Protein AF-A0ABD0UB38-F1 (afdb_monomer)

Mean predicted aligned error: 19.42 Å

Nearest PDB structures (foldseek):
  4e19-assembly2_B  TM=7.521E-01  e=7.155E-04  Halobacterium salinarum NRC-1
  4h8k-assembly1_B  TM=8.896E-01  e=1.005E-02  uncultured organism
  3u3g-assembly3_C  TM=8.080E-01  e=1.059E-02  uncultured organism
  2qkk-assembly4_N  TM=5.902E-01  e=3.143E-02  Homo sapiens
  7zoq-assembly1_A  TM=1.883E-01  e=3.310E-02  Desulfonema magnum

Foldseek 3Di:
DQVVVQCVVQNDPPPDDGDRLDGSLQQADPLLQLHPPHHDPVLLVLLVLLVVLLVLVQCPDPVSVVCCVPQPNLWDLQVGDDDPPDDPSSNSNNVCVVVSLQFKAKDAEQFQAAQAAHHHLPRDGNCVVVVHPDRDSDTRNVQADPVGGNVVVCVVPHDPVVVVSRRVDDYHHVDDMDMAGPQDPVRDDDSVSSSVVPDPDHDGHLLSVQLPFLLAPVVLSVLVSCLVSQNDPWPVVVVVVVDDDDAQFLQGRDGTGSQCLQPVPPLNPLLCVVVCVLLVQPDDPDDPGLVSVLVSQDDSDHLAPSNHLSSLSSVLSVVLRCCCVPVVRGRHNVVSNLSSLQVVVVSVVVVSHDCVSCVVNNVSLVVSVDDDDPPPPPPPPVPPDDQADPALEKEKEKAWDDDPPFTKIWIFIAHNVRDTPDTDIDGDPDPDSVLSQLVNVLVSVVVCVVVVHQHYEYDYPPPLLVVQLVVCVVVPDASNRSSVLVNVDDCVVVVVVVVVVVPDPDDPVVLVVVLVVVVVVCVVSVVVPVPDDDDDDHRDYDHDDDDDDDDPCPPVVVSVVVSVVVVVVVVVVVPDDDDDDDDDDDDDDDDDDDDDDDDDDDDDDDDDDDDDDDDDDDDDDDDDPDDPPDDDDDDD

Secondary structure (DSSP, 8-state):
-HHHHHHHHH--TTSS-----S-HHHHBS-GGGTS-SBPPHHHHHHHHHHHHHHHHHH--SHHHHHHIIIIITTS-TTT----TTS-HHHHHHHHHHHHHGGGEEEE-SS--SBTTTS--SSSS-HHHHTT-------BGGGGEETTEE-HHHHHHHS-HHHHHHHTTSPP-TTSPPEEEETTSTT----HHHHHHHHS------HHHHHHT-TTS-HHHHHHHHHHHTT-S--HHHHHHTT-------SSSSS---HHIIIIISHHHHHHHHHHHHHHTPPP-SS--SHHHHHHHH--SSTT-HHHHHHHHHHHHHHHHHHHHHHH-----HHHHHHHHHHHHHHHHHTTSS-GGGGTT-GGGGGGGT--PPP----------PPPPPPTT-EEEEEEEEE-SS-EEEEEEEE-TT--EEEEEEEE---SSHHHHHHHHHHHHHHHHHHTT--EEEEEES-HHHHHHHHHHHHTT--HHHHHHHHHHS-HHHHHHHHHHHHH---SSHHHHHHHHHHHHHHHHHHHHHTT-----PPPEE---PPP------HHHHHHHHHHHHHHHHHHHHTTS--------------------------------------------------SS--S-----

Radius of gyration: 35.51 Å; Cα contacts (8 Å, |Δi|>4): 688; chains: 1; bounding box: 102×98×71 Å

InterPro domains:
  IPR002156 Ribonuclease H domain [PF13456] (397-469)
  IPR012337 Ribonuclease H-like superfamily [SSF53098] (393-471)
  IPR026960 Reverse transcriptase zinc-binding domain [PF13966] (189-272)
  IPR036397 Ribonuclease H superfamily [G3DSA:3.30.420.10] (393-488)
  IPR044730 Ribonuclease H-like domain, plant type [cd06222] (396-466)
  IPR052929 RNase H-like EbsB-related [PTHR47074] (314-470)

Organism: Dendrobium thyrsiflorum (NCBI:txid117978)

Sequence (636 aa):
METLFNKFLWGSKTGNHSIIWESWRNCSGAMDEGKLGFKNLNDMTRSFTHKMWYSFRANKSLWAKFMITKYYGVKHPLICVARNDDSFNSKRLCKIKWEAKEFILWGLGEGNIYFWQDKWLGNFSIDNILFTHSTSTSKVKDFFCDEGWNIESLVNNVPDCIIKIIMKISIHLEEEDCILFNRSNDGKFDTKQVWNSIRDSHPKNIFYLSLWHGSIPPTYSFLIWRILNNYLPVDSNLLKKGFYIVSKCQCCYHIENINHVFMQGPVAMKVWIHFNNMFKVLSTTHFNNVGDLLKGWFTPTKGHIRNIIPVLICWFLWSSRNNAKHENIKMDASTIISKVKNKVFQLFVAKLLKADSFNGFHNVACEFGLVFGPITVTDNIRLILWKKPSEGCFKLNTDGAKNNFNVGCGGIIRDSNGSVIVDFAAPSTAIHAIQAEIEGLFLGINLCNSLGISSVWIEVDAMLLIHFVDVFVMVGFGFISAVQILEELDIELLYLYGFWCWGAQDYEYYVHLRTHMLLSILFTSVLSMTERSMDVHGLAWRVVHDKRPKLDKEPLFVIISLALAFVLMLHQVTLREPTLQVWPSRLVSYRGLIPSHISMKTFFSNTTSKQGTSSYKGEQEIKLMTAITSSRGLRI

Structure (mmCIF, N/CA/C/O backbone):
data_AF-A0ABD0UB38-F1
#
_entry.id   AF-A0ABD0UB38-F1
#
loop_
_atom_site.group_PDB
_atom_site.id
_atom_site.type_symbol
_atom_site.label_atom_id
_atom_site.label_alt_id
_atom_site.label_comp_id
_atom_site.label_asym_id
_atom_site.label_entity_id
_atom_site.label_seq_id
_atom_site.pdbx_PDB_ins_code
_atom_site.Cartn_x
_atom_site.Cartn_y
_atom_site.Cartn_z
_atom_site.occupancy
_atom_site.B_iso_or_equiv
_atom_site.auth_seq_id
_atom_site.auth_comp_id
_atom_site.auth_asym_id
_atom_site.auth_atom_id
_atom_site.pdbx_PDB_model_num
ATOM 1 N N . MET A 1 1 ? -6.357 18.637 -10.970 1.00 80.44 1 MET A N 1
ATOM 2 C CA . MET A 1 1 ? -6.633 17.260 -10.496 1.00 80.44 1 MET A CA 1
ATOM 3 C C . MET A 1 1 ? -6.400 17.113 -9.000 1.00 80.44 1 MET A C 1
ATOM 5 O O . MET A 1 1 ? -7.367 16.861 -8.302 1.00 80.44 1 MET A O 1
ATOM 9 N N . GLU A 1 2 ? -5.194 17.349 -8.469 1.00 81.62 2 GLU A N 1
ATOM 10 C CA . GLU A 1 2 ? -4.929 17.182 -7.022 1.00 81.62 2 GLU A CA 1
ATOM 11 C C . GLU A 1 2 ? -5.848 18.026 -6.118 1.00 81.62 2 GLU A C 1
ATOM 13 O O . GLU A 1 2 ? -6.286 17.558 -5.072 1.00 81.62 2 GLU A O 1
ATOM 18 N N . THR A 1 3 ? -6.250 19.226 -6.552 1.00 82.31 3 THR A N 1
ATOM 19 C CA . THR A 1 3 ? -7.267 20.038 -5.859 1.00 82.31 3 THR A CA 1
ATOM 20 C C . THR A 1 3 ? -8.622 19.334 -5.751 1.00 82.31 3 THR A C 1
ATOM 22 O O . THR A 1 3 ? -9.289 19.472 -4.733 1.00 82.31 3 THR A O 1
ATOM 25 N N . LEU A 1 4 ? -9.037 18.576 -6.774 1.00 85.06 4 LEU A N 1
ATOM 26 C CA . LEU A 1 4 ? -10.283 17.800 -6.748 1.00 85.06 4 LEU A CA 1
ATOM 27 C C . LEU A 1 4 ? -10.172 16.632 -5.772 1.00 85.06 4 LEU A C 1
ATOM 29 O O . LEU A 1 4 ? -11.111 16.386 -5.029 1.00 85.06 4 LEU A O 1
ATOM 33 N N . PHE A 1 5 ? -9.018 15.964 -5.713 1.00 85.94 5 PHE A N 1
ATOM 34 C CA . PHE A 1 5 ? -8.784 14.899 -4.738 1.00 85.94 5 PHE A CA 1
ATOM 35 C C . PHE A 1 5 ? -8.755 15.428 -3.304 1.00 85.94 5 PHE A C 1
ATOM 37 O O . PHE A 1 5 ? -9.367 14.840 -2.417 1.00 85.94 5 PHE A O 1
ATOM 44 N N . ASN A 1 6 ? -8.129 16.585 -3.079 1.00 85.12 6 ASN A N 1
ATOM 45 C CA . ASN A 1 6 ? -8.127 17.212 -1.762 1.00 85.12 6 ASN A CA 1
ATOM 46 C C . ASN A 1 6 ? -9.531 17.695 -1.361 1.00 85.12 6 ASN A C 1
ATOM 48 O O . ASN A 1 6 ? -9.928 17.554 -0.207 1.00 85.12 6 ASN A O 1
ATOM 52 N N . LYS A 1 7 ? -10.310 18.212 -2.323 1.00 84.38 7 LYS A N 1
ATOM 53 C CA . LYS A 1 7 ? -11.736 18.511 -2.135 1.00 84.38 7 LYS A CA 1
ATOM 54 C C . LYS A 1 7 ? -12.563 17.250 -1.906 1.00 84.38 7 LYS A C 1
ATOM 56 O O . LYS A 1 7 ? -13.505 17.315 -1.148 1.00 84.38 7 LYS A O 1
ATOM 61 N N . PHE A 1 8 ? -12.246 16.113 -2.511 1.00 84.31 8 PHE A N 1
ATOM 62 C CA . PHE A 1 8 ? -12.948 14.863 -2.220 1.00 84.31 8 PHE A CA 1
ATOM 63 C C . PHE A 1 8 ? -12.657 14.387 -0.790 1.00 84.31 8 PHE A C 1
ATOM 65 O O . PHE A 1 8 ? -13.575 14.020 -0.065 1.00 84.31 8 PHE A O 1
ATOM 72 N N . LEU A 1 9 ? -11.390 14.445 -0.368 1.00 85.50 9 LEU A N 1
ATOM 73 C CA . LEU A 1 9 ? -10.959 13.957 0.942 1.00 85.50 9 LEU A CA 1
ATOM 74 C C . LEU A 1 9 ? -11.460 14.831 2.101 1.00 85.50 9 LEU A C 1
ATOM 76 O O . LEU A 1 9 ? -11.843 14.308 3.146 1.00 85.50 9 LEU A O 1
ATOM 80 N N . TRP A 1 10 ? -11.442 16.154 1.927 1.00 86.12 10 TRP A N 1
ATOM 81 C CA . TRP A 1 10 ? -11.799 17.111 2.981 1.00 86.12 10 TRP A CA 1
ATOM 82 C C . TRP A 1 10 ? -13.134 17.821 2.762 1.00 86.12 10 TRP A C 1
ATOM 84 O O . TRP A 1 10 ? -13.583 18.531 3.656 1.00 86.12 10 TRP A O 1
ATOM 94 N N . GLY A 1 11 ? -13.743 17.662 1.589 1.00 75.12 11 GLY A N 1
ATOM 95 C CA . GLY A 1 11 ? -14.938 18.376 1.148 1.00 75.12 11 GLY A CA 1
ATOM 96 C C . GLY A 1 11 ? -16.205 18.045 1.907 1.00 75.12 11 GLY A C 1
ATOM 97 O O . GLY A 1 11 ? -16.350 16.978 2.498 1.00 75.12 11 GLY A O 1
ATOM 98 N N . SER A 1 12 ? -17.171 18.956 1.801 1.00 68.44 12 SER A N 1
ATOM 99 C CA . SER A 1 12 ? -18.565 18.703 2.157 1.00 68.44 12 SER A CA 1
ATOM 100 C C . SER A 1 12 ? -19.420 18.600 0.894 1.00 68.44 12 SER A C 1
ATOM 102 O O . SER A 1 12 ? -19.193 19.329 -0.072 1.00 68.44 12 SER A O 1
ATOM 104 N N . LYS A 1 13 ? -20.454 17.749 0.925 1.00 63.06 13 LYS A N 1
ATOM 105 C CA . LYS A 1 13 ? -21.488 17.687 -0.124 1.00 63.06 13 LYS A CA 1
ATOM 106 C C . LYS A 1 13 ? -22.373 18.943 -0.163 1.00 63.06 13 LYS A C 1
ATOM 108 O O . LYS A 1 13 ? -23.040 19.175 -1.160 1.00 63.06 13 LYS A O 1
ATOM 113 N N . THR A 1 14 ? -22.384 19.752 0.898 1.00 58.59 14 THR A N 1
ATOM 114 C CA . THR A 1 14 ? -23.352 20.849 1.096 1.00 58.59 14 THR A CA 1
ATOM 115 C C . THR A 1 14 ? -22.919 22.214 0.545 1.00 58.59 14 THR A C 1
ATOM 117 O O . THR A 1 14 ? -23.466 23.231 0.951 1.00 58.59 14 THR A O 1
ATOM 120 N N . GLY A 1 15 ? -21.934 22.282 -0.357 1.00 51.41 15 GLY A N 1
ATOM 121 C CA . GLY A 1 15 ? -21.544 23.532 -1.037 1.00 51.41 15 GLY A CA 1
ATOM 122 C C . GLY A 1 15 ? -20.790 24.567 -0.183 1.00 51.41 15 GLY A C 1
ATOM 123 O O . GLY A 1 15 ? -20.185 25.477 -0.741 1.00 51.41 15 GLY A O 1
ATOM 124 N N . ASN A 1 16 ? -20.747 24.413 1.143 1.00 57.41 16 ASN A N 1
ATOM 125 C CA . ASN A 1 16 ? -19.975 25.286 2.032 1.00 57.41 16 ASN A CA 1
ATOM 126 C C . ASN A 1 16 ? -18.470 24.971 2.009 1.00 57.41 16 ASN A C 1
ATOM 128 O O . ASN A 1 16 ? -18.061 23.819 1.833 1.00 57.41 16 ASN A O 1
ATOM 132 N N . HIS A 1 17 ? -17.644 25.997 2.256 1.00 61.97 17 HIS A N 1
ATOM 133 C CA . HIS A 1 17 ? -16.196 25.867 2.433 1.00 61.97 17 HIS A CA 1
ATOM 134 C C . HIS A 1 17 ? -15.869 24.867 3.549 1.00 61.97 17 HIS A C 1
ATOM 136 O O . HIS A 1 17 ? -15.980 25.154 4.739 1.00 61.97 17 HIS A O 1
ATOM 142 N N . SER A 1 18 ? -15.458 23.669 3.156 1.00 74.75 18 SER A N 1
ATOM 143 C CA . SER A 1 18 ? -15.006 22.625 4.064 1.00 74.75 18 SER A CA 1
ATOM 144 C C . SER A 1 18 ? -13.595 22.906 4.576 1.00 74.75 18 SER A C 1
ATOM 146 O O . SER A 1 18 ? -12.738 23.372 3.821 1.00 74.75 18 SER A O 1
ATOM 148 N N . ILE A 1 19 ? -13.317 22.559 5.834 1.00 83.88 19 ILE A N 1
ATOM 149 C CA . ILE A 1 19 ? -11.981 22.721 6.415 1.00 83.88 19 ILE A CA 1
ATOM 150 C C . ILE A 1 19 ? -11.009 21.760 5.723 1.00 83.88 19 ILE A C 1
ATOM 152 O O . ILE A 1 19 ? -11.083 20.546 5.906 1.00 83.88 19 ILE A O 1
ATOM 156 N N . ILE A 1 20 ? -10.061 22.318 4.971 1.00 86.62 20 ILE A N 1
ATOM 157 C CA . ILE A 1 20 ? -8.915 21.573 4.451 1.00 86.62 20 ILE A CA 1
ATOM 158 C C . ILE A 1 20 ? -7.903 21.431 5.591 1.00 86.62 20 ILE A C 1
ATOM 160 O O . ILE A 1 20 ? -7.343 22.420 6.079 1.00 86.62 20 ILE A O 1
ATOM 164 N N . TRP A 1 21 ? -7.705 20.194 6.045 1.00 89.62 21 TRP A N 1
ATOM 165 C CA . TRP A 1 21 ? -6.801 19.892 7.155 1.00 89.62 21 TRP A CA 1
ATOM 166 C C . TRP A 1 21 ? -5.352 19.754 6.708 1.00 89.62 21 TRP A C 1
ATOM 168 O O . TRP A 1 21 ? -4.463 20.176 7.439 1.00 89.62 21 TRP A O 1
ATOM 178 N N . GLU A 1 22 ? -5.126 19.222 5.507 1.00 91.00 22 GLU A N 1
ATOM 179 C CA . GLU A 1 22 ? -3.790 18.993 4.967 1.00 91.00 22 GLU A CA 1
ATOM 180 C C . GLU A 1 22 ? -3.792 19.043 3.427 1.00 91.00 22 GLU A C 1
ATOM 182 O O . GLU A 1 22 ? -4.823 18.883 2.768 1.00 91.00 22 GLU A O 1
ATOM 187 N N . SER A 1 23 ? -2.627 19.301 2.839 1.00 88.62 23 SER A N 1
ATOM 188 C CA . SER A 1 23 ? -2.391 19.267 1.399 1.00 88.62 23 SER A CA 1
ATOM 189 C C . SER A 1 23 ? -2.358 17.835 0.848 1.00 88.62 23 SER A C 1
ATOM 191 O O . SER A 1 23 ? -1.926 16.891 1.516 1.00 88.62 23 SER A O 1
ATOM 193 N N . TRP A 1 24 ? -2.744 17.669 -0.422 1.00 88.19 24 TRP A N 1
ATOM 194 C CA . TRP A 1 24 ? -2.687 16.367 -1.102 1.00 88.19 24 TRP A CA 1
ATOM 195 C C . TRP A 1 24 ? -1.265 15.787 -1.138 1.00 88.19 24 TRP A C 1
ATOM 197 O O . TRP A 1 24 ? -1.081 14.585 -0.939 1.00 88.19 24 TRP A O 1
ATOM 207 N N . ARG A 1 25 ? -0.251 16.646 -1.327 1.00 87.25 25 ARG A N 1
ATOM 208 C CA . ARG A 1 25 ? 1.168 16.258 -1.300 1.00 87.25 25 ARG A CA 1
ATOM 209 C C . ARG A 1 25 ? 1.541 15.606 0.030 1.00 87.25 25 ARG A C 1
ATOM 211 O O . ARG A 1 25 ? 2.143 14.541 0.024 1.00 87.25 25 ARG A O 1
ATOM 218 N N . ASN A 1 26 ? 1.127 16.194 1.150 1.00 86.69 26 ASN A N 1
ATOM 219 C CA . ASN A 1 26 ? 1.446 15.671 2.477 1.00 86.69 26 ASN A CA 1
ATOM 220 C C . ASN A 1 26 ? 0.611 14.448 2.870 1.00 86.69 26 ASN A C 1
ATOM 222 O O . ASN A 1 26 ? 1.046 13.697 3.740 1.00 86.69 26 ASN A O 1
ATOM 226 N N . CYS A 1 27 ? -0.538 14.228 2.229 1.00 88.31 27 CYS A N 1
ATOM 227 C CA . CYS A 1 27 ? -1.335 13.007 2.369 1.00 88.31 27 CYS A CA 1
ATOM 228 C C . CYS A 1 27 ? -0.787 11.843 1.522 1.00 88.31 27 CYS A C 1
ATOM 230 O O . CYS A 1 27 ? -0.993 10.675 1.861 1.00 88.31 27 CYS A O 1
ATOM 232 N N . SER A 1 28 ? -0.105 12.161 0.419 1.00 89.12 28 SER A N 1
ATOM 233 C CA . SER A 1 28 ? 0.446 11.195 -0.532 1.00 89.12 28 SER A CA 1
ATOM 234 C C . SER A 1 28 ? 1.755 10.580 -0.029 1.00 89.12 28 SER A C 1
ATOM 236 O O . SER A 1 28 ? 2.563 11.238 0.618 1.00 89.12 28 SER A O 1
ATOM 238 N N . GLY A 1 29 ? 1.969 9.307 -0.349 1.00 87.75 29 GLY A N 1
ATOM 239 C CA . GLY A 1 29 ? 3.145 8.517 -0.001 1.00 87.75 29 GLY A CA 1
ATOM 240 C C . GLY A 1 29 ? 2.763 7.156 0.573 1.00 87.75 29 GLY A C 1
ATOM 241 O O . GLY A 1 29 ? 1.594 6.765 0.569 1.00 87.75 29 GLY A O 1
ATOM 242 N N . ALA A 1 30 ? 3.754 6.411 1.053 1.00 89.56 30 ALA A N 1
ATOM 243 C CA . ALA A 1 30 ? 3.542 5.052 1.529 1.00 89.56 30 ALA A CA 1
ATOM 244 C C . ALA A 1 30 ? 2.899 5.017 2.931 1.00 89.56 30 ALA A C 1
ATOM 246 O O . ALA A 1 30 ? 3.172 5.857 3.788 1.00 89.56 30 ALA A O 1
ATOM 247 N N . MET A 1 31 ? 2.018 4.041 3.171 1.00 89.94 31 MET A N 1
ATOM 248 C CA . MET A 1 31 ? 1.299 3.925 4.449 1.00 89.94 31 MET A CA 1
ATOM 249 C C . MET A 1 31 ? 2.241 3.686 5.633 1.00 89.94 31 MET A C 1
ATOM 251 O O . MET A 1 31 ? 2.007 4.205 6.718 1.00 89.94 31 MET A O 1
ATOM 255 N N . ASP A 1 32 ? 3.328 2.947 5.417 1.00 89.12 32 ASP A N 1
ATOM 256 C CA . ASP A 1 32 ? 4.371 2.675 6.408 1.00 89.12 32 ASP A CA 1
ATOM 257 C C . ASP A 1 32 ? 5.225 3.897 6.758 1.00 89.12 32 ASP A C 1
ATOM 259 O O . ASP A 1 32 ? 5.945 3.875 7.748 1.00 89.12 32 ASP A O 1
ATOM 263 N N . GLU A 1 33 ? 5.095 4.982 6.003 1.00 90.38 33 GLU A N 1
ATOM 264 C CA . GLU A 1 33 ? 5.762 6.266 6.229 1.00 90.38 33 GLU A CA 1
ATOM 265 C C . GLU A 1 33 ? 4.841 7.289 6.921 1.00 90.38 33 GLU A C 1
ATOM 267 O O . GLU A 1 33 ? 5.162 8.473 7.014 1.00 90.38 33 GLU A O 1
ATOM 272 N N . GLY A 1 34 ? 3.664 6.859 7.392 1.00 89.50 34 GLY A N 1
ATOM 273 C CA . GLY A 1 34 ? 2.681 7.746 8.019 1.00 89.50 34 GLY A CA 1
ATOM 274 C C . GLY A 1 34 ? 1.866 8.571 7.028 1.00 89.50 34 GLY A C 1
ATOM 275 O O . GLY A 1 34 ? 1.284 9.588 7.404 1.00 89.50 34 GLY A O 1
ATOM 276 N N . LYS A 1 35 ? 1.811 8.146 5.763 1.00 91.50 35 LYS A N 1
ATOM 277 C CA . LYS A 1 35 ? 0.956 8.723 4.716 1.00 91.50 35 LYS A CA 1
ATOM 278 C C . LYS A 1 35 ? -0.288 7.852 4.501 1.00 91.50 35 LYS A C 1
ATOM 280 O O . LYS A 1 35 ? -0.483 6.852 5.188 1.00 91.50 35 LYS A O 1
ATOM 285 N N . LEU A 1 36 ? -1.147 8.225 3.551 1.00 90.69 36 LEU A N 1
ATOM 286 C CA . LEU A 1 36 ? -2.423 7.537 3.299 1.00 90.69 36 LEU A CA 1
ATOM 287 C C . LEU A 1 36 ? -2.363 6.476 2.189 1.00 90.69 36 LEU A C 1
ATOM 289 O O . LEU A 1 36 ? -3.391 5.919 1.820 1.00 90.69 36 LEU A O 1
ATOM 293 N N . GLY A 1 37 ? -1.188 6.197 1.620 1.00 88.88 37 GLY A N 1
ATOM 294 C CA . GLY A 1 37 ? -1.052 5.247 0.509 1.00 88.88 37 GLY A CA 1
ATOM 295 C C . GLY A 1 37 ? -1.404 5.827 -0.865 1.00 88.88 37 GLY A C 1
ATOM 296 O O . GLY A 1 37 ? -1.254 5.135 -1.874 1.00 88.88 37 GLY A O 1
ATOM 297 N N . PHE A 1 38 ? -1.843 7.088 -0.940 1.00 88.75 38 PHE A N 1
ATOM 298 C CA . PHE A 1 38 ? -2.082 7.766 -2.213 1.00 88.75 38 PHE A CA 1
ATOM 299 C C . PHE A 1 38 ? -0.764 8.071 -2.915 1.00 88.75 38 PHE A C 1
ATOM 301 O O . PHE A 1 38 ? 0.207 8.486 -2.286 1.00 88.75 38 PHE A O 1
ATOM 308 N N . LYS A 1 39 ? -0.722 7.904 -4.234 1.00 87.81 39 LYS A N 1
ATOM 309 C CA . LYS A 1 39 ? 0.460 8.266 -5.017 1.00 87.81 39 LYS A CA 1
ATOM 310 C C . LYS A 1 39 ? 0.322 9.697 -5.517 1.00 87.81 39 LYS A C 1
ATOM 312 O O . LYS A 1 39 ? -0.720 10.068 -6.056 1.00 87.81 39 LYS A O 1
ATOM 317 N N . ASN A 1 40 ? 1.384 10.482 -5.367 1.00 88.75 40 ASN A N 1
ATOM 318 C CA . ASN A 1 40 ? 1.439 11.812 -5.952 1.00 88.75 40 ASN A CA 1
ATOM 319 C C . ASN A 1 40 ? 1.392 11.708 -7.492 1.00 88.75 40 ASN A C 1
ATOM 321 O O . ASN A 1 40 ? 2.046 10.840 -8.080 1.00 88.75 40 ASN A O 1
ATOM 325 N N . LEU A 1 41 ? 0.601 12.566 -8.148 1.00 88.81 41 LEU A N 1
ATOM 326 C CA . LEU A 1 41 ? 0.399 12.483 -9.599 1.00 88.81 41 LEU A CA 1
ATOM 327 C C . LEU A 1 41 ? 1.652 12.871 -10.383 1.00 88.81 41 LEU A C 1
ATOM 329 O O . LEU A 1 41 ? 1.900 12.307 -11.452 1.00 88.81 41 LEU A O 1
ATOM 333 N N . ASN A 1 42 ? 2.440 13.812 -9.865 1.00 89.75 42 ASN A N 1
ATOM 334 C CA . ASN A 1 42 ? 3.697 14.215 -10.476 1.00 89.75 42 ASN A CA 1
ATOM 335 C C . ASN A 1 42 ? 4.703 13.060 -10.440 1.00 89.75 42 ASN A C 1
ATOM 337 O O . ASN A 1 42 ? 5.260 12.709 -11.480 1.00 89.75 42 ASN A O 1
ATOM 341 N N . ASP A 1 43 ? 4.842 12.394 -9.290 1.00 91.12 43 ASP A N 1
ATOM 342 C CA . ASP A 1 43 ? 5.722 11.228 -9.149 1.00 91.12 43 ASP A CA 1
ATOM 343 C C . ASP A 1 43 ? 5.280 10.089 -10.071 1.00 91.12 43 ASP A C 1
ATOM 345 O O . ASP A 1 43 ? 6.094 9.527 -10.797 1.00 91.12 43 ASP A O 1
ATOM 349 N N . MET A 1 44 ? 3.976 9.796 -10.126 1.00 91.88 44 MET A N 1
ATOM 350 C CA . MET A 1 44 ? 3.422 8.790 -11.041 1.00 91.88 44 MET A CA 1
ATOM 351 C C . MET A 1 44 ? 3.695 9.125 -12.507 1.00 91.88 44 MET A C 1
ATOM 353 O O . MET A 1 44 ? 4.134 8.271 -13.279 1.00 91.88 44 MET A O 1
ATOM 357 N N . THR A 1 45 ? 3.477 10.381 -12.898 1.00 92.81 45 THR A N 1
ATOM 358 C CA . THR A 1 45 ? 3.755 10.857 -14.258 1.00 92.81 45 THR A CA 1
ATOM 359 C C . THR A 1 45 ? 5.239 10.712 -14.579 1.00 92.81 45 THR A C 1
ATOM 361 O O . THR A 1 45 ? 5.593 10.240 -15.663 1.00 92.81 45 THR A O 1
ATOM 364 N N . ARG A 1 46 ? 6.127 11.048 -13.639 1.00 94.06 46 ARG A N 1
ATOM 365 C CA . ARG A 1 46 ? 7.577 10.889 -13.777 1.00 94.06 46 ARG A CA 1
ATOM 366 C C . ARG A 1 46 ? 7.969 9.410 -13.897 1.00 94.06 46 ARG A C 1
ATOM 368 O O . ARG A 1 46 ? 8.713 9.079 -14.818 1.00 94.06 46 ARG A O 1
ATOM 375 N N . SER A 1 47 ? 7.393 8.501 -13.105 1.00 95.06 47 SER A N 1
ATOM 376 C CA . SER A 1 47 ? 7.623 7.047 -13.219 1.00 95.06 47 SER A CA 1
ATOM 377 C C . SER A 1 47 ? 7.153 6.470 -14.557 1.00 95.06 47 SER A C 1
ATOM 379 O O . SER A 1 47 ? 7.869 5.692 -15.184 1.00 95.06 47 SER A O 1
ATOM 381 N N . PHE A 1 48 ? 5.989 6.889 -15.064 1.00 95.38 48 PHE A N 1
ATOM 382 C CA . PHE A 1 48 ? 5.545 6.483 -16.403 1.00 95.38 48 PHE A CA 1
ATOM 383 C C . PHE A 1 48 ? 6.440 7.042 -17.507 1.00 95.38 48 PHE A C 1
ATOM 385 O O . PHE A 1 48 ? 6.644 6.385 -18.525 1.00 95.38 48 PHE A O 1
ATOM 392 N N . THR A 1 49 ? 7.025 8.223 -17.298 1.00 96.06 49 THR A N 1
ATOM 393 C CA . THR A 1 49 ? 8.013 8.772 -18.234 1.00 96.06 49 THR A CA 1
ATOM 394 C C . THR A 1 49 ? 9.267 7.901 -18.283 1.00 96.06 49 THR A C 1
ATOM 396 O O . THR A 1 49 ? 9.798 7.685 -19.363 1.00 96.06 49 THR A O 1
ATOM 399 N N . HIS A 1 50 ? 9.707 7.333 -17.157 1.00 96.44 50 HIS A N 1
ATOM 400 C CA . HIS A 1 50 ? 10.819 6.376 -17.142 1.00 96.44 50 HIS A CA 1
ATOM 401 C C . HIS A 1 50 ? 10.480 5.095 -17.909 1.00 96.44 50 HIS A C 1
ATOM 403 O O . HIS A 1 50 ? 11.309 4.612 -18.673 1.00 96.44 50 HIS A O 1
ATOM 409 N N . LYS A 1 51 ? 9.249 4.578 -17.779 1.00 95.56 51 LYS A N 1
ATOM 410 C CA . LYS A 1 51 ? 8.786 3.424 -18.574 1.00 95.56 51 LYS A CA 1
ATOM 411 C C . LYS A 1 51 ? 8.813 3.731 -20.069 1.00 95.56 51 LYS A C 1
ATOM 413 O O . LYS A 1 51 ? 9.238 2.912 -20.883 1.00 95.56 51 LYS A O 1
ATOM 418 N N . MET A 1 52 ? 8.364 4.931 -20.417 1.00 95.19 52 MET A N 1
ATOM 419 C CA . MET A 1 52 ? 8.371 5.441 -21.780 1.00 95.19 52 MET A CA 1
ATOM 420 C C . MET A 1 52 ? 9.805 5.620 -22.300 1.00 95.19 52 MET A C 1
ATOM 422 O O . MET A 1 52 ? 10.074 5.234 -23.429 1.00 95.19 52 MET A O 1
ATOM 426 N N . TRP A 1 53 ? 10.737 6.111 -21.474 1.00 95.81 53 TRP A N 1
ATOM 427 C CA . TRP A 1 53 ? 12.166 6.203 -21.794 1.00 95.81 53 TRP A CA 1
ATOM 428 C C . TRP A 1 53 ? 12.801 4.826 -22.003 1.00 95.81 53 TRP A C 1
ATOM 430 O O . TRP A 1 53 ? 13.490 4.626 -22.995 1.00 95.81 53 TRP A O 1
ATOM 440 N N . TYR A 1 54 ? 12.521 3.858 -21.130 1.00 95.25 54 TYR A N 1
ATOM 441 C CA . TYR A 1 54 ? 12.982 2.477 -21.278 1.00 95.25 54 TYR A CA 1
ATOM 442 C C . TYR A 1 54 ? 12.483 1.861 -22.593 1.00 95.25 54 TYR A C 1
ATOM 444 O O . TYR A 1 54 ? 13.273 1.354 -23.381 1.00 95.25 54 TYR A O 1
ATOM 452 N N . SER A 1 55 ? 11.188 2.004 -22.893 1.00 94.12 55 SER A N 1
ATOM 453 C CA . SER A 1 55 ? 10.587 1.499 -24.140 1.00 94.12 55 SER A CA 1
ATOM 454 C C . SER A 1 55 ? 11.120 2.217 -25.387 1.00 94.12 55 SER A C 1
ATOM 456 O O . SER A 1 55 ? 11.281 1.604 -26.440 1.00 94.12 55 SER A O 1
ATOM 458 N N . PHE A 1 56 ? 11.400 3.517 -25.267 1.00 95.06 56 PHE A N 1
ATOM 459 C CA . PHE A 1 56 ? 12.033 4.330 -26.303 1.00 95.06 56 PHE A CA 1
ATOM 460 C C . PHE A 1 56 ? 13.460 3.854 -26.589 1.00 95.06 56 PHE A C 1
ATOM 462 O O . PHE A 1 56 ? 13.807 3.634 -27.744 1.00 95.06 56 PHE A O 1
ATOM 469 N N . ARG A 1 57 ? 14.267 3.634 -25.543 1.00 94.19 57 ARG A N 1
ATOM 470 C CA . ARG A 1 57 ? 15.646 3.146 -25.665 1.00 94.19 57 ARG A CA 1
ATOM 471 C C . ARG A 1 57 ? 15.715 1.720 -26.199 1.00 94.19 57 ARG A C 1
ATOM 473 O O . ARG A 1 57 ? 16.586 1.459 -27.014 1.00 94.19 57 ARG A O 1
ATOM 480 N N . ALA A 1 58 ? 14.779 0.852 -25.809 1.00 92.69 58 ALA A N 1
ATOM 481 C CA . ALA A 1 58 ? 14.664 -0.512 -26.328 1.00 92.69 58 ALA A CA 1
ATOM 482 C C . ALA A 1 58 ? 14.457 -0.564 -27.852 1.00 92.69 58 ALA A C 1
ATOM 484 O O . ALA A 1 58 ? 14.716 -1.587 -28.469 1.00 92.69 58 ALA A O 1
ATOM 485 N N . ASN A 1 59 ? 13.921 0.510 -28.447 1.00 92.38 59 ASN A N 1
ATOM 486 C CA . ASN A 1 59 ? 13.706 0.671 -29.888 1.00 92.38 59 ASN A CA 1
ATOM 487 C C . ASN A 1 59 ? 12.907 -0.456 -30.592 1.00 92.38 59 ASN A C 1
ATOM 489 O O . ASN A 1 59 ? 12.952 -0.604 -31.812 1.00 92.38 59 ASN A O 1
ATOM 493 N N . LYS A 1 60 ? 12.123 -1.244 -29.845 1.00 91.19 60 LYS A N 1
ATOM 494 C CA . LYS A 1 60 ? 11.350 -2.364 -30.416 1.00 91.19 60 LYS A CA 1
ATOM 495 C C . LYS A 1 60 ? 10.017 -1.926 -31.035 1.00 91.19 60 LYS A C 1
ATOM 497 O O . LYS A 1 60 ? 9.558 -2.507 -32.012 1.00 91.19 60 LYS A O 1
ATOM 502 N N . SER A 1 61 ? 9.395 -0.875 -30.494 1.00 94.06 61 SER A N 1
ATOM 503 C CA . SER A 1 61 ? 8.080 -0.395 -30.953 1.00 94.06 61 SER A CA 1
ATOM 504 C C . SER A 1 61 ? 8.171 0.573 -32.138 1.00 94.06 61 SER A C 1
ATOM 506 O O . SER A 1 61 ? 9.128 1.340 -32.249 1.00 94.06 61 SER A O 1
ATOM 508 N N . LEU A 1 62 ? 7.126 0.616 -32.975 1.00 95.50 62 LEU A N 1
ATOM 509 C CA . LEU A 1 62 ? 7.005 1.596 -34.065 1.00 95.50 62 LEU A CA 1
ATOM 510 C C . LEU A 1 62 ? 7.106 3.040 -33.552 1.00 95.50 62 LEU A C 1
ATOM 512 O O . LEU A 1 62 ? 7.764 3.878 -34.163 1.00 95.50 62 LEU A O 1
ATOM 516 N N . TRP A 1 63 ? 6.497 3.316 -32.395 1.00 95.31 63 TRP A N 1
ATOM 517 C CA . TRP A 1 63 ? 6.585 4.618 -31.741 1.00 95.31 63 TRP A CA 1
ATOM 518 C C . TRP A 1 63 ? 8.033 4.986 -31.386 1.00 95.31 63 TRP A C 1
ATOM 520 O O . TRP A 1 63 ? 8.460 6.101 -31.673 1.00 95.31 63 TRP A O 1
ATOM 530 N N . ALA A 1 64 ? 8.801 4.059 -30.804 1.00 94.56 64 ALA A N 1
ATOM 531 C CA . ALA A 1 64 ? 10.200 4.303 -30.455 1.00 94.56 64 ALA A CA 1
ATOM 532 C C . ALA A 1 64 ? 11.050 4.587 -31.704 1.00 94.56 64 ALA A C 1
ATOM 534 O O . ALA A 1 64 ? 11.757 5.596 -31.735 1.00 94.56 64 ALA A O 1
ATOM 535 N N . LYS A 1 65 ? 10.884 3.773 -32.757 1.00 94.31 65 LYS A N 1
ATOM 536 C CA . LYS A 1 65 ? 11.556 3.951 -34.054 1.00 94.31 65 LYS A CA 1
ATOM 537 C C . LYS A 1 65 ? 11.256 5.328 -34.650 1.00 94.31 65 LYS A C 1
ATOM 539 O O . LYS A 1 65 ? 12.176 6.083 -34.950 1.00 94.31 65 LYS A O 1
ATOM 544 N N . PHE A 1 66 ? 9.978 5.709 -34.719 1.00 94.69 66 PHE A N 1
ATOM 545 C CA . PHE A 1 66 ? 9.556 7.032 -35.188 1.00 94.69 66 PHE A CA 1
ATOM 546 C C . PHE A 1 66 ? 10.175 8.171 -34.368 1.00 94.69 66 PHE A C 1
ATOM 548 O O . PHE A 1 66 ? 10.677 9.143 -34.934 1.00 94.69 66 PHE A O 1
ATOM 555 N N . MET A 1 67 ? 10.150 8.063 -33.035 1.00 93.88 67 MET A N 1
ATOM 556 C CA . MET A 1 67 ? 10.702 9.092 -32.155 1.00 93.88 67 MET A CA 1
ATOM 557 C C . MET A 1 67 ? 12.204 9.271 -32.378 1.00 93.88 67 MET A C 1
ATOM 559 O O . MET A 1 67 ? 12.656 10.411 -32.476 1.00 93.88 67 MET A O 1
ATOM 563 N N . ILE A 1 68 ? 12.961 8.174 -32.490 1.00 92.00 68 ILE A N 1
ATOM 564 C CA . ILE A 1 68 ? 14.401 8.206 -32.776 1.00 92.00 68 ILE A CA 1
ATOM 565 C C . ILE A 1 68 ? 14.650 8.880 -34.124 1.00 92.00 68 ILE A C 1
ATOM 567 O O . ILE A 1 68 ? 15.369 9.876 -34.166 1.00 92.00 68 ILE A O 1
ATOM 571 N N . THR A 1 69 ? 14.002 8.420 -35.197 1.00 92.69 69 THR A N 1
ATOM 572 C CA . THR A 1 69 ? 14.216 8.955 -36.549 1.00 92.69 69 THR A CA 1
ATOM 573 C C . THR A 1 69 ? 13.863 10.437 -36.658 1.00 92.69 69 THR A C 1
ATOM 575 O O . THR A 1 69 ? 14.617 11.201 -37.254 1.00 92.69 69 THR A O 1
ATOM 578 N N . LYS A 1 70 ? 12.750 10.872 -36.055 1.00 92.50 70 LYS A N 1
ATOM 579 C CA . LYS A 1 70 ? 12.284 12.261 -36.156 1.00 92.50 70 LYS A CA 1
ATOM 580 C C . LYS A 1 70 ? 13.094 13.242 -35.305 1.00 92.50 70 LYS A C 1
ATOM 582 O O . LYS A 1 70 ? 13.347 14.355 -35.758 1.00 92.50 70 LYS A O 1
ATOM 587 N N . TYR A 1 71 ? 13.441 12.871 -34.071 1.00 90.56 71 TYR A N 1
ATOM 588 C CA . TYR A 1 71 ? 13.961 13.826 -33.080 1.00 90.56 71 TYR A CA 1
ATOM 589 C C . TYR A 1 71 ? 15.447 13.652 -32.744 1.00 90.56 71 TYR A C 1
ATOM 591 O O . TYR A 1 71 ? 16.082 14.613 -32.314 1.00 90.56 71 TYR A O 1
ATOM 599 N N . TYR A 1 72 ? 16.017 12.457 -32.920 1.00 88.19 72 TYR A N 1
ATOM 600 C CA . TYR A 1 72 ? 17.369 12.137 -32.438 1.00 88.19 72 TYR A CA 1
ATOM 601 C C . TYR A 1 72 ? 18.339 11.766 -33.573 1.00 88.19 72 TYR A C 1
ATOM 603 O O . TYR A 1 72 ? 19.519 12.117 -33.511 1.00 88.19 72 TYR A O 1
ATOM 611 N N . GLY A 1 73 ? 17.844 11.127 -34.636 1.00 87.62 73 GLY A N 1
ATOM 612 C CA . GLY A 1 73 ? 18.651 10.661 -35.762 1.00 87.62 73 GLY A CA 1
ATOM 613 C C . GLY A 1 73 ? 19.717 9.661 -35.310 1.00 87.62 73 GLY A C 1
ATOM 614 O O . GLY A 1 73 ? 19.422 8.721 -34.577 1.00 87.62 73 GLY A O 1
ATOM 615 N N . VAL A 1 74 ? 20.965 9.889 -35.725 1.00 86.50 74 VAL A N 1
ATOM 616 C CA . VAL A 1 74 ? 22.124 9.053 -35.355 1.00 86.50 74 VAL A CA 1
ATOM 617 C C . VAL A 1 74 ? 22.693 9.370 -33.967 1.00 86.50 74 VAL A C 1
ATOM 619 O O . VAL A 1 74 ? 23.437 8.571 -33.398 1.00 86.50 74 VAL A O 1
ATOM 622 N N . LYS A 1 75 ? 22.352 10.531 -33.394 1.00 90.44 75 LYS A N 1
ATOM 623 C CA . LYS A 1 75 ? 22.928 11.000 -32.128 1.00 90.44 75 LYS A CA 1
ATOM 624 C C . LYS A 1 75 ? 22.391 10.199 -30.946 1.00 90.44 75 LYS A C 1
ATOM 626 O O . LYS A 1 75 ? 21.207 9.874 -30.894 1.00 90.44 75 LYS A O 1
ATOM 631 N N . HIS A 1 76 ? 23.245 9.968 -29.948 1.00 92.62 76 HIS A N 1
ATOM 632 C CA . HIS A 1 76 ? 22.807 9.341 -28.706 1.00 92.62 76 HIS A CA 1
ATOM 633 C C . HIS A 1 76 ? 21.704 10.184 -28.031 1.00 92.62 76 HIS A C 1
ATOM 635 O O . HIS A 1 76 ? 21.891 11.396 -27.852 1.00 92.62 76 HIS A O 1
ATOM 641 N N . PRO A 1 77 ? 20.590 9.582 -27.565 1.00 92.56 77 PRO A N 1
ATOM 642 C CA . PRO A 1 77 ? 19.483 10.342 -26.983 1.00 92.56 77 PRO A CA 1
ATOM 643 C C . PRO A 1 77 ? 19.833 11.218 -25.772 1.00 92.56 77 PRO A C 1
ATOM 645 O O . PRO A 1 77 ? 19.153 12.210 -25.515 1.00 92.56 77 PRO A O 1
ATOM 648 N N . LEU A 1 78 ? 20.899 10.890 -25.030 1.00 91.31 78 LEU A N 1
ATOM 649 C CA . LEU A 1 78 ? 21.383 11.735 -23.926 1.00 91.31 78 LEU A CA 1
ATOM 650 C C . LEU A 1 78 ? 21.973 13.071 -24.388 1.00 91.31 78 LEU A C 1
ATOM 652 O O . LEU A 1 78 ? 21.928 14.034 -23.627 1.00 91.31 78 LEU A O 1
ATOM 656 N N . ILE A 1 79 ? 22.479 13.165 -25.617 1.00 89.62 79 ILE A N 1
ATOM 657 C CA . ILE A 1 79 ? 23.135 14.377 -26.131 1.00 89.62 79 ILE A CA 1
ATOM 658 C C . ILE A 1 79 ? 22.096 15.360 -26.687 1.00 89.62 79 ILE A C 1
ATOM 660 O O . ILE A 1 79 ? 22.273 16.573 -26.613 1.00 89.62 79 ILE A O 1
ATOM 664 N N . CYS A 1 80 ? 20.970 14.860 -27.196 1.00 88.81 80 CYS A N 1
ATOM 665 C CA . CYS A 1 80 ? 19.955 15.697 -27.831 1.00 88.81 80 CYS A CA 1
ATOM 666 C C . CYS A 1 80 ? 19.232 16.620 -26.839 1.00 88.81 80 CYS A C 1
ATOM 668 O O . CYS A 1 80 ? 18.909 16.233 -25.712 1.00 88.81 80 CYS A O 1
ATOM 670 N N . VAL A 1 81 ? 18.950 17.847 -27.275 1.00 89.06 81 VAL A N 1
ATOM 671 C CA . VAL A 1 81 ? 18.232 18.874 -26.507 1.00 89.06 81 VAL A CA 1
ATOM 672 C C . VAL A 1 81 ? 16.868 19.101 -27.149 1.00 89.06 81 VAL A C 1
ATOM 674 O O . VAL A 1 81 ? 16.751 19.076 -28.372 1.00 89.06 81 VAL A O 1
ATOM 677 N N . ALA A 1 82 ? 15.842 19.302 -26.323 1.00 90.69 82 ALA A N 1
ATOM 678 C CA . ALA A 1 82 ? 14.494 19.558 -26.810 1.00 90.69 82 ALA A CA 1
ATOM 679 C C . ALA A 1 82 ? 14.391 20.928 -27.497 1.00 90.69 82 ALA A C 1
ATOM 681 O O . ALA A 1 82 ? 14.904 21.921 -26.981 1.00 90.69 82 ALA A O 1
ATOM 682 N N . ARG A 1 83 ? 13.679 20.980 -28.623 1.00 90.75 83 ARG A N 1
ATOM 683 C CA . ARG A 1 83 ? 13.379 22.210 -29.372 1.00 90.75 83 ARG A CA 1
ATOM 684 C C . ARG A 1 83 ? 12.005 22.773 -29.006 1.00 90.75 83 ARG A C 1
ATOM 686 O O . ARG A 1 83 ? 11.166 22.083 -28.424 1.00 90.75 83 ARG A O 1
ATOM 693 N N . ASN A 1 84 ? 11.745 24.033 -29.350 1.00 88.00 84 ASN A N 1
ATOM 694 C CA . ASN A 1 84 ? 10.467 24.690 -29.041 1.00 88.00 84 ASN A CA 1
ATOM 695 C C . ASN A 1 84 ? 9.284 24.104 -29.823 1.00 88.00 84 ASN A C 1
ATOM 697 O O . ASN A 1 84 ? 8.175 24.054 -29.298 1.00 88.00 84 ASN A O 1
ATOM 701 N N . ASP A 1 85 ? 9.522 23.603 -31.026 1.00 91.50 85 ASP A N 1
ATOM 702 C CA . ASP A 1 85 ? 8.560 22.949 -31.916 1.00 91.50 85 ASP A CA 1
ATOM 703 C C . ASP A 1 85 ? 8.437 21.432 -31.673 1.00 91.50 85 ASP A C 1
ATOM 705 O O . ASP A 1 85 ? 7.557 20.775 -32.232 1.00 91.50 85 ASP A O 1
ATOM 709 N N . ASP A 1 86 ? 9.263 20.864 -30.785 1.00 92.56 86 ASP A N 1
ATOM 710 C CA . ASP A 1 86 ? 9.187 19.444 -30.455 1.00 92.56 86 ASP A CA 1
ATOM 711 C C . ASP A 1 86 ? 7.841 19.065 -29.833 1.00 92.56 86 ASP A C 1
ATOM 713 O O . ASP A 1 86 ? 7.214 19.823 -29.074 1.00 92.56 86 ASP A O 1
ATOM 717 N N . SER A 1 87 ? 7.441 17.815 -30.084 1.00 93.00 87 SER A N 1
ATOM 718 C CA . SER A 1 87 ? 6.257 17.240 -29.454 1.00 93.00 87 SER A CA 1
ATOM 719 C C . SER A 1 87 ? 6.397 17.219 -27.934 1.00 93.00 87 SER A C 1
ATOM 721 O O . SER A 1 87 ? 7.495 17.118 -27.374 1.00 93.00 87 SER A O 1
ATOM 723 N N . PHE A 1 88 ? 5.252 17.239 -27.250 1.00 91.50 88 PHE A N 1
ATOM 724 C CA . PHE A 1 88 ? 5.196 17.115 -25.794 1.00 91.50 88 PHE A CA 1
ATOM 725 C C . PHE A 1 88 ? 5.975 15.891 -25.288 1.00 91.50 88 PHE A C 1
ATOM 727 O O . PHE A 1 88 ? 6.712 15.986 -24.310 1.00 91.50 88 PHE A O 1
ATOM 734 N N . ASN A 1 89 ? 5.871 14.761 -25.991 1.00 90.94 89 ASN A N 1
ATOM 735 C CA . ASN A 1 89 ? 6.553 13.519 -25.642 1.00 90.94 89 ASN A CA 1
ATOM 736 C C . ASN A 1 89 ? 8.081 13.616 -25.772 1.00 90.94 89 ASN A C 1
ATOM 738 O O . ASN A 1 89 ? 8.776 13.169 -24.863 1.00 90.94 89 ASN A O 1
ATOM 742 N N . SER A 1 90 ? 8.607 14.241 -26.833 1.00 91.56 90 SER A N 1
ATOM 743 C CA . SER A 1 90 ? 10.057 14.474 -26.978 1.00 91.56 90 SER A CA 1
ATOM 744 C C . SER A 1 90 ? 10.583 15.357 -25.841 1.00 91.56 90 SER A C 1
ATOM 746 O O . SER A 1 90 ? 11.485 14.967 -25.097 1.00 91.56 90 SER A O 1
ATOM 748 N N . LYS A 1 91 ? 9.924 16.500 -25.600 1.00 93.69 91 LYS A N 1
ATOM 749 C CA . LYS A 1 91 ? 10.257 17.410 -24.490 1.00 93.69 91 LYS A CA 1
ATOM 750 C C . LYS A 1 91 ? 10.235 16.693 -23.141 1.00 93.69 91 LYS A C 1
ATOM 752 O O . LYS A 1 91 ? 11.108 16.910 -22.304 1.00 93.69 91 LYS A O 1
ATOM 757 N N . ARG A 1 92 ? 9.243 15.827 -22.923 1.00 93.38 92 ARG A N 1
ATOM 758 C CA . ARG A 1 92 ? 9.075 15.049 -21.692 1.00 93.38 92 ARG A CA 1
ATOM 759 C C . ARG A 1 92 ? 10.206 14.034 -21.485 1.00 93.38 92 ARG A C 1
ATOM 761 O O . ARG A 1 92 ? 10.704 13.937 -20.368 1.00 93.38 92 ARG A O 1
ATOM 768 N N . LEU A 1 93 ? 10.644 13.333 -22.533 1.00 94.31 93 LEU A N 1
ATOM 769 C CA . LEU A 1 93 ? 11.795 12.421 -22.478 1.00 94.31 93 LEU A CA 1
ATOM 770 C C . LEU A 1 93 ? 13.099 13.178 -22.196 1.00 94.31 93 LEU A C 1
ATOM 772 O O . LEU A 1 93 ? 13.849 12.803 -21.296 1.00 94.31 93 LEU A O 1
ATOM 776 N N . CYS A 1 94 ? 13.331 14.292 -22.895 1.00 93.19 94 CYS A N 1
ATOM 777 C CA . CYS A 1 94 ? 14.523 15.119 -22.707 1.00 93.19 94 CYS A CA 1
ATOM 778 C C . CYS A 1 94 ? 14.669 15.660 -21.276 1.00 93.19 94 CYS A C 1
ATOM 780 O O . CYS A 1 94 ? 15.794 15.796 -20.799 1.00 93.19 94 CYS A O 1
ATOM 782 N N . LYS A 1 95 ? 13.558 15.923 -20.571 1.00 92.94 95 LYS A N 1
ATOM 783 C CA . LYS A 1 95 ? 13.573 16.382 -19.171 1.00 92.94 95 LYS A CA 1
ATOM 784 C C . LYS A 1 95 ? 14.115 15.345 -18.186 1.00 92.94 95 LYS A C 1
ATOM 786 O O . LYS A 1 95 ? 14.726 15.738 -17.201 1.00 92.94 95 LYS A O 1
ATOM 791 N N . ILE A 1 96 ? 13.890 14.050 -18.425 1.00 93.81 96 ILE A N 1
ATOM 792 C CA . ILE A 1 96 ? 14.254 12.989 -17.467 1.00 93.81 96 ILE A CA 1
ATOM 793 C C . ILE A 1 96 ? 15.475 12.173 -17.887 1.00 93.81 96 ILE A C 1
ATOM 795 O O . ILE A 1 96 ? 15.903 11.298 -17.146 1.00 93.81 96 ILE A O 1
ATOM 799 N N . LYS A 1 97 ? 16.031 12.416 -19.076 1.00 93.06 97 LYS A N 1
ATOM 800 C CA . LYS A 1 97 ? 17.045 11.560 -19.710 1.00 93.06 97 LYS A CA 1
ATOM 801 C C . LYS A 1 97 ? 18.237 11.208 -18.803 1.00 93.06 97 LYS A C 1
ATOM 803 O O . LYS A 1 97 ? 18.686 10.065 -18.792 1.00 93.06 97 LYS A O 1
ATOM 808 N N . TRP A 1 98 ? 18.704 12.168 -18.002 1.00 92.00 98 TRP A N 1
ATOM 809 C CA . TRP A 1 98 ? 19.833 12.004 -17.078 1.00 92.00 98 TRP A CA 1
ATOM 810 C C . TRP A 1 98 ? 19.494 11.218 -15.813 1.00 92.00 98 TRP A C 1
ATOM 812 O O . TRP A 1 98 ? 20.361 10.562 -15.258 1.00 92.00 98 TRP A O 1
ATOM 822 N N . GLU A 1 99 ? 18.244 11.273 -15.370 1.00 93.81 99 GLU A N 1
ATOM 823 C CA . GLU A 1 99 ? 17.747 10.459 -14.264 1.00 93.81 99 GLU A CA 1
ATOM 824 C C . GLU A 1 99 ? 17.452 9.037 -14.756 1.00 93.81 99 GLU A C 1
ATOM 826 O O . GLU A 1 99 ? 17.859 8.054 -14.149 1.00 93.81 99 GLU A O 1
ATOM 831 N N . ALA A 1 100 ? 16.810 8.921 -15.919 1.00 93.88 100 ALA A N 1
ATOM 832 C CA . ALA A 1 100 ? 16.377 7.653 -16.482 1.00 93.88 100 ALA A CA 1
ATOM 833 C C . ALA A 1 100 ? 17.537 6.748 -16.914 1.00 93.88 100 ALA A C 1
ATOM 835 O O . ALA A 1 100 ? 17.415 5.527 -16.819 1.00 93.88 100 ALA A O 1
ATOM 836 N N . LYS A 1 101 ? 18.673 7.318 -17.353 1.00 91.19 101 LYS A N 1
ATOM 837 C CA . LYS A 1 101 ? 19.882 6.529 -17.657 1.00 91.19 101 LYS A CA 1
ATOM 838 C C . LYS A 1 101 ? 20.423 5.783 -16.438 1.00 91.19 101 LYS A C 1
ATOM 840 O O . LYS A 1 101 ? 21.053 4.745 -16.601 1.00 91.19 101 LYS A O 1
ATOM 845 N N . GLU A 1 102 ? 20.159 6.264 -15.222 1.00 92.12 102 GLU A N 1
ATOM 846 C CA . GLU A 1 102 ? 20.620 5.597 -14.002 1.00 92.12 102 GLU A CA 1
ATOM 847 C C . GLU A 1 102 ? 19.869 4.301 -13.709 1.00 92.12 102 GLU A C 1
ATOM 849 O O . GLU A 1 102 ? 20.305 3.534 -12.857 1.00 92.12 102 GLU A O 1
ATOM 854 N N . PHE A 1 103 ? 18.782 4.030 -14.432 1.00 93.56 103 PHE A N 1
ATOM 855 C CA . PHE A 1 103 ? 17.979 2.819 -14.297 1.00 93.56 103 PHE A CA 1
ATOM 856 C C . PHE A 1 103 ? 18.242 1.774 -15.389 1.00 93.56 103 PHE A C 1
ATOM 858 O O . PHE A 1 103 ? 17.677 0.683 -15.320 1.00 93.56 103 PHE A O 1
ATOM 865 N N . ILE A 1 104 ? 19.053 2.100 -16.400 1.00 94.50 104 ILE A N 1
ATOM 866 C CA . ILE A 1 104 ? 19.255 1.268 -17.590 1.00 94.50 104 ILE A CA 1
ATOM 867 C C . ILE A 1 104 ? 20.673 0.706 -17.617 1.00 94.50 104 ILE A C 1
ATOM 869 O O . ILE A 1 104 ? 21.643 1.442 -17.456 1.00 94.50 104 ILE A O 1
ATOM 873 N N . LEU A 1 105 ? 20.760 -0.591 -17.882 1.00 94.69 105 LEU A N 1
ATOM 874 C CA . LEU A 1 105 ? 21.961 -1.315 -18.281 1.00 94.69 105 LEU A CA 1
ATOM 875 C C . LEU A 1 105 ? 21.700 -1.994 -19.625 1.00 94.69 105 LEU A C 1
ATOM 877 O O . LEU A 1 105 ? 20.546 -2.135 -20.037 1.00 94.69 105 LEU A O 1
ATOM 881 N N . TRP A 1 106 ? 22.763 -2.426 -20.286 1.00 94.31 106 TRP A N 1
ATOM 882 C CA . TRP A 1 106 ? 22.683 -3.150 -21.546 1.00 94.31 106 TRP A CA 1
ATOM 883 C C . TRP A 1 106 ? 23.431 -4.474 -21.448 1.00 94.31 106 TRP A C 1
ATOM 885 O O . TRP A 1 106 ? 24.584 -4.501 -21.024 1.00 94.31 106 TRP A O 1
ATOM 895 N N . GLY A 1 107 ? 22.768 -5.561 -21.835 1.00 91.56 107 GLY A N 1
ATOM 896 C CA . GLY A 1 107 ? 23.429 -6.809 -22.189 1.00 91.56 107 GLY A CA 1
ATOM 897 C C . GLY A 1 107 ? 23.771 -6.786 -23.675 1.00 91.56 107 GLY A C 1
ATOM 898 O O . GLY A 1 107 ? 22.920 -6.449 -24.500 1.00 91.56 107 GLY A O 1
ATOM 899 N N . LEU A 1 108 ? 25.030 -7.089 -23.976 1.00 92.31 108 LEU A N 1
ATOM 900 C CA . LEU A 1 108 ? 25.589 -7.056 -25.322 1.00 92.31 108 LEU A CA 1
ATOM 901 C C . LEU A 1 108 ? 25.187 -8.313 -26.107 1.00 92.31 108 LEU A C 1
ATOM 903 O O . LEU A 1 108 ? 25.454 -9.418 -25.641 1.00 92.31 108 LEU A O 1
ATOM 907 N N . GLY A 1 109 ? 24.600 -8.116 -27.287 1.00 90.25 109 GLY A N 1
ATOM 908 C CA . GLY A 1 109 ? 24.384 -9.130 -28.322 1.00 90.25 109 GLY A CA 1
ATOM 909 C C . GLY A 1 109 ? 25.037 -8.664 -29.628 1.00 90.25 109 GLY A C 1
ATOM 910 O O . GLY A 1 109 ? 26.256 -8.505 -29.689 1.00 90.25 109 GLY A O 1
ATOM 911 N N . GLU A 1 110 ? 24.224 -8.347 -30.639 1.00 90.75 110 GLU A N 1
ATOM 912 C CA . GLU A 1 110 ? 24.648 -7.828 -31.953 1.00 90.75 110 GLU A CA 1
ATOM 913 C C . GLU A 1 110 ? 25.384 -6.465 -31.946 1.00 90.75 110 GLU A C 1
ATOM 915 O O . GLU A 1 110 ? 25.926 -6.048 -32.971 1.00 90.75 110 GLU A O 1
ATOM 920 N N . GLY A 1 111 ? 25.416 -5.727 -30.829 1.00 91.88 111 GLY A N 1
ATOM 921 C CA . GLY A 1 111 ? 26.247 -4.526 -30.679 1.00 91.88 111 GLY A CA 1
ATOM 922 C C . GLY A 1 111 ? 25.710 -3.247 -31.338 1.00 91.88 111 GLY A C 1
ATOM 923 O O . GLY A 1 111 ? 26.478 -2.316 -31.598 1.00 91.88 111 GLY A O 1
ATOM 924 N N . ASN A 1 112 ? 24.399 -3.147 -31.566 1.00 91.88 112 ASN A N 1
ATOM 925 C CA . ASN A 1 112 ? 23.685 -1.947 -32.027 1.00 91.88 112 ASN A CA 1
ATOM 926 C C . ASN A 1 112 ? 23.485 -0.866 -30.933 1.00 91.88 112 ASN A C 1
ATOM 928 O O . ASN A 1 112 ? 22.894 0.201 -31.175 1.00 91.88 112 ASN A O 1
ATOM 932 N N . ILE A 1 113 ? 24.029 -1.082 -29.739 1.00 94.00 113 ILE A N 1
ATOM 933 C CA . ILE A 1 113 ? 24.142 -0.110 -28.640 1.00 94.00 113 ILE A CA 1
ATOM 934 C C . ILE A 1 113 ? 25.335 0.846 -28.803 1.00 94.00 113 ILE A C 1
ATOM 936 O O . ILE A 1 113 ? 26.270 0.583 -29.555 1.00 94.00 113 ILE A O 1
ATOM 940 N N . TYR A 1 114 ? 25.298 2.005 -28.136 1.00 94.88 114 TYR A N 1
ATOM 941 C CA . TYR A 1 114 ? 26.344 3.021 -28.291 1.00 94.88 114 TYR A CA 1
ATOM 942 C C . TYR A 1 114 ? 27.579 2.715 -27.446 1.00 94.88 114 TYR A C 1
ATOM 944 O O . TYR A 1 114 ? 27.485 2.554 -26.232 1.00 94.88 114 TYR A O 1
ATOM 952 N N . PHE A 1 115 ? 28.752 2.715 -28.079 1.00 95.00 115 PHE A N 1
ATOM 953 C CA . PHE A 1 115 ? 29.989 2.262 -27.444 1.00 95.00 115 PHE A CA 1
ATOM 954 C C . PHE A 1 115 ? 30.364 3.089 -26.206 1.00 95.00 115 PHE A C 1
ATOM 956 O O . PHE A 1 115 ? 30.704 2.535 -25.164 1.00 95.00 115 PHE A O 1
ATOM 963 N N . TRP A 1 116 ? 30.248 4.416 -26.297 1.00 94.31 116 TRP A N 1
ATOM 964 C CA . TRP A 1 116 ? 30.746 5.325 -25.266 1.00 94.31 116 TRP A CA 1
ATOM 965 C C . TRP A 1 116 ? 29.754 5.587 -24.130 1.00 94.31 116 TRP A C 1
ATOM 967 O O . TRP A 1 116 ? 30.159 5.604 -22.970 1.00 94.31 116 TRP A O 1
ATOM 977 N N . GLN A 1 117 ? 28.479 5.821 -24.462 1.00 94.00 117 GLN A N 1
ATOM 978 C CA . GLN A 1 117 ? 27.487 6.388 -23.538 1.00 94.00 117 GLN A CA 1
ATOM 979 C C . GLN A 1 117 ? 26.574 5.346 -22.873 1.00 94.00 117 GLN A C 1
ATOM 981 O O . GLN A 1 117 ? 25.941 5.654 -21.859 1.00 94.00 117 GLN A O 1
ATOM 986 N N . ASP A 1 118 ? 26.459 4.137 -23.435 1.00 94.69 118 ASP A N 1
ATOM 987 C CA . ASP A 1 118 ? 25.628 3.075 -22.865 1.00 94.69 118 ASP A CA 1
ATOM 988 C C . ASP A 1 118 ? 26.383 2.245 -21.816 1.00 94.69 118 ASP A C 1
ATOM 990 O O . ASP A 1 118 ? 27.588 2.019 -21.899 1.00 94.69 118 ASP A O 1
ATOM 994 N N . LYS A 1 119 ? 25.654 1.787 -20.793 1.00 94.31 119 LYS A N 1
ATOM 995 C CA . LYS A 1 119 ? 26.185 0.991 -19.676 1.00 94.31 119 LYS A CA 1
ATOM 996 C C . LYS A 1 119 ? 26.182 -0.504 -20.015 1.00 94.31 119 LYS A C 1
ATOM 998 O O . LYS A 1 119 ? 25.323 -1.243 -19.534 1.00 94.31 119 LYS A O 1
ATOM 1003 N N . TRP A 1 120 ? 27.107 -0.923 -20.876 1.00 93.06 120 TRP A N 1
ATOM 1004 C CA . TRP A 1 120 ? 27.288 -2.328 -21.278 1.00 93.06 120 TRP A CA 1
ATOM 1005 C C . TRP A 1 120 ? 28.511 -3.006 -20.629 1.00 93.06 120 TRP A C 1
ATOM 1007 O O . TRP A 1 120 ? 28.649 -4.222 -20.698 1.00 93.06 120 TRP A O 1
ATOM 1017 N N . LEU A 1 121 ? 29.348 -2.246 -19.907 1.00 90.25 121 LEU A N 1
ATOM 1018 C CA . LEU A 1 121 ? 30.452 -2.748 -19.068 1.00 90.25 121 LEU A CA 1
ATOM 1019 C C . LEU A 1 121 ? 30.056 -2.866 -17.581 1.00 90.25 121 LEU A C 1
ATOM 1021 O O . LEU A 1 121 ? 30.851 -2.607 -16.676 1.00 90.25 121 LEU A O 1
ATOM 1025 N N . GLY A 1 122 ? 28.795 -3.205 -17.306 1.00 85.25 122 GLY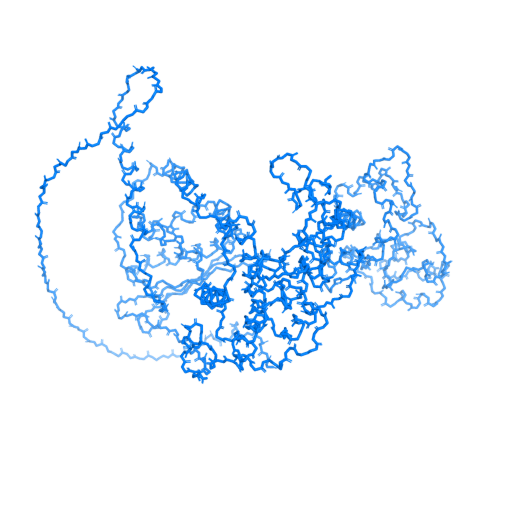 A N 1
ATOM 1026 C CA . GLY A 1 122 ? 28.223 -3.172 -15.958 1.00 85.25 122 GLY A CA 1
ATOM 1027 C C . GLY A 1 122 ? 27.690 -1.784 -15.597 1.00 85.25 122 GLY A C 1
ATOM 1028 O O . GLY A 1 122 ? 27.013 -1.152 -16.396 1.00 85.25 122 GLY A O 1
ATOM 1029 N N . ASN A 1 123 ? 27.958 -1.292 -14.384 1.00 85.75 123 ASN A N 1
ATOM 1030 C CA . ASN A 1 123 ? 27.266 -0.110 -13.836 1.00 85.75 123 ASN A CA 1
ATOM 1031 C C . ASN A 1 123 ? 27.710 1.251 -14.402 1.00 85.75 123 ASN A C 1
ATOM 1033 O O . ASN A 1 123 ? 27.057 2.266 -14.128 1.00 85.75 123 ASN A O 1
ATOM 1037 N N . PHE A 1 124 ? 28.790 1.287 -15.182 1.00 86.88 124 PHE A N 1
ATOM 1038 C CA . PHE A 1 124 ? 29.371 2.510 -15.729 1.00 86.88 124 PHE A CA 1
ATOM 1039 C C . PHE A 1 124 ? 29.468 2.432 -17.255 1.00 86.88 124 PHE A C 1
ATOM 1041 O O . PHE A 1 124 ? 29.640 1.359 -17.830 1.00 86.88 124 PHE A O 1
ATOM 1048 N N . SER A 1 125 ? 29.346 3.586 -17.901 1.00 91.56 125 SER A N 1
ATOM 1049 C CA . SER A 1 125 ? 29.653 3.782 -19.317 1.00 91.56 125 SER A CA 1
ATOM 1050 C C . SER A 1 125 ? 31.123 4.181 -19.473 1.00 91.56 125 SER A C 1
ATOM 1052 O O . SER A 1 125 ? 31.721 4.723 -18.539 1.00 91.56 125 SER A O 1
ATOM 1054 N N . ILE A 1 126 ? 31.716 3.915 -20.638 1.00 92.19 126 ILE A N 1
ATOM 1055 C CA . ILE A 1 126 ? 33.137 4.211 -20.898 1.00 92.19 126 ILE A CA 1
ATOM 1056 C C . ILE A 1 126 ? 33.408 5.710 -20.751 1.00 92.19 126 ILE A C 1
ATOM 1058 O O . ILE A 1 126 ? 34.415 6.103 -20.162 1.00 92.19 126 ILE A O 1
ATOM 1062 N N . ASP A 1 127 ? 32.483 6.546 -21.228 1.00 90.81 127 ASP A N 1
ATOM 1063 C CA . ASP A 1 127 ? 32.607 7.996 -21.132 1.00 90.81 127 ASP A CA 1
ATOM 1064 C C . ASP A 1 127 ? 32.708 8.477 -19.671 1.00 90.81 127 ASP A C 1
ATOM 1066 O O . ASP A 1 127 ? 33.617 9.231 -19.332 1.00 90.81 127 ASP A O 1
ATOM 1070 N N . ASN A 1 128 ? 31.877 7.934 -18.778 1.00 88.88 128 ASN A N 1
ATOM 1071 C CA . ASN A 1 128 ? 31.914 8.206 -17.345 1.00 88.88 128 ASN A CA 1
ATOM 1072 C C . ASN A 1 128 ? 33.204 7.697 -16.683 1.00 88.88 128 ASN A C 1
ATOM 1074 O O . ASN A 1 128 ? 33.732 8.391 -15.819 1.00 88.88 128 ASN A O 1
ATOM 1078 N N . ILE A 1 129 ? 33.714 6.515 -17.060 1.00 88.75 129 ILE A N 1
ATOM 1079 C CA . ILE A 1 129 ? 34.962 5.959 -16.496 1.00 88.75 129 ILE A CA 1
ATOM 1080 C C . ILE A 1 129 ? 36.154 6.859 -16.833 1.00 88.75 129 ILE A C 1
ATOM 1082 O O . ILE A 1 129 ? 37.008 7.106 -15.986 1.00 88.75 129 ILE A O 1
ATOM 1086 N N . LEU A 1 130 ? 36.206 7.354 -18.070 1.00 89.38 130 LEU A N 1
ATOM 1087 C CA . LEU A 1 130 ? 37.292 8.206 -18.552 1.00 89.38 130 LEU A CA 1
ATOM 1088 C C . LEU A 1 130 ? 37.063 9.696 -18.275 1.00 89.38 130 LEU A C 1
ATOM 1090 O O . LEU A 1 130 ? 37.876 10.516 -18.691 1.00 89.38 130 LEU A O 1
ATOM 1094 N N . PHE A 1 131 ? 35.962 10.057 -17.607 1.00 86.12 131 PHE A N 1
ATOM 1095 C CA . PHE A 1 131 ? 35.531 11.446 -17.413 1.00 86.12 131 PHE A CA 1
ATOM 1096 C C . PHE A 1 131 ? 35.472 12.240 -18.730 1.00 86.12 131 PHE A C 1
ATOM 1098 O O . PHE A 1 131 ? 35.757 13.436 -18.782 1.00 86.12 131 PHE A O 1
ATOM 1105 N N . THR A 1 132 ? 35.084 11.563 -19.810 1.00 79.38 132 THR A N 1
ATOM 1106 C CA . THR A 1 132 ? 34.876 12.154 -21.131 1.00 79.38 132 THR A CA 1
ATOM 1107 C C . THR A 1 132 ? 33.386 12.403 -21.360 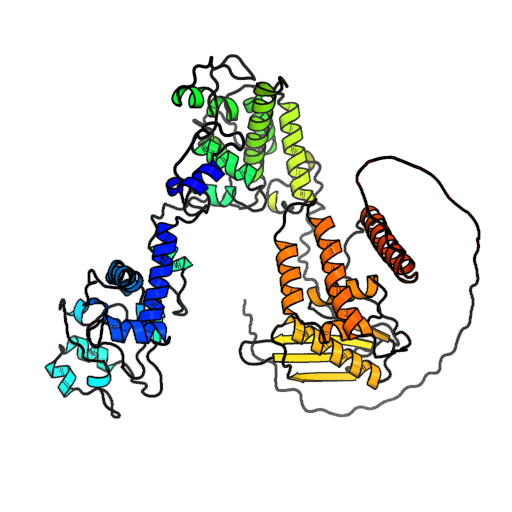1.00 79.38 132 THR A C 1
ATOM 1109 O O . THR A 1 132 ? 32.523 11.682 -20.867 1.00 79.38 132 THR A O 1
ATOM 1112 N N . HIS A 1 133 ? 33.050 13.442 -22.124 1.00 82.19 133 HIS A N 1
ATOM 1113 C CA . HIS A 1 133 ? 31.679 13.704 -22.575 1.00 82.19 133 HIS A CA 1
ATOM 1114 C C . HIS A 1 133 ? 31.567 13.401 -24.068 1.00 82.19 133 HIS A C 1
ATOM 1116 O O . HIS A 1 133 ? 31.329 14.291 -24.886 1.00 82.19 133 HIS A O 1
ATOM 1122 N N . SER A 1 134 ? 31.810 12.136 -24.427 1.00 85.44 134 SER A N 1
ATOM 1123 C CA . SER A 1 134 ? 31.866 11.713 -25.825 1.00 85.44 134 SER A CA 1
ATOM 1124 C C . SER A 1 134 ? 30.550 12.010 -26.545 1.00 85.44 134 SER A C 1
ATOM 1126 O O . SER A 1 134 ? 29.466 11.605 -26.116 1.00 85.44 134 SER A O 1
ATOM 1128 N N . THR A 1 135 ? 30.653 12.692 -27.685 1.00 87.62 135 THR A N 1
ATOM 1129 C CA . THR A 1 135 ? 29.529 12.903 -28.608 1.00 87.62 135 THR A CA 1
ATOM 1130 C C . THR A 1 135 ? 29.525 11.913 -29.768 1.00 87.62 135 THR A C 1
ATOM 1132 O O . THR A 1 135 ? 28.722 12.049 -30.694 1.00 87.62 135 THR A O 1
ATOM 1135 N N . SER A 1 136 ? 30.402 10.904 -29.701 1.00 90.81 136 SER A N 1
ATOM 1136 C CA . SER A 1 136 ? 30.531 9.888 -30.735 1.00 90.81 136 SER A CA 1
ATOM 1137 C C . SER A 1 136 ? 29.217 9.138 -30.951 1.00 90.81 136 SER A C 1
ATOM 1139 O O . SER A 1 136 ? 28.442 8.901 -30.020 1.00 90.81 136 SER A O 1
ATOM 1141 N N . THR A 1 137 ? 28.984 8.769 -32.207 1.00 92.88 137 THR A N 1
ATOM 1142 C CA . THR A 1 137 ? 27.839 7.958 -32.637 1.00 92.88 137 THR A CA 1
ATOM 1143 C C . THR A 1 137 ? 28.213 6.496 -32.878 1.00 92.88 137 THR A C 1
ATOM 1145 O O . THR A 1 137 ? 27.333 5.714 -33.235 1.00 92.88 137 THR A O 1
ATOM 1148 N N . SER A 1 138 ? 29.478 6.130 -32.631 1.00 94.19 138 SER A N 1
ATOM 1149 C CA . SER A 1 138 ? 29.990 4.771 -32.800 1.00 94.19 138 SER A CA 1
ATOM 1150 C C . SER A 1 138 ? 29.219 3.762 -31.951 1.00 94.19 138 SER A C 1
ATOM 1152 O O . SER A 1 138 ? 28.867 4.011 -30.788 1.00 94.19 138 SER A O 1
ATOM 1154 N N . LYS A 1 139 ? 28.972 2.608 -32.554 1.00 93.94 139 LYS A N 1
ATOM 1155 C CA . LYS A 1 139 ? 28.296 1.454 -31.973 1.00 93.94 139 LYS A CA 1
ATOM 1156 C C . LYS A 1 139 ? 29.310 0.420 -31.516 1.00 93.94 139 LYS A C 1
ATOM 1158 O O . LYS A 1 139 ? 30.459 0.458 -31.934 1.00 93.94 139 LYS A O 1
ATOM 1163 N N . VAL A 1 140 ? 28.899 -0.500 -30.647 1.00 93.88 140 VAL A N 1
ATOM 1164 C CA . VAL A 1 140 ? 29.813 -1.548 -30.160 1.00 93.88 140 VAL A CA 1
ATOM 1165 C C . VAL A 1 140 ? 30.241 -2.475 -31.298 1.00 93.88 140 VAL A C 1
ATOM 1167 O O . VAL A 1 140 ? 31.414 -2.828 -31.372 1.00 93.88 140 VAL A O 1
ATOM 1170 N N . LYS A 1 141 ? 29.340 -2.756 -32.245 1.00 93.00 141 LYS A N 1
ATOM 1171 C CA . LYS A 1 141 ? 29.644 -3.529 -33.458 1.00 93.00 141 LYS A CA 1
ATOM 1172 C C . LYS A 1 141 ? 30.713 -2.922 -34.365 1.00 93.00 141 LYS A C 1
ATOM 1174 O O . LYS A 1 141 ? 31.295 -3.637 -35.164 1.00 93.00 141 LYS A O 1
ATOM 1179 N N . ASP A 1 142 ? 31.002 -1.626 -34.236 1.00 93.25 142 ASP A N 1
ATOM 1180 C CA . ASP A 1 142 ? 32.073 -0.983 -35.009 1.00 93.25 142 ASP A CA 1
ATOM 1181 C C . ASP A 1 142 ? 33.474 -1.386 -34.485 1.00 93.25 142 ASP A C 1
ATOM 1183 O O . ASP A 1 142 ? 34.489 -1.066 -35.102 1.00 93.25 142 ASP A O 1
ATOM 1187 N N . PHE A 1 143 ? 33.540 -2.075 -33.336 1.00 92.50 143 PHE A N 1
ATOM 1188 C CA . PHE A 1 143 ? 34.772 -2.482 -32.650 1.00 92.50 143 PHE A CA 1
ATOM 1189 C C . PHE A 1 143 ? 34.968 -4.004 -32.587 1.00 92.50 143 PHE A C 1
ATOM 1191 O O . PHE A 1 143 ? 35.879 -4.466 -31.899 1.00 92.50 143 PHE A O 1
ATOM 1198 N N . PHE A 1 144 ? 34.156 -4.795 -33.290 1.00 90.00 144 PHE A N 1
ATOM 1199 C CA . PHE A 1 144 ? 34.349 -6.241 -33.404 1.00 90.00 144 PHE A CA 1
ATOM 1200 C C . PHE A 1 144 ? 33.987 -6.757 -34.801 1.00 90.00 144 PHE A C 1
ATOM 1202 O O . PHE A 1 144 ? 33.290 -6.094 -35.563 1.00 90.00 144 PHE A O 1
ATOM 1209 N N . CYS A 1 145 ? 34.486 -7.942 -35.133 1.00 84.75 145 CYS A N 1
ATOM 1210 C CA . CYS A 1 145 ? 34.158 -8.704 -36.334 1.00 84.75 145 CYS A CA 1
ATOM 1211 C C . CYS A 1 145 ? 33.749 -10.136 -35.950 1.00 84.75 145 CYS A C 1
ATOM 1213 O O . CYS A 1 145 ? 33.712 -10.478 -34.766 1.00 84.75 145 CYS A O 1
ATOM 1215 N N . ASP A 1 146 ? 33.473 -10.981 -36.946 1.00 78.50 146 ASP A N 1
ATOM 1216 C CA . ASP A 1 146 ? 33.080 -12.384 -36.739 1.00 78.50 146 ASP A CA 1
ATOM 1217 C C . ASP A 1 146 ? 34.130 -13.199 -35.954 1.00 78.50 146 ASP A C 1
ATOM 1219 O O . ASP A 1 146 ? 33.796 -14.175 -35.288 1.00 78.50 146 ASP A O 1
ATOM 1223 N N . GLU A 1 147 ? 35.398 -12.772 -35.978 1.00 78.94 147 GLU A N 1
ATOM 1224 C CA . GLU A 1 147 ? 36.518 -13.410 -35.269 1.00 78.94 147 GLU A CA 1
ATOM 1225 C C . GLU A 1 147 ? 36.724 -12.880 -33.833 1.00 78.94 147 GLU A C 1
ATOM 1227 O O . GLU A 1 147 ? 37.585 -13.373 -33.102 1.00 78.94 147 GLU A O 1
ATOM 1232 N N . GLY A 1 148 ? 35.933 -11.889 -33.404 1.00 86.12 148 GLY A N 1
ATOM 1233 C CA . GLY A 1 148 ? 35.989 -11.290 -32.070 1.00 86.12 148 GLY A CA 1
ATOM 1234 C C . GLY A 1 148 ? 36.315 -9.793 -32.072 1.00 86.12 148 GLY A C 1
ATOM 1235 O O . GLY A 1 148 ? 36.078 -9.071 -33.038 1.00 86.12 148 GLY A O 1
ATOM 1236 N N . TRP A 1 149 ? 36.824 -9.289 -30.945 1.00 91.50 149 TRP A N 1
ATOM 1237 C CA . TRP A 1 149 ? 37.124 -7.863 -30.768 1.00 91.50 149 TRP A CA 1
ATOM 1238 C C . TRP A 1 149 ? 38.247 -7.379 -31.698 1.00 91.50 149 TRP A C 1
ATOM 1240 O O . TRP A 1 149 ? 39.325 -7.971 -31.749 1.00 91.50 149 TRP A O 1
ATOM 1250 N N . ASN A 1 150 ? 38.039 -6.242 -32.368 1.00 91.12 150 ASN A N 1
ATOM 1251 C CA . ASN A 1 150 ? 39.061 -5.583 -33.175 1.00 91.12 150 ASN A CA 1
ATOM 1252 C C . ASN A 1 150 ? 40.023 -4.808 -32.260 1.00 91.12 150 ASN A C 1
ATOM 1254 O O . ASN A 1 150 ? 39.766 -3.667 -31.864 1.00 91.12 150 ASN A O 1
ATOM 1258 N N . ILE A 1 151 ? 41.140 -5.451 -31.922 1.00 87.44 151 ILE A N 1
ATOM 1259 C CA . ILE A 1 151 ? 42.138 -4.921 -30.985 1.00 87.44 151 ILE A CA 1
ATOM 1260 C C . ILE A 1 151 ? 42.741 -3.604 -31.490 1.00 87.44 151 ILE A C 1
ATOM 1262 O O . ILE A 1 151 ? 42.888 -2.674 -30.703 1.00 87.44 151 ILE A O 1
ATOM 1266 N N . GLU A 1 152 ? 43.051 -3.489 -32.783 1.00 88.94 152 GLU A N 1
ATOM 1267 C CA . GLU A 1 152 ? 43.657 -2.280 -33.356 1.00 88.94 152 GLU A CA 1
ATOM 1268 C C . GLU A 1 152 ? 42.725 -1.066 -33.213 1.00 88.94 152 GLU A C 1
ATOM 1270 O O . GLU A 1 152 ? 43.139 0.003 -32.761 1.00 88.94 152 GLU A O 1
ATOM 1275 N N . SER A 1 153 ? 41.434 -1.252 -33.505 1.00 89.12 153 SER A N 1
ATOM 1276 C CA . SER A 1 153 ? 40.414 -0.215 -33.312 1.00 89.12 153 SER A CA 1
ATOM 1277 C C . SER A 1 153 ? 40.271 0.180 -31.837 1.00 89.12 153 SER A C 1
ATOM 1279 O O . SER A 1 153 ? 40.192 1.369 -31.516 1.00 89.12 153 SER A O 1
ATOM 1281 N N . LEU A 1 154 ? 40.293 -0.792 -30.919 1.00 90.38 154 LEU A N 1
ATOM 1282 C CA . LEU A 1 154 ? 40.201 -0.534 -29.480 1.00 90.38 154 LEU A CA 1
ATOM 1283 C C . LEU A 1 154 ? 41.418 0.230 -28.938 1.00 90.38 154 LEU A C 1
ATOM 1285 O O . LEU A 1 154 ? 41.224 1.211 -28.224 1.00 90.38 154 LEU A O 1
ATOM 1289 N N . VAL A 1 155 ? 42.642 -0.164 -29.305 1.00 90.00 155 VAL A N 1
ATOM 1290 C CA . VAL A 1 155 ? 43.897 0.492 -28.875 1.00 90.00 155 VAL A CA 1
ATOM 1291 C C . VAL A 1 155 ? 43.954 1.949 -29.331 1.00 90.00 155 VAL A C 1
ATOM 1293 O O . VAL A 1 155 ? 44.386 2.818 -28.576 1.00 90.00 155 VAL A O 1
ATOM 1296 N N . ASN A 1 156 ? 43.450 2.242 -30.531 1.00 89.25 156 ASN A N 1
ATOM 1297 C CA . ASN A 1 156 ? 43.423 3.605 -31.062 1.00 89.25 156 ASN A CA 1
ATOM 1298 C C . ASN A 1 156 ? 42.396 4.520 -30.372 1.00 89.25 156 ASN A C 1
ATOM 1300 O O . ASN A 1 156 ? 42.504 5.741 -30.470 1.00 89.25 156 ASN A O 1
ATOM 1304 N N . ASN A 1 157 ? 41.393 3.954 -29.693 1.00 87.06 157 ASN A N 1
ATOM 1305 C CA . ASN A 1 157 ? 40.276 4.718 -29.138 1.00 87.06 157 ASN A CA 1
ATOM 1306 C C . ASN A 1 157 ? 40.225 4.716 -27.605 1.00 87.06 157 ASN A C 1
ATOM 1308 O O . ASN A 1 157 ? 39.709 5.668 -27.024 1.00 87.06 157 ASN A O 1
ATOM 1312 N N . VAL A 1 158 ? 40.712 3.671 -26.933 1.00 89.94 158 VAL A N 1
ATOM 1313 C CA . VAL A 1 158 ? 40.450 3.423 -25.510 1.00 89.94 158 VAL A CA 1
ATOM 1314 C C . VAL A 1 158 ? 41.734 3.006 -24.774 1.00 89.94 158 VAL A C 1
ATOM 1316 O O . VAL A 1 158 ? 42.522 2.245 -25.322 1.00 89.94 158 VAL A O 1
ATOM 1319 N N . PRO A 1 159 ? 41.958 3.429 -23.512 1.00 90.88 159 PRO A N 1
ATOM 1320 C CA . PRO A 1 159 ? 43.121 2.989 -22.736 1.00 90.88 159 PRO A CA 1
ATOM 1321 C C . PRO A 1 159 ? 43.154 1.479 -22.442 1.00 90.88 159 PRO A C 1
ATOM 1323 O O . PRO A 1 159 ? 42.117 0.862 -22.176 1.00 90.88 159 PRO A O 1
ATOM 1326 N N . ASP A 1 160 ? 44.364 0.919 -22.331 1.00 89.44 160 ASP A N 1
ATOM 1327 C CA . ASP A 1 160 ? 44.630 -0.508 -22.065 1.00 89.44 160 ASP A CA 1
ATOM 1328 C C . ASP A 1 160 ? 43.863 -1.089 -20.870 1.00 89.44 160 ASP A C 1
ATOM 1330 O O . ASP A 1 160 ? 43.485 -2.264 -20.863 1.00 89.44 160 ASP A O 1
ATOM 1334 N N . CYS A 1 161 ? 43.631 -0.288 -19.827 1.00 89.12 161 CYS A N 1
ATOM 1335 C CA . CYS A 1 161 ? 42.912 -0.737 -18.637 1.00 89.12 161 CYS A CA 1
ATOM 1336 C C . CYS A 1 161 ? 41.457 -1.126 -18.940 1.00 89.12 161 CYS A C 1
ATOM 1338 O O . CYS A 1 161 ? 40.968 -2.099 -18.369 1.00 89.12 161 CYS A O 1
ATOM 1340 N N . ILE A 1 162 ? 40.788 -0.420 -19.856 1.00 90.31 162 ILE A N 1
ATOM 1341 C CA . ILE A 1 162 ? 39.418 -0.728 -20.281 1.00 90.31 162 ILE A CA 1
ATOM 1342 C C . ILE A 1 162 ? 39.430 -1.839 -21.330 1.00 90.31 162 ILE A C 1
ATOM 1344 O O . ILE A 1 162 ? 38.574 -2.718 -21.270 1.00 90.31 162 ILE A O 1
ATOM 1348 N N . ILE A 1 163 ? 40.426 -1.878 -22.223 1.00 91.06 163 ILE A N 1
ATOM 1349 C CA . ILE A 1 163 ? 40.580 -2.973 -23.197 1.00 91.06 163 ILE A CA 1
ATOM 1350 C C . ILE A 1 163 ? 40.637 -4.321 -22.473 1.00 91.06 163 ILE A C 1
ATOM 1352 O O . ILE A 1 163 ? 39.905 -5.242 -22.822 1.00 91.06 163 ILE A O 1
ATOM 1356 N N . LYS A 1 164 ? 41.406 -4.423 -21.381 1.00 89.31 164 LYS A N 1
ATOM 1357 C CA . LYS A 1 164 ? 41.464 -5.635 -20.540 1.00 89.31 164 LYS A CA 1
ATOM 1358 C C . LYS A 1 164 ? 40.113 -6.058 -19.955 1.00 89.31 164 LYS A C 1
ATOM 1360 O O . LYS A 1 164 ? 39.956 -7.224 -19.599 1.00 89.31 164 LYS A O 1
ATOM 1365 N N . ILE A 1 165 ? 39.171 -5.129 -19.790 1.00 90.44 165 ILE A N 1
ATOM 1366 C CA . ILE A 1 165 ? 37.806 -5.419 -19.337 1.00 90.44 165 ILE A CA 1
ATOM 1367 C C . ILE A 1 165 ? 36.960 -5.877 -20.528 1.00 90.44 165 ILE A C 1
ATOM 1369 O O . ILE A 1 165 ? 36.327 -6.925 -20.433 1.00 90.44 165 ILE A O 1
ATOM 1373 N N . ILE A 1 166 ? 37.000 -5.141 -21.644 1.00 91.38 166 ILE A N 1
ATOM 1374 C CA . ILE A 1 166 ? 36.262 -5.451 -22.881 1.00 91.38 166 ILE A CA 1
ATOM 1375 C C . ILE A 1 166 ? 36.614 -6.855 -23.387 1.00 91.38 166 ILE A C 1
ATOM 1377 O O . ILE A 1 166 ? 35.722 -7.651 -23.655 1.00 91.38 166 ILE A O 1
ATOM 1381 N N . MET A 1 167 ? 37.903 -7.204 -23.407 1.00 89.12 167 MET A N 1
ATOM 1382 C CA . MET A 1 167 ? 38.398 -8.503 -23.884 1.00 89.12 167 MET A CA 1
ATOM 1383 C C . MET A 1 167 ? 37.887 -9.709 -23.080 1.00 89.12 167 MET A C 1
ATOM 1385 O O . MET A 1 167 ? 38.018 -10.842 -23.532 1.00 89.12 167 MET A O 1
ATOM 1389 N N . LYS A 1 168 ? 37.317 -9.500 -21.886 1.00 88.81 168 LYS A N 1
ATOM 1390 C CA . LYS A 1 168 ? 36.707 -10.573 -21.080 1.00 88.81 168 LYS A CA 1
ATOM 1391 C C . LYS A 1 168 ? 35.253 -10.857 -21.461 1.00 88.81 168 LYS A C 1
ATOM 1393 O O . LYS A 1 168 ? 34.674 -11.804 -20.936 1.00 88.81 168 LYS A O 1
ATOM 1398 N N . ILE A 1 169 ? 34.649 -10.023 -22.304 1.00 88.88 169 ILE A N 1
ATOM 1399 C CA . ILE A 1 169 ? 33.244 -10.121 -22.695 1.00 88.88 169 ILE A CA 1
ATOM 1400 C C . ILE A 1 169 ? 33.146 -10.960 -23.966 1.00 88.88 169 ILE A C 1
ATOM 1402 O O . ILE A 1 169 ? 33.743 -10.622 -24.988 1.00 88.88 169 ILE A O 1
ATOM 1406 N N . SER A 1 170 ? 32.374 -12.043 -23.895 1.00 84.88 170 SER A N 1
ATOM 1407 C CA . SER A 1 170 ? 32.003 -12.863 -25.051 1.00 84.88 170 SER A CA 1
ATOM 1408 C C . SER A 1 170 ? 30.982 -12.133 -25.925 1.00 84.88 170 SER A C 1
ATOM 1410 O O . SER A 1 170 ? 29.999 -11.614 -25.393 1.00 84.88 170 SER A O 1
ATOM 1412 N N . ILE A 1 171 ? 31.192 -12.139 -27.240 1.00 84.38 171 ILE A N 1
ATOM 1413 C CA . ILE A 1 171 ? 30.264 -11.577 -28.229 1.00 84.38 171 ILE A CA 1
ATOM 1414 C C . ILE A 1 171 ? 29.347 -12.698 -28.728 1.00 84.38 171 ILE A C 1
ATOM 1416 O O . ILE A 1 171 ? 29.834 -13.759 -29.111 1.00 84.38 171 ILE A O 1
ATOM 1420 N N . HIS A 1 172 ? 28.037 -12.452 -28.736 1.00 82.69 172 HIS A N 1
ATOM 1421 C CA . HIS A 1 172 ? 27.020 -13.392 -29.219 1.00 82.69 172 HIS A CA 1
ATOM 1422 C C . HIS A 1 172 ? 26.228 -12.723 -30.346 1.00 82.69 172 HIS A C 1
ATOM 1424 O O . HIS A 1 172 ? 25.253 -12.022 -30.094 1.00 82.69 172 HIS A O 1
ATOM 1430 N N . LEU A 1 173 ? 26.680 -12.900 -31.592 1.00 80.81 173 LEU A N 1
ATOM 1431 C CA . LEU A 1 173 ? 26.122 -12.209 -32.769 1.00 80.81 173 LEU A CA 1
ATOM 1432 C C . LEU A 1 173 ? 24.688 -12.636 -33.114 1.00 80.81 173 LEU A C 1
ATOM 1434 O O . LEU A 1 173 ? 23.974 -11.898 -33.787 1.00 80.81 173 LEU A O 1
ATOM 1438 N N . GLU A 1 174 ? 24.274 -13.820 -32.666 1.00 83.81 174 GLU A N 1
ATOM 1439 C CA . GLU A 1 174 ? 22.934 -14.367 -32.908 1.00 83.81 174 GLU A CA 1
ATOM 1440 C C . GLU A 1 174 ? 21.875 -13.797 -31.950 1.00 83.81 174 GLU A C 1
ATOM 1442 O O . GLU A 1 174 ? 20.676 -13.961 -32.181 1.00 83.81 174 GLU A O 1
ATOM 1447 N N . GLU A 1 175 ? 22.295 -13.116 -30.878 1.00 88.12 175 GLU A N 1
ATOM 1448 C CA . GLU A 1 175 ? 21.398 -12.538 -29.881 1.00 88.12 175 GLU A CA 1
ATOM 1449 C C . GLU A 1 175 ? 21.180 -11.034 -30.110 1.00 88.12 175 GLU A C 1
ATOM 1451 O O . GLU A 1 175 ? 22.095 -10.276 -30.433 1.00 88.12 175 GLU A O 1
ATOM 1456 N N . GLU A 1 176 ? 19.951 -10.564 -29.889 1.00 90.81 176 GLU A N 1
ATOM 1457 C CA . GLU A 1 176 ? 19.664 -9.126 -29.865 1.00 90.81 176 GLU A CA 1
ATOM 1458 C C . GLU A 1 176 ? 20.228 -8.475 -28.594 1.00 90.81 176 GLU A C 1
ATOM 1460 O O . GLU A 1 176 ? 20.131 -9.033 -27.497 1.00 90.81 176 GLU A O 1
ATOM 1465 N N . ASP A 1 177 ? 20.691 -7.225 -28.702 1.00 92.69 177 ASP A N 1
ATOM 1466 C CA . ASP A 1 177 ? 21.016 -6.422 -27.521 1.00 92.69 177 ASP A CA 1
ATOM 1467 C C . ASP A 1 177 ? 19.806 -6.324 -26.574 1.00 92.69 177 ASP A C 1
ATOM 1469 O O . ASP A 1 177 ? 18.679 -5.991 -26.974 1.00 92.69 177 ASP A O 1
ATOM 1473 N N . CYS A 1 178 ? 20.038 -6.554 -25.280 1.00 91.25 178 CYS A N 1
ATOM 1474 C CA . CYS A 1 178 ? 18.979 -6.525 -24.279 1.00 91.25 178 CYS A CA 1
ATOM 1475 C C . CYS A 1 178 ? 19.115 -5.325 -23.340 1.00 91.25 178 CYS A C 1
ATOM 1477 O O . CYS A 1 178 ? 20.163 -5.044 -22.764 1.00 91.25 178 CYS A O 1
ATOM 1479 N N . ILE A 1 179 ? 18.014 -4.597 -23.159 1.00 94.56 179 ILE A N 1
ATOM 1480 C CA . ILE A 1 179 ? 17.943 -3.496 -22.201 1.00 94.56 179 ILE A CA 1
ATOM 1481 C C . ILE A 1 179 ? 17.494 -4.031 -20.839 1.00 94.56 179 ILE A C 1
ATOM 1483 O O . ILE A 1 179 ? 16.456 -4.679 -20.714 1.00 94.56 179 ILE A O 1
ATOM 1487 N N . LEU A 1 180 ? 18.254 -3.732 -19.793 1.00 94.06 180 LEU A N 1
ATOM 1488 C CA . LEU A 1 180 ? 18.057 -4.270 -18.450 1.00 94.06 180 LEU A CA 1
ATOM 1489 C C . LEU A 1 180 ? 17.744 -3.145 -17.464 1.00 94.06 180 LEU A C 1
ATOM 1491 O O . LEU A 1 180 ? 18.349 -2.073 -17.489 1.00 94.06 180 LEU A O 1
ATOM 1495 N N . PHE A 1 181 ? 16.784 -3.388 -16.578 1.00 94.56 181 PHE A N 1
ATOM 1496 C CA . PHE A 1 181 ? 16.434 -2.487 -15.489 1.00 94.56 181 PHE A CA 1
ATOM 1497 C C . PHE A 1 181 ? 17.218 -2.843 -14.224 1.00 94.56 181 PHE A C 1
ATOM 1499 O O . PHE A 1 181 ? 16.970 -3.869 -13.595 1.00 94.56 181 PHE A O 1
ATOM 1506 N N . ASN A 1 182 ? 18.135 -1.970 -13.808 1.00 91.25 182 ASN A N 1
ATOM 1507 C CA . ASN A 1 182 ? 19.125 -2.290 -12.769 1.00 91.25 182 ASN A CA 1
ATOM 1508 C C . ASN A 1 182 ? 18.603 -2.342 -11.326 1.00 91.25 182 ASN A C 1
ATOM 1510 O O . ASN A 1 182 ? 19.379 -2.587 -10.404 1.00 91.25 182 ASN A O 1
ATOM 1514 N N . ARG A 1 183 ? 17.316 -2.062 -11.102 1.00 88.88 183 ARG A N 1
ATOM 1515 C CA . ARG A 1 183 ? 16.690 -2.196 -9.778 1.00 88.88 183 ARG A CA 1
ATOM 1516 C C . ARG A 1 183 ? 15.942 -3.519 -9.613 1.00 88.88 183 ARG A C 1
ATOM 1518 O O . ARG A 1 183 ? 15.604 -3.861 -8.482 1.00 88.88 183 ARG A O 1
ATOM 1525 N N . SER A 1 184 ? 15.736 -4.274 -10.698 1.00 89.00 184 SER A N 1
ATOM 1526 C CA . SER A 1 184 ? 15.105 -5.594 -10.644 1.00 89.00 184 SER A CA 1
ATOM 1527 C C . SER A 1 184 ? 16.123 -6.717 -10.811 1.00 89.00 184 SER A C 1
ATOM 1529 O O . SER A 1 184 ? 17.016 -6.639 -11.651 1.00 89.00 184 SER A O 1
ATOM 1531 N N . ASN A 1 185 ? 15.936 -7.797 -10.052 1.00 85.44 185 ASN A N 1
ATOM 1532 C CA . ASN A 1 185 ? 16.785 -8.989 -10.123 1.00 85.44 185 ASN A CA 1
ATOM 1533 C C . ASN A 1 185 ? 16.613 -9.759 -11.442 1.00 85.44 185 ASN A C 1
ATOM 1535 O O . ASN A 1 185 ? 17.527 -10.458 -11.857 1.00 85.44 185 ASN A O 1
ATOM 1539 N N . ASP A 1 186 ? 15.451 -9.647 -12.092 1.00 88.00 186 ASP A N 1
ATOM 1540 C CA . ASP A 1 186 ? 15.165 -10.279 -13.388 1.00 88.00 186 ASP A CA 1
ATOM 1541 C C . ASP A 1 186 ? 15.426 -9.344 -14.584 1.00 88.00 186 ASP A C 1
ATOM 1543 O O . ASP A 1 186 ? 15.096 -9.683 -15.719 1.00 88.00 186 ASP A O 1
ATOM 1547 N N . GLY A 1 187 ? 15.952 -8.139 -14.330 1.00 88.50 187 GLY A N 1
ATOM 1548 C CA . GLY A 1 187 ? 16.204 -7.120 -15.347 1.00 88.50 187 GLY A CA 1
ATOM 1549 C C . GLY A 1 187 ? 14.950 -6.506 -15.981 1.00 88.50 187 GLY A C 1
ATOM 1550 O O . GLY A 1 187 ? 15.082 -5.632 -16.839 1.00 88.50 187 GLY A O 1
ATOM 1551 N N . LYS A 1 188 ? 13.734 -6.899 -15.575 1.00 91.75 188 LYS A N 1
ATOM 1552 C CA . LYS A 1 188 ? 12.490 -6.364 -16.144 1.00 91.75 188 LYS A CA 1
ATOM 1553 C C . LYS A 1 188 ? 12.136 -5.017 -15.535 1.00 91.75 188 LYS A C 1
ATOM 1555 O O . LYS A 1 188 ? 12.311 -4.772 -14.344 1.00 91.75 188 LYS A O 1
ATOM 1560 N N . PHE A 1 189 ? 11.575 -4.138 -16.359 1.00 93.69 189 PHE A N 1
ATOM 1561 C CA . PHE A 1 189 ? 11.158 -2.814 -15.912 1.00 93.69 189 PHE A CA 1
ATOM 1562 C C . PHE A 1 189 ? 9.971 -2.883 -14.936 1.00 93.69 189 PHE A C 1
ATOM 1564 O O . PHE A 1 189 ? 8.870 -3.285 -15.319 1.00 93.69 189 PHE A O 1
ATOM 1571 N N . ASP A 1 190 ? 10.152 -2.374 -13.712 1.00 94.06 190 ASP A N 1
ATOM 1572 C CA . ASP A 1 190 ? 9.074 -2.213 -12.730 1.00 94.06 190 ASP A CA 1
ATOM 1573 C C . ASP A 1 190 ? 8.814 -0.732 -12.411 1.00 94.06 190 ASP A C 1
ATOM 1575 O O . ASP A 1 190 ? 9.613 -0.026 -11.790 1.00 94.06 190 ASP A O 1
ATOM 1579 N N . THR A 1 191 ? 7.615 -0.265 -12.773 1.00 93.44 191 THR A N 1
ATOM 1580 C CA . THR A 1 191 ? 7.175 1.113 -12.501 1.00 93.44 191 THR A CA 1
ATOM 1581 C C . THR A 1 191 ? 7.066 1.396 -10.999 1.00 93.44 191 THR A C 1
ATOM 1583 O O . THR A 1 191 ? 7.291 2.528 -10.574 1.00 93.44 191 THR A O 1
ATOM 1586 N N . LYS A 1 192 ? 6.736 0.392 -10.177 1.00 91.19 192 LYS A N 1
ATOM 1587 C CA . LYS A 1 192 ? 6.640 0.527 -8.717 1.00 91.19 192 LYS A CA 1
ATOM 1588 C C . LYS A 1 192 ? 8.010 0.769 -8.095 1.00 91.19 192 LYS A C 1
ATOM 1590 O O . LYS A 1 192 ? 8.117 1.600 -7.195 1.00 91.19 192 LYS A O 1
ATOM 1595 N N . GLN A 1 193 ? 9.042 0.070 -8.563 1.00 92.19 193 GLN A N 1
ATOM 1596 C CA . GLN A 1 193 ? 10.405 0.297 -8.091 1.00 92.19 193 GLN A CA 1
ATOM 1597 C C . GLN A 1 193 ? 10.918 1.675 -8.496 1.00 92.19 193 GLN A C 1
ATOM 1599 O O . GLN A 1 193 ? 11.401 2.396 -7.630 1.00 92.19 193 GLN A O 1
ATOM 1604 N N . VAL A 1 194 ? 10.709 2.091 -9.752 1.00 94.25 194 VAL A N 1
ATOM 1605 C CA . VAL A 1 194 ? 11.045 3.460 -10.178 1.00 94.25 194 VAL A CA 1
ATOM 1606 C C . VAL A 1 194 ? 10.345 4.489 -9.298 1.00 94.25 194 VAL A C 1
ATOM 1608 O O . VAL A 1 194 ? 10.994 5.386 -8.774 1.00 94.25 194 VAL A O 1
ATOM 1611 N N . TRP A 1 195 ? 9.034 4.345 -9.082 1.00 92.62 195 TRP A N 1
ATOM 1612 C CA . TRP A 1 195 ? 8.280 5.247 -8.212 1.00 92.62 195 TRP A CA 1
ATOM 1613 C C . TRP A 1 195 ? 8.874 5.331 -6.801 1.00 92.62 195 TRP A C 1
ATOM 1615 O O . TRP A 1 195 ? 9.006 6.424 -6.262 1.00 92.62 195 TRP A O 1
ATOM 1625 N N . ASN A 1 196 ? 9.286 4.201 -6.220 1.00 90.75 196 ASN A N 1
ATOM 1626 C CA . ASN A 1 196 ? 9.940 4.182 -4.912 1.00 90.75 196 ASN A CA 1
ATOM 1627 C C . ASN A 1 196 ? 11.323 4.844 -4.899 1.00 90.75 196 ASN A C 1
ATOM 1629 O O . ASN A 1 196 ? 11.703 5.365 -3.859 1.00 90.75 196 ASN A O 1
ATOM 1633 N N . SER A 1 197 ? 12.058 4.824 -6.012 1.00 90.56 197 SER A N 1
ATOM 1634 C CA . SER A 1 197 ? 13.392 5.427 -6.109 1.00 90.56 197 SER A CA 1
ATOM 1635 C C . SER A 1 197 ? 13.375 6.938 -6.348 1.00 90.56 197 SER A C 1
ATOM 1637 O O . SER A 1 197 ? 14.336 7.601 -5.978 1.00 90.56 197 SER A O 1
ATOM 1639 N N . ILE A 1 198 ? 12.328 7.476 -6.984 1.00 91.44 198 ILE A N 1
ATOM 1640 C CA . ILE A 1 198 ? 12.288 8.891 -7.411 1.00 91.44 198 ILE A CA 1
ATOM 1641 C C . ILE A 1 198 ? 11.447 9.798 -6.507 1.00 91.44 198 ILE A C 1
ATOM 1643 O O . ILE A 1 198 ? 11.512 11.020 -6.641 1.00 91.44 198 ILE A O 1
ATOM 1647 N N . ARG A 1 199 ? 10.597 9.211 -5.656 1.00 89.94 199 ARG A N 1
ATOM 1648 C CA . ARG A 1 199 ? 9.717 9.951 -4.742 1.00 89.94 199 ARG A CA 1
ATOM 1649 C C . ARG A 1 199 ? 10.473 10.431 -3.506 1.00 89.94 199 ARG A C 1
ATOM 1651 O O . ARG A 1 199 ? 11.430 9.793 -3.072 1.00 89.94 199 ARG A O 1
ATOM 1658 N N . ASP A 1 200 ? 9.938 11.462 -2.858 1.00 86.44 200 ASP A N 1
ATOM 1659 C CA . ASP A 1 200 ? 10.395 11.920 -1.542 1.00 86.44 200 ASP A CA 1
ATOM 1660 C C . ASP A 1 200 ? 10.019 10.880 -0.457 1.00 86.44 200 ASP A C 1
ATOM 1662 O O . ASP A 1 200 ? 8.939 10.929 0.143 1.00 86.44 200 ASP A O 1
ATOM 1666 N N . SER A 1 201 ? 10.877 9.878 -0.232 1.00 86.75 201 SER A N 1
ATOM 1667 C CA . SER A 1 201 ? 10.636 8.822 0.762 1.00 86.75 201 SER A CA 1
ATOM 1668 C C . SER A 1 201 ? 10.966 9.262 2.182 1.00 86.75 201 SER A C 1
ATOM 1670 O O . SER A 1 201 ? 12.009 9.869 2.416 1.00 86.75 201 SER A O 1
ATOM 1672 N N . HIS A 1 202 ? 10.114 8.894 3.137 1.00 85.56 202 HIS A N 1
ATOM 1673 C CA . HIS A 1 202 ? 10.346 9.129 4.563 1.00 85.56 202 HIS A CA 1
ATOM 1674 C C . HIS A 1 202 ? 10.732 7.824 5.285 1.00 85.56 202 HIS A C 1
ATOM 1676 O O . HIS A 1 202 ? 10.495 6.734 4.758 1.00 85.56 202 HIS A O 1
ATOM 1682 N N . PRO A 1 203 ? 11.320 7.893 6.495 1.00 88.56 203 PRO A N 1
ATOM 1683 C CA . PRO A 1 203 ? 11.629 6.702 7.276 1.00 88.56 203 PRO A CA 1
ATOM 1684 C C . PRO A 1 203 ? 10.377 5.870 7.562 1.00 88.56 203 PRO A C 1
ATOM 1686 O O . PRO A 1 203 ? 9.359 6.378 8.039 1.00 88.56 203 PRO A O 1
ATOM 1689 N N . LYS A 1 204 ? 10.473 4.566 7.300 1.00 89.12 204 LYS A N 1
ATOM 1690 C CA . LYS A 1 204 ? 9.404 3.616 7.607 1.00 89.12 204 LYS A CA 1
ATOM 1691 C C . LYS A 1 204 ? 9.230 3.482 9.114 1.00 89.12 204 LYS A C 1
ATOM 1693 O O . LYS A 1 204 ? 10.203 3.416 9.861 1.00 89.12 204 LYS A O 1
ATOM 1698 N N . ASN A 1 205 ? 7.985 3.362 9.552 1.00 87.25 205 ASN A N 1
ATOM 1699 C CA . ASN A 1 205 ? 7.623 3.201 10.946 1.00 87.25 205 ASN A CA 1
ATOM 1700 C C . ASN A 1 205 ? 6.644 2.029 11.110 1.00 87.25 205 ASN A C 1
ATOM 1702 O O . ASN A 1 205 ? 5.524 2.027 10.591 1.00 87.25 205 ASN A O 1
ATOM 1706 N N . ILE A 1 206 ? 7.080 1.030 11.882 1.00 84.31 206 ILE A N 1
ATOM 1707 C CA . ILE A 1 206 ? 6.340 -0.208 12.166 1.00 84.31 206 ILE A CA 1
ATOM 1708 C C . ILE A 1 206 ? 4.967 0.085 12.784 1.00 84.31 206 ILE A C 1
ATOM 1710 O O . ILE A 1 206 ? 4.006 -0.635 12.517 1.00 84.31 206 ILE A O 1
ATOM 1714 N N . PHE A 1 207 ? 4.841 1.178 13.540 1.00 88.88 207 PHE A N 1
ATOM 1715 C CA . PHE A 1 207 ? 3.565 1.614 14.096 1.00 88.88 207 PHE A CA 1
ATOM 1716 C C . PHE A 1 207 ? 2.501 1.811 13.004 1.00 88.88 207 PHE A C 1
ATOM 1718 O O . PHE A 1 207 ? 1.400 1.268 13.109 1.00 88.88 207 PHE A O 1
ATOM 1725 N N . TYR A 1 208 ? 2.833 2.522 11.919 1.00 89.19 208 TYR A N 1
ATOM 1726 C CA . TYR A 1 208 ? 1.882 2.755 10.831 1.00 89.19 208 TYR A CA 1
ATOM 1727 C C . TYR A 1 208 ? 1.600 1.480 10.029 1.00 89.19 208 TYR A C 1
ATOM 1729 O O . TYR A 1 208 ? 0.462 1.261 9.620 1.00 89.19 208 TYR A O 1
ATOM 1737 N N . LEU A 1 209 ? 2.583 0.586 9.877 1.00 85.44 209 LEU A N 1
ATOM 1738 C CA . LEU A 1 209 ? 2.358 -0.738 9.280 1.00 85.44 209 LEU A CA 1
ATOM 1739 C C . LEU A 1 209 ? 1.310 -1.557 10.045 1.00 85.44 209 LEU A C 1
ATOM 1741 O O . LEU A 1 209 ? 0.499 -2.243 9.425 1.00 85.44 209 LEU A O 1
ATOM 1745 N N . SER A 1 210 ? 1.329 -1.494 11.377 1.00 90.94 210 SER A N 1
ATOM 1746 C CA . SER A 1 210 ? 0.341 -2.165 12.226 1.00 90.94 210 SER A CA 1
ATOM 1747 C C . SER A 1 210 ? -1.025 -1.474 12.204 1.00 90.94 210 SER A C 1
ATOM 1749 O O . SER A 1 210 ? -2.044 -2.152 12.328 1.00 90.94 210 SER A O 1
ATOM 1751 N N . LEU A 1 211 ? -1.062 -0.149 12.018 1.00 93.38 211 LEU A N 1
ATOM 1752 C CA . LEU A 1 211 ? -2.298 0.638 11.992 1.00 93.38 211 LEU A CA 1
ATOM 1753 C C . LEU A 1 211 ? -3.188 0.313 10.784 1.00 93.38 211 LEU A C 1
ATOM 1755 O O . LEU A 1 211 ? -4.411 0.304 10.909 1.00 93.38 211 LEU A O 1
ATOM 1759 N N . TRP A 1 212 ? -2.589 0.037 9.625 1.00 92.50 212 TRP A N 1
ATOM 1760 C CA . TRP A 1 212 ? -3.299 -0.255 8.372 1.00 92.50 212 TRP A CA 1
ATOM 1761 C C . TRP A 1 212 ? -3.507 -1.761 8.121 1.00 92.50 212 TRP A C 1
ATOM 1763 O O . TRP A 1 212 ? -3.667 -2.194 6.982 1.00 92.50 212 TRP A O 1
ATOM 1773 N N . HIS A 1 213 ? -3.481 -2.588 9.172 1.00 92.69 213 HIS A N 1
ATOM 1774 C CA . HIS A 1 213 ? -3.709 -4.029 9.052 1.00 92.69 213 HIS A CA 1
ATOM 1775 C C . HIS A 1 213 ? -5.163 -4.355 8.673 1.00 92.69 213 HIS A C 1
ATOM 1777 O O . HIS A 1 213 ? -6.087 -3.731 9.186 1.00 92.69 213 HIS A O 1
ATOM 1783 N N . GLY A 1 214 ? -5.383 -5.406 7.873 1.00 91.62 214 GLY A N 1
ATOM 1784 C CA . GLY A 1 214 ? -6.718 -5.803 7.388 1.00 91.62 214 GLY A CA 1
ATOM 1785 C C . GLY A 1 214 ? -7.737 -6.186 8.474 1.00 91.62 214 GLY A C 1
ATOM 1786 O O . GLY A 1 214 ? -8.931 -6.248 8.204 1.00 91.62 214 GLY A O 1
ATOM 1787 N N . SER A 1 215 ? -7.288 -6.401 9.713 1.00 91.50 215 SER A N 1
ATOM 1788 C CA . SER A 1 215 ? -8.169 -6.604 10.877 1.00 91.50 215 SER A CA 1
ATOM 1789 C C . SER A 1 215 ? -8.848 -5.325 11.372 1.00 91.50 215 SER A C 1
ATOM 1791 O O . SER A 1 215 ? -9.791 -5.397 12.158 1.00 91.50 215 SER A O 1
ATOM 1793 N N . ILE A 1 216 ? -8.344 -4.159 10.970 1.00 92.94 216 ILE A N 1
ATOM 1794 C CA . ILE A 1 216 ? -8.840 -2.850 11.383 1.00 92.94 216 ILE A CA 1
ATOM 1795 C C . ILE A 1 216 ? -9.555 -2.229 10.178 1.00 92.94 216 ILE A C 1
ATOM 1797 O O . ILE A 1 216 ? -8.948 -2.101 9.114 1.00 92.94 216 ILE A O 1
ATOM 1801 N N . PRO A 1 217 ? -10.831 -1.820 10.307 1.00 92.50 217 PRO A N 1
ATOM 1802 C CA . PRO A 1 217 ? -11.510 -1.131 9.219 1.00 92.50 217 PRO A CA 1
ATOM 1803 C C . PRO A 1 217 ? -10.754 0.154 8.819 1.00 92.50 217 PRO A C 1
ATOM 1805 O O . PRO A 1 217 ? -10.407 0.941 9.706 1.00 92.50 217 PRO A O 1
ATOM 1808 N N . PRO A 1 218 ? -10.549 0.438 7.517 1.00 92.75 218 PRO A N 1
ATOM 1809 C CA . PRO A 1 218 ? -9.746 1.582 7.070 1.00 92.75 218 PRO A CA 1
ATOM 1810 C C . PRO A 1 218 ? -10.213 2.941 7.609 1.00 92.75 218 PRO A C 1
ATOM 1812 O O . PRO A 1 218 ? -9.395 3.823 7.864 1.00 92.75 218 PRO A O 1
ATOM 1815 N N . THR A 1 219 ? -11.518 3.114 7.840 1.00 94.56 219 THR A N 1
ATOM 1816 C CA . THR A 1 219 ? -12.093 4.335 8.429 1.00 94.56 219 THR A CA 1
ATOM 1817 C C . THR A 1 219 ? -11.597 4.594 9.854 1.00 94.56 219 THR A C 1
ATOM 1819 O O . THR A 1 219 ? -11.422 5.747 10.248 1.00 94.56 219 THR A O 1
ATOM 1822 N N . TYR A 1 220 ? -11.307 3.535 10.612 1.00 96.56 220 TYR A N 1
ATOM 1823 C CA . TYR A 1 220 ? -10.813 3.616 11.983 1.00 96.56 220 TYR A CA 1
ATOM 1824 C C . TYR A 1 220 ? -9.323 3.963 11.969 1.00 96.56 220 TYR A C 1
ATOM 1826 O O . TYR A 1 220 ? -8.899 4.875 12.675 1.00 96.56 220 TYR A O 1
ATOM 1834 N N . SER A 1 221 ? -8.542 3.316 11.099 1.00 95.75 221 SER A N 1
ATOM 1835 C CA . SER A 1 221 ? -7.133 3.658 10.864 1.00 95.75 221 SER A CA 1
ATOM 1836 C C . SER A 1 221 ? -6.972 5.112 10.413 1.00 95.75 221 SER A C 1
ATOM 1838 O O . SER A 1 221 ? -6.115 5.831 10.926 1.00 95.75 221 SER A O 1
ATOM 1840 N N . PHE A 1 222 ? -7.854 5.585 9.527 1.00 95.38 222 PHE A N 1
ATOM 1841 C CA . PHE A 1 222 ? -7.879 6.977 9.082 1.00 95.38 222 PHE A CA 1
ATOM 1842 C C . PHE A 1 222 ? -8.183 7.957 10.224 1.00 95.38 222 PHE A C 1
ATOM 1844 O O . PHE A 1 222 ? -7.551 9.011 10.307 1.00 95.38 222 PHE A O 1
ATOM 1851 N N . LEU A 1 223 ? -9.094 7.617 11.145 1.00 96.88 223 LEU A N 1
ATOM 1852 C CA . LEU A 1 223 ? -9.335 8.432 12.341 1.00 96.88 223 LEU A CA 1
ATOM 1853 C C . LEU A 1 223 ? -8.064 8.562 13.189 1.00 96.88 223 LEU A C 1
ATOM 1855 O O . LEU A 1 223 ? -7.709 9.673 13.576 1.00 96.88 223 LEU A O 1
ATOM 1859 N N . ILE A 1 224 ? -7.364 7.457 13.453 1.00 96.94 224 ILE A N 1
ATOM 1860 C CA . ILE A 1 224 ? -6.110 7.482 14.222 1.00 96.94 224 ILE A CA 1
ATOM 1861 C C . ILE A 1 224 ? -5.051 8.321 13.519 1.00 96.94 224 ILE A C 1
ATOM 1863 O O . ILE A 1 224 ? -4.401 9.146 14.156 1.00 96.94 224 ILE A O 1
ATOM 1867 N N . TRP A 1 225 ? -4.915 8.173 12.203 1.00 95.44 225 TRP A N 1
ATOM 1868 C CA . TRP A 1 225 ? -4.020 9.012 11.417 1.00 95.44 225 TRP A CA 1
ATOM 1869 C C . TRP A 1 225 ? -4.352 10.505 11.588 1.00 95.44 225 TRP A C 1
ATOM 1871 O O . TRP A 1 225 ? -3.453 11.317 11.804 1.00 95.44 225 TRP A O 1
ATOM 1881 N N . ARG A 1 226 ? -5.638 10.883 11.605 1.00 95.69 226 ARG A N 1
ATOM 1882 C CA . ARG A 1 226 ? -6.058 12.267 11.892 1.00 95.69 226 ARG A CA 1
ATOM 1883 C C . ARG A 1 226 ? -5.774 12.701 13.330 1.00 95.69 226 ARG A C 1
ATOM 1885 O O . ARG A 1 226 ? -5.447 13.865 13.536 1.00 95.69 226 ARG A O 1
ATOM 1892 N N . ILE A 1 227 ? -5.893 11.807 14.311 1.00 96.50 227 ILE A N 1
ATOM 1893 C CA . ILE A 1 227 ? -5.548 12.091 15.714 1.00 96.50 227 ILE A CA 1
ATOM 1894 C C . ILE A 1 227 ? -4.061 12.430 15.830 1.00 96.50 227 ILE A C 1
ATOM 1896 O O . ILE A 1 227 ? -3.714 13.468 16.388 1.00 96.50 227 ILE A O 1
ATOM 1900 N N . LEU A 1 228 ? -3.199 11.588 15.258 1.00 94.25 228 LEU A N 1
ATOM 1901 C CA . LEU A 1 228 ? -1.742 11.724 15.344 1.00 94.25 228 LEU A CA 1
ATOM 1902 C C . LEU A 1 228 ? -1.221 12.998 14.677 1.00 94.25 228 LEU A C 1
ATOM 1904 O O . LEU A 1 228 ? -0.250 13.578 15.149 1.00 94.25 228 LEU A O 1
ATOM 1908 N N . ASN A 1 229 ? -1.891 13.452 13.618 1.00 93.12 229 ASN A N 1
ATOM 1909 C CA . ASN A 1 229 ? -1.537 14.684 12.916 1.00 93.12 229 ASN A CA 1
ATOM 1910 C C . ASN A 1 229 ? -2.333 15.918 13.391 1.00 93.12 229 ASN A C 1
ATOM 1912 O O . ASN A 1 229 ? -2.228 16.993 12.810 1.00 93.12 229 ASN A O 1
ATOM 1916 N N . ASN A 1 230 ? -3.139 15.793 14.449 1.00 94.69 230 ASN A N 1
ATOM 1917 C CA . ASN A 1 230 ? -3.963 16.876 14.988 1.00 94.69 230 ASN A CA 1
ATOM 1918 C C . ASN A 1 230 ? -4.973 17.493 13.985 1.00 94.69 230 ASN A C 1
ATOM 1920 O O . ASN A 1 230 ? -5.239 18.694 13.998 1.00 94.69 230 ASN A O 1
ATOM 1924 N N . TYR A 1 231 ? -5.586 16.658 13.138 1.00 94.44 231 TYR A N 1
ATOM 1925 C CA . TYR A 1 231 ? -6.533 17.044 12.075 1.00 94.44 231 TYR A CA 1
ATOM 1926 C C . TYR A 1 231 ? -8.013 16.822 12.428 1.00 94.44 231 TYR A C 1
ATOM 1928 O O . TYR A 1 231 ? -8.862 16.641 11.544 1.00 94.44 231 TYR A O 1
ATOM 1936 N N . LEU A 1 232 ? -8.346 16.765 13.718 1.00 94.81 232 LEU A N 1
ATOM 1937 C CA . LEU A 1 232 ? -9.730 16.631 14.173 1.00 94.81 232 LEU A CA 1
ATOM 1938 C C . LEU A 1 232 ? -10.346 17.981 14.565 1.00 94.81 232 LEU A C 1
ATOM 1940 O O . LEU A 1 232 ? -9.645 18.817 15.141 1.00 94.81 232 LEU A O 1
ATOM 1944 N N . PRO A 1 233 ? -11.661 18.178 14.327 1.00 93.75 233 PRO A N 1
ATOM 1945 C CA . PRO A 1 233 ? -12.410 19.371 14.728 1.00 93.75 233 PRO A CA 1
ATOM 1946 C C . PRO A 1 233 ? -12.763 19.352 16.229 1.00 93.75 233 PRO A C 1
ATOM 1948 O O . PRO A 1 233 ? -13.932 19.421 16.623 1.00 93.75 233 PRO A O 1
ATOM 1951 N N . VAL A 1 234 ? -11.743 19.216 17.077 1.00 95.06 234 VAL A N 1
ATOM 1952 C CA . VAL A 1 234 ? -11.852 19.554 18.504 1.00 95.06 234 VAL A CA 1
ATOM 1953 C C . VAL A 1 234 ? -11.830 21.070 18.666 1.00 95.06 234 VAL A C 1
ATOM 1955 O O . VAL A 1 234 ? -11.256 21.768 17.823 1.00 95.06 234 VAL A O 1
ATOM 1958 N N . ASP A 1 235 ? -12.434 21.587 19.732 1.00 94.88 235 ASP A N 1
ATOM 1959 C CA . ASP A 1 235 ? -12.604 23.035 19.899 1.00 94.88 235 ASP A CA 1
ATOM 1960 C C . ASP A 1 235 ? -11.281 23.805 19.799 1.00 94.88 235 ASP A C 1
ATOM 1962 O O . ASP A 1 235 ? -11.201 24.808 19.091 1.00 94.88 235 ASP A O 1
ATOM 1966 N N . SER A 1 236 ? -10.209 23.293 20.417 1.00 94.69 236 SER A N 1
ATOM 1967 C CA . SER A 1 236 ? -8.881 23.915 20.353 1.00 94.69 236 SER A CA 1
ATOM 1968 C C . SER A 1 236 ? -8.348 24.071 18.924 1.00 94.69 236 SER A C 1
ATOM 1970 O O . SER A 1 236 ? -7.620 25.016 18.632 1.00 94.69 236 SER A O 1
ATOM 1972 N N . ASN A 1 237 ? -8.685 23.144 18.024 1.00 94.94 237 ASN A N 1
ATOM 1973 C CA . ASN A 1 237 ? -8.258 23.191 16.625 1.00 94.94 237 ASN A CA 1
ATOM 1974 C C . ASN A 1 237 ? -9.169 24.083 15.782 1.00 94.94 237 ASN A C 1
ATOM 1976 O O . ASN A 1 237 ? -8.685 24.745 14.868 1.00 94.94 237 ASN A O 1
ATOM 1980 N N . LEU A 1 238 ? -10.466 24.128 16.095 1.00 93.81 238 LEU A N 1
ATOM 1981 C CA . LEU A 1 238 ? -11.410 25.039 15.450 1.00 93.81 238 LEU A CA 1
ATOM 1982 C C . LEU A 1 238 ? -11.084 26.502 15.784 1.00 93.81 238 LEU A C 1
ATOM 1984 O O . LEU A 1 238 ? -11.045 27.330 14.878 1.00 93.81 238 LEU A O 1
ATOM 1988 N N . LEU A 1 239 ? -10.728 26.800 17.037 1.00 93.12 239 LEU A N 1
ATOM 1989 C CA . LEU A 1 239 ? -10.244 28.123 17.451 1.00 93.12 239 LEU A CA 1
ATOM 1990 C C . LEU A 1 239 ? -9.016 28.559 16.639 1.00 93.12 239 LEU A C 1
ATOM 1992 O O . LEU A 1 239 ? -8.993 29.652 16.080 1.00 93.12 239 LEU A O 1
ATOM 1996 N N . LYS A 1 240 ? -8.028 27.667 16.469 1.00 92.00 240 LYS A N 1
ATOM 1997 C CA . LYS A 1 240 ? -6.845 27.915 15.618 1.00 92.00 240 LYS A CA 1
ATOM 1998 C C . LYS A 1 240 ? -7.185 28.132 14.138 1.00 92.00 240 LYS A C 1
ATOM 2000 O O . LYS A 1 240 ? -6.374 28.687 13.405 1.00 92.00 240 LYS A O 1
ATOM 2005 N N . LYS A 1 241 ? -8.355 27.674 13.688 1.00 89.50 241 LYS A N 1
ATOM 2006 C CA . LYS A 1 241 ? -8.872 27.861 12.325 1.00 89.50 241 LYS A CA 1
ATOM 2007 C C . LYS A 1 241 ? -9.797 29.083 12.202 1.00 89.50 241 LYS A C 1
ATOM 2009 O O . LYS A 1 241 ? -10.392 29.260 11.145 1.00 89.50 241 LYS A O 1
ATOM 2014 N N . GLY A 1 242 ? -9.899 29.917 13.241 1.00 90.06 242 GLY A N 1
ATOM 2015 C CA . GLY A 1 242 ? -10.650 31.177 13.221 1.00 90.06 242 GLY A CA 1
ATOM 2016 C C . GLY A 1 242 ? -12.126 31.063 13.611 1.00 90.06 242 GLY A C 1
ATOM 2017 O O . GLY A 1 242 ? -12.872 32.019 13.430 1.00 90.06 242 GLY A O 1
ATOM 2018 N N . PHE A 1 243 ? -12.573 29.920 14.142 1.00 88.81 243 PHE A N 1
ATOM 2019 C CA . PHE A 1 243 ? -13.944 29.778 14.638 1.00 88.81 243 PHE A CA 1
ATOM 2020 C C . PHE A 1 243 ? -14.068 30.346 16.054 1.00 88.81 243 PHE A C 1
ATOM 2022 O O . PHE A 1 243 ? -13.361 29.905 16.958 1.00 88.81 243 PHE A O 1
ATOM 2029 N N . TYR A 1 244 ? -15.011 31.262 16.268 1.00 89.12 244 TYR A N 1
ATOM 2030 C CA . TYR A 1 244 ? -15.313 31.826 17.586 1.00 89.12 244 TYR A CA 1
ATOM 2031 C C . TYR A 1 244 ? -16.287 30.920 18.342 1.00 89.12 244 TYR A C 1
ATOM 2033 O O . TYR A 1 244 ? -17.497 30.973 18.135 1.00 89.12 244 TYR A O 1
ATOM 2041 N N . ILE A 1 245 ? -15.749 30.058 19.203 1.00 90.44 245 ILE A N 1
ATOM 2042 C CA . ILE A 1 245 ? -16.521 29.132 20.038 1.00 90.44 245 ILE A CA 1
ATOM 2043 C C . ILE A 1 245 ? -16.017 29.166 21.480 1.00 90.44 245 ILE A C 1
ATOM 2045 O O . ILE A 1 245 ? -14.833 29.388 21.732 1.00 90.44 245 ILE A O 1
ATOM 2049 N N . VAL A 1 246 ? -16.901 28.894 22.438 1.00 88.50 246 VAL A N 1
ATOM 2050 C CA . VAL A 1 246 ? -16.500 28.674 23.833 1.00 88.50 246 VAL A CA 1
ATOM 2051 C C . VAL A 1 246 ? -16.076 27.218 23.971 1.00 88.50 246 VAL A C 1
ATOM 2053 O O . VAL A 1 246 ? -16.891 26.318 23.773 1.00 88.50 246 VAL A O 1
ATOM 2056 N N . SER A 1 247 ? -14.801 26.976 24.286 1.00 91.44 247 SER A N 1
ATOM 2057 C CA . SER A 1 247 ? -14.316 25.605 24.424 1.00 91.44 247 SER A CA 1
ATOM 2058 C C . SER A 1 247 ? -14.793 24.987 25.730 1.00 91.44 247 SER A C 1
ATOM 2060 O O . SER A 1 247 ? -14.478 25.479 26.814 1.00 91.44 247 SER A O 1
ATOM 2062 N N . LYS A 1 248 ? -15.518 23.875 25.616 1.00 92.00 248 LYS A N 1
ATOM 2063 C CA . LYS A 1 248 ? -15.949 23.072 26.756 1.00 92.00 248 LYS A CA 1
ATOM 2064 C C . LYS A 1 248 ? -16.122 21.624 26.318 1.00 92.00 248 LYS A C 1
ATOM 2066 O O . LYS A 1 248 ? -16.920 21.319 25.431 1.00 92.00 248 LYS A O 1
ATOM 2071 N N . CYS A 1 249 ? -15.401 20.728 26.982 1.00 92.25 249 CYS A N 1
ATOM 2072 C CA . CYS A 1 249 ? -15.532 19.298 26.757 1.00 92.25 249 CYS A CA 1
ATOM 2073 C C . CYS A 1 249 ? -16.958 18.808 27.063 1.00 92.25 249 CYS A C 1
ATOM 2075 O O . CYS A 1 249 ? -17.626 19.281 27.979 1.00 92.25 249 CYS A O 1
ATOM 2077 N N . GLN A 1 250 ? -17.427 17.807 26.322 1.00 91.56 250 GLN A N 1
ATOM 2078 C CA . GLN A 1 250 ? -18.761 17.245 26.547 1.00 91.56 250 GLN A CA 1
ATOM 2079 C C . GLN A 1 250 ? -18.834 16.299 27.755 1.00 91.56 250 GLN A C 1
ATOM 2081 O O . GLN A 1 250 ? -19.926 16.005 28.236 1.00 91.56 250 GLN A O 1
ATOM 2086 N N . CYS A 1 251 ? -17.694 15.834 28.280 1.00 91.06 251 CYS A N 1
ATOM 2087 C CA . CYS A 1 251 ? -17.665 14.985 29.473 1.00 91.06 251 CYS A CA 1
ATOM 2088 C C . CYS A 1 251 ? -17.344 15.726 30.783 1.00 91.06 251 CYS A C 1
ATOM 2090 O O . CYS A 1 251 ? -17.541 15.152 31.851 1.00 91.06 251 CYS A O 1
ATOM 2092 N N . CYS A 1 252 ? -16.804 16.951 30.733 1.00 91.88 252 CYS A N 1
ATOM 2093 C CA . CYS A 1 252 ? -16.423 17.739 31.916 1.00 91.88 252 CYS A CA 1
ATOM 2094 C C . CYS A 1 252 ? -16.253 19.235 31.580 1.00 91.88 252 CYS A C 1
ATOM 2096 O O . CYS A 1 252 ? -16.553 19.662 30.476 1.00 91.88 252 CYS A O 1
ATOM 2098 N N . TYR A 1 253 ? -15.748 20.050 32.511 1.00 90.94 253 TYR A N 1
ATOM 2099 C CA . TYR A 1 253 ? -15.645 21.512 32.349 1.00 90.94 253 TYR A CA 1
ATOM 2100 C C . TYR A 1 253 ? -14.286 22.017 31.826 1.00 90.94 253 TYR A C 1
ATOM 2102 O O . TYR A 1 253 ? -14.006 23.208 31.897 1.00 90.94 253 TYR A O 1
ATOM 2110 N N . HIS A 1 254 ? -13.433 21.132 31.304 1.00 93.12 254 HIS A N 1
ATOM 2111 C CA . HIS A 1 254 ? -12.114 21.505 30.779 1.00 93.12 254 HIS A CA 1
ATOM 2112 C C . HIS A 1 254 ? -12.158 21.845 29.282 1.00 93.12 254 HIS A C 1
ATOM 2114 O O . HIS A 1 254 ? -13.104 21.492 28.574 1.00 93.12 254 HIS A O 1
ATOM 2120 N N . ILE A 1 255 ? -11.095 22.501 28.804 1.00 92.62 255 ILE A N 1
ATOM 2121 C CA . ILE A 1 255 ? -10.884 22.832 27.389 1.00 92.62 255 ILE A CA 1
ATOM 2122 C C . ILE A 1 255 ? -10.803 21.548 26.558 1.00 92.62 255 ILE A C 1
ATOM 2124 O O . ILE A 1 255 ? -10.077 20.608 26.889 1.00 92.62 255 ILE A O 1
ATOM 2128 N N . GLU A 1 256 ? -11.520 21.530 25.439 1.00 94.38 256 GLU A N 1
ATOM 2129 C CA . GLU A 1 256 ? -11.555 20.387 24.537 1.00 94.38 256 GLU A CA 1
ATOM 2130 C C . GLU A 1 256 ? -10.382 20.430 23.544 1.00 94.38 256 GLU A C 1
ATOM 2132 O O . GLU A 1 256 ? -10.371 21.193 22.575 1.00 94.38 256 GLU A O 1
ATOM 2137 N N . ASN A 1 257 ? -9.396 19.566 23.779 1.00 95.25 257 ASN A N 1
ATOM 2138 C CA . ASN A 1 257 ? -8.292 19.285 22.863 1.00 95.25 257 ASN A CA 1
ATOM 2139 C C . ASN A 1 257 ? -8.156 17.768 22.628 1.00 95.25 257 ASN A C 1
ATOM 2141 O O . ASN A 1 257 ? -8.823 16.972 23.290 1.00 95.25 257 ASN A O 1
ATOM 2145 N N . ILE A 1 258 ? -7.290 17.350 21.697 1.00 96.44 258 ILE A N 1
ATOM 2146 C CA . ILE A 1 258 ? -7.109 15.926 21.361 1.00 96.44 258 ILE A CA 1
ATOM 2147 C C . ILE A 1 258 ? -6.706 15.090 22.581 1.00 96.44 258 ILE A C 1
ATOM 2149 O O . ILE A 1 258 ? -7.337 14.073 22.860 1.00 96.44 258 ILE A O 1
ATOM 2153 N N . ASN A 1 259 ? -5.698 15.517 23.340 1.00 94.88 259 ASN A N 1
ATOM 2154 C CA . ASN A 1 259 ? -5.256 14.766 24.516 1.00 94.88 259 ASN A CA 1
ATOM 2155 C C . ASN A 1 259 ? -6.366 14.667 25.565 1.00 94.88 259 ASN A C 1
ATOM 2157 O O . ASN A 1 259 ? -6.540 13.620 26.184 1.00 94.88 259 ASN A O 1
ATOM 2161 N N . HIS A 1 260 ? -7.172 15.712 25.715 1.00 94.69 260 HIS A N 1
ATOM 2162 C CA . HIS A 1 260 ? -8.296 15.704 26.629 1.00 94.69 260 HIS A CA 1
ATOM 2163 C C . HIS A 1 260 ? -9.393 14.722 26.195 1.00 94.69 260 HIS A C 1
ATOM 2165 O O . HIS A 1 260 ? -9.791 13.867 26.981 1.00 94.69 260 HIS A O 1
ATOM 2171 N N . VAL A 1 261 ? -9.833 14.777 24.936 1.00 96.00 261 VAL A N 1
ATOM 2172 C CA . VAL A 1 261 ? -10.905 13.907 24.416 1.00 96.00 261 VAL A CA 1
ATOM 2173 C C . VAL A 1 261 ? -10.508 12.430 24.435 1.00 96.00 261 VAL A C 1
ATOM 2175 O O . VAL A 1 261 ? -11.334 11.577 24.755 1.00 96.00 261 VAL A O 1
ATOM 2178 N N . PHE A 1 262 ? -9.257 12.118 24.092 1.00 96.50 262 PHE A N 1
ATOM 2179 C CA . PHE A 1 262 ? -8.829 10.737 23.877 1.00 96.50 262 PHE A CA 1
ATOM 2180 C C . PHE A 1 262 ? -8.043 10.122 25.033 1.00 96.50 262 PHE A C 1
ATOM 2182 O O . PHE A 1 262 ? -7.862 8.912 25.010 1.00 96.50 262 PHE A O 1
ATOM 2189 N N . MET A 1 263 ? -7.574 10.891 26.021 1.00 92.88 263 MET A N 1
ATOM 2190 C CA . MET A 1 263 ? -6.700 10.371 27.085 1.00 92.88 263 MET A CA 1
ATOM 2191 C C . MET A 1 263 ? -7.021 10.935 28.477 1.00 92.88 263 MET A C 1
ATOM 2193 O O . MET A 1 263 ? -7.250 10.156 29.396 1.00 92.88 263 MET A O 1
ATOM 2197 N N . GLN A 1 264 ? -7.050 12.260 28.650 1.00 92.38 264 GLN A N 1
ATOM 2198 C CA . GLN A 1 264 ? -7.083 12.898 29.980 1.00 92.38 264 GLN A CA 1
ATOM 2199 C C . GLN A 1 264 ? -8.501 13.098 30.538 1.00 92.38 264 GLN A C 1
ATOM 2201 O O . GLN A 1 264 ? -8.675 13.269 31.742 1.00 92.38 264 GLN A O 1
ATOM 2206 N N . GLY A 1 265 ? -9.522 13.129 29.680 1.00 93.75 265 GLY A N 1
ATOM 2207 C CA . GLY A 1 265 ? -10.904 13.344 30.097 1.00 93.75 265 GLY A CA 1
ATOM 2208 C C . GLY A 1 265 ? -11.411 12.211 31.000 1.00 93.75 265 GLY A C 1
ATOM 2209 O O . GLY A 1 265 ? -11.032 11.056 30.801 1.00 93.75 265 GLY A O 1
ATOM 2210 N N . PRO A 1 266 ? -12.310 12.489 31.961 1.00 95.12 266 PRO A N 1
ATOM 2211 C CA . PRO A 1 266 ? -12.757 11.500 32.945 1.00 95.12 266 PRO A CA 1
ATOM 2212 C C . PRO A 1 266 ? -13.397 10.258 32.313 1.00 95.12 266 PRO A C 1
ATOM 2214 O O . PRO A 1 266 ? -13.208 9.148 32.809 1.00 95.12 266 PRO A O 1
ATOM 2217 N N . VAL A 1 267 ? -14.131 10.420 31.206 1.00 96.69 267 VAL A N 1
ATOM 2218 C CA . VAL A 1 267 ? -14.704 9.284 30.465 1.00 96.69 267 VAL A CA 1
ATOM 2219 C C . VAL A 1 267 ? -13.602 8.476 29.781 1.00 96.69 267 VAL A C 1
ATOM 2221 O O . VAL A 1 267 ? -13.555 7.262 29.960 1.00 96.69 267 VAL A O 1
ATOM 2224 N N . ALA A 1 268 ? -12.690 9.132 29.056 1.00 96.00 268 ALA A N 1
ATOM 2225 C CA . ALA A 1 268 ? -11.571 8.462 28.392 1.00 96.00 268 ALA A CA 1
ATOM 2226 C C . ALA A 1 268 ? -10.707 7.685 29.394 1.00 96.00 268 ALA A C 1
ATOM 2228 O O . ALA A 1 268 ? -10.428 6.509 29.178 1.00 96.00 268 ALA A O 1
ATOM 2229 N N . MET A 1 269 ? -10.365 8.304 30.525 1.00 94.56 269 MET A N 1
ATOM 2230 C CA . MET A 1 269 ? -9.548 7.693 31.568 1.00 94.56 269 MET A CA 1
ATOM 2231 C C . MET A 1 269 ? -10.206 6.434 32.148 1.00 94.56 269 MET A C 1
ATOM 2233 O O . MET A 1 269 ? -9.541 5.410 32.278 1.00 94.56 269 MET A O 1
ATOM 2237 N N . LYS A 1 270 ? -11.523 6.453 32.409 1.00 96.25 270 LYS A N 1
ATOM 2238 C CA . LYS A 1 270 ? -12.268 5.256 32.845 1.00 96.25 270 LYS A CA 1
ATOM 2239 C C . LYS A 1 270 ? -12.201 4.119 31.819 1.00 96.25 270 LYS A C 1
ATOM 2241 O O . LYS A 1 270 ? -11.983 2.971 32.204 1.00 96.25 270 LYS A O 1
ATOM 2246 N N . VAL A 1 271 ? -12.360 4.425 30.528 1.00 97.31 271 VAL A N 1
ATOM 2247 C CA . VAL A 1 271 ? -12.270 3.418 29.455 1.00 97.31 271 VAL A CA 1
ATOM 2248 C C . VAL A 1 271 ? -10.856 2.842 29.359 1.00 97.31 271 VAL A C 1
ATOM 2250 O O . VAL A 1 271 ? -10.699 1.623 29.309 1.00 97.31 271 VAL A O 1
ATOM 2253 N N . TRP A 1 272 ? -9.824 3.689 29.382 1.00 95.56 272 TRP A N 1
ATOM 2254 C CA . TRP A 1 272 ? -8.435 3.232 29.335 1.00 95.56 272 TRP A CA 1
ATOM 2255 C C . TRP A 1 272 ? -8.063 2.385 30.544 1.00 95.56 272 TRP A C 1
ATOM 2257 O O . TRP A 1 272 ? -7.493 1.319 30.354 1.00 95.56 272 TRP A O 1
ATOM 2267 N N . ILE A 1 273 ? -8.432 2.792 31.763 1.00 93.88 273 ILE A N 1
ATOM 2268 C CA . ILE A 1 273 ? -8.180 2.006 32.981 1.00 93.88 273 ILE A CA 1
ATOM 2269 C C . ILE A 1 273 ? -8.792 0.605 32.861 1.00 93.88 273 ILE A C 1
ATOM 2271 O O . ILE A 1 273 ? -8.117 -0.378 33.161 1.00 93.88 273 ILE A O 1
ATOM 2275 N N . HIS A 1 274 ? -10.029 0.490 32.362 1.00 95.25 274 HIS A N 1
ATOM 2276 C CA . HIS A 1 274 ? -10.680 -0.808 32.164 1.00 95.25 274 HIS A CA 1
ATOM 2277 C C . HIS A 1 274 ? -9.858 -1.738 31.255 1.00 95.25 274 HIS A C 1
ATOM 2279 O O . HIS A 1 274 ? -9.546 -2.866 31.641 1.00 95.25 274 HIS A O 1
ATOM 2285 N N . PHE A 1 275 ? -9.462 -1.266 30.069 1.00 95.19 275 PHE A N 1
ATOM 2286 C CA . PHE A 1 275 ? -8.704 -2.089 29.121 1.00 95.19 275 PHE A CA 1
ATOM 2287 C C . PHE A 1 275 ? -7.232 -2.278 29.525 1.00 95.19 275 PHE A C 1
ATOM 2289 O O . PHE A 1 275 ? -6.683 -3.354 29.303 1.00 95.19 275 PHE A O 1
ATOM 2296 N N . ASN A 1 276 ? -6.594 -1.298 30.167 1.00 92.81 276 ASN A N 1
ATOM 2297 C CA . ASN A 1 276 ? -5.236 -1.442 30.701 1.00 92.81 276 ASN A CA 1
ATOM 2298 C C . ASN A 1 276 ? -5.182 -2.560 31.747 1.00 92.81 276 ASN A C 1
ATOM 2300 O O . ASN A 1 276 ? -4.311 -3.423 31.666 1.00 92.81 276 ASN A O 1
ATOM 2304 N N . ASN A 1 277 ? -6.145 -2.590 32.676 1.00 91.62 277 ASN A N 1
ATOM 2305 C CA . ASN A 1 277 ? -6.249 -3.642 33.689 1.00 91.62 277 ASN A CA 1
ATOM 2306 C C . ASN A 1 277 ? -6.490 -5.013 33.047 1.00 91.62 277 ASN A C 1
ATOM 2308 O O . ASN A 1 277 ? -5.860 -5.998 33.427 1.00 91.62 277 ASN A O 1
ATOM 2312 N N . MET A 1 278 ? -7.352 -5.062 32.029 1.00 91.75 278 MET A N 1
ATOM 2313 C CA . MET A 1 278 ? -7.673 -6.280 31.286 1.00 91.75 278 MET A CA 1
ATOM 2314 C C . MET A 1 278 ? -6.454 -6.879 30.562 1.00 91.75 278 MET A C 1
ATOM 2316 O O . MET A 1 278 ? -6.234 -8.086 30.616 1.00 91.75 278 MET A O 1
ATOM 2320 N N . PHE A 1 279 ? -5.639 -6.044 29.913 1.00 90.50 279 PHE A N 1
ATOM 2321 C CA . PHE A 1 279 ? -4.453 -6.475 29.158 1.00 90.50 279 PHE A CA 1
ATOM 2322 C C . PHE A 1 279 ? -3.142 -6.367 29.949 1.00 90.50 279 PHE A C 1
ATOM 2324 O O . PHE A 1 279 ? -2.071 -6.583 29.382 1.00 90.50 279 PHE A O 1
ATOM 2331 N N . LYS A 1 280 ? -3.205 -6.025 31.243 1.00 86.56 280 LYS A N 1
ATOM 2332 C CA . LYS A 1 280 ? -2.040 -5.776 32.113 1.00 86.56 280 LYS A CA 1
ATOM 2333 C C . LYS A 1 280 ? -1.008 -4.834 31.476 1.00 86.56 280 LYS A C 1
ATOM 2335 O O . LYS A 1 280 ? 0.199 -5.008 31.635 1.00 86.56 280 LYS A O 1
ATOM 2340 N N . VAL A 1 281 ? -1.483 -3.843 30.723 1.00 81.44 281 VAL A N 1
ATOM 2341 C CA . VAL A 1 281 ? -0.626 -2.792 30.165 1.00 81.44 281 VAL A CA 1
ATOM 2342 C C . VAL A 1 281 ? -0.304 -1.842 31.314 1.00 81.44 281 VAL A C 1
ATOM 2344 O O . VAL A 1 281 ? -1.227 -1.348 31.963 1.00 81.44 281 VAL A O 1
ATOM 2347 N N . LEU A 1 282 ? 0.989 -1.645 31.605 1.00 63.50 282 LEU A N 1
ATOM 2348 C CA . LEU A 1 282 ? 1.459 -0.817 32.722 1.00 63.50 282 LEU A CA 1
ATOM 2349 C C . LEU A 1 282 ? 0.714 0.525 32.757 1.00 63.50 282 LEU A C 1
ATOM 2351 O O . LEU A 1 282 ? 0.546 1.184 31.729 1.00 63.50 282 LEU A O 1
ATOM 2355 N N . SER A 1 283 ? 0.232 0.875 33.952 1.00 54.44 283 SER A N 1
ATOM 2356 C CA . SER A 1 283 ? -0.687 1.988 34.174 1.00 54.44 283 SER A CA 1
ATOM 2357 C C . SER A 1 283 ? -0.135 3.307 33.622 1.00 54.44 283 SER A C 1
ATOM 2359 O O . SER A 1 283 ? 1.037 3.643 33.776 1.00 54.44 283 SER A O 1
ATOM 2361 N N . THR A 1 284 ? -1.020 4.044 32.959 1.00 52.28 284 THR A N 1
ATOM 2362 C CA . THR A 1 284 ? -0.829 5.248 32.138 1.00 52.28 284 THR A CA 1
ATOM 2363 C C . THR A 1 284 ? -0.471 6.504 32.941 1.00 52.28 284 THR A C 1
ATOM 2365 O O . THR A 1 284 ? -1.105 7.542 32.763 1.00 52.28 284 THR A O 1
ATOM 2368 N N . THR A 1 285 ? 0.505 6.457 33.847 1.00 47.81 285 THR A N 1
ATOM 2369 C CA . THR A 1 285 ? 0.815 7.633 34.681 1.00 47.81 285 THR A CA 1
ATOM 2370 C C . THR A 1 285 ? 1.747 8.650 34.014 1.00 47.81 285 THR A C 1
ATOM 2372 O O . THR A 1 285 ? 1.809 9.777 34.491 1.00 47.81 285 THR A O 1
ATOM 2375 N N . HIS A 1 286 ? 2.395 8.335 32.879 1.00 59.47 286 HIS A N 1
ATOM 2376 C CA . HIS A 1 286 ? 3.338 9.264 32.222 1.00 59.47 286 HIS A CA 1
ATOM 2377 C C . HIS A 1 286 ? 3.304 9.271 30.678 1.00 59.47 286 HIS A C 1
ATOM 2379 O O . HIS A 1 286 ? 4.349 9.381 30.040 1.00 59.47 286 HIS A O 1
ATOM 2385 N N . PHE A 1 287 ? 2.134 9.166 30.035 1.00 76.06 287 PHE A N 1
ATOM 2386 C CA . PHE A 1 287 ? 2.045 9.475 28.596 1.00 76.06 287 PHE A CA 1
ATOM 2387 C C . PHE A 1 287 ? 1.788 10.970 28.386 1.00 76.06 287 PHE A C 1
ATOM 2389 O O . PHE A 1 287 ? 0.792 11.511 28.864 1.00 76.06 287 PHE A O 1
ATOM 2396 N N . ASN A 1 288 ? 2.673 11.638 27.642 1.00 82.50 288 ASN A N 1
ATOM 2397 C CA . ASN A 1 288 ? 2.579 13.081 27.392 1.00 82.50 288 ASN A CA 1
ATOM 2398 C C . ASN A 1 288 ? 1.476 13.432 26.382 1.00 82.50 288 ASN A C 1
ATOM 2400 O O . ASN A 1 288 ? 0.904 14.522 26.419 1.00 82.50 288 ASN A O 1
ATOM 2404 N N . ASN A 1 289 ? 1.178 12.520 25.456 1.00 90.56 289 ASN A N 1
ATOM 2405 C CA . ASN A 1 289 ? 0.177 12.708 24.410 1.00 90.56 289 ASN A CA 1
ATOM 2406 C C . ASN A 1 289 ? -0.430 11.367 23.961 1.00 90.56 289 ASN A C 1
ATOM 2408 O O . ASN A 1 289 ? 0.086 10.289 24.265 1.00 90.56 289 ASN A O 1
ATOM 2412 N N . VAL A 1 290 ? -1.517 11.446 23.188 1.00 92.81 290 VAL A N 1
ATOM 2413 C CA . VAL A 1 290 ? -2.229 10.270 22.651 1.00 92.81 290 VAL A CA 1
ATOM 2414 C C . VAL A 1 290 ? -1.331 9.402 21.765 1.00 92.81 290 VAL A C 1
ATOM 2416 O O . VAL A 1 290 ? -1.487 8.186 21.746 1.00 92.81 290 VAL A O 1
ATOM 2419 N N . GLY A 1 291 ? -0.374 9.988 21.044 1.00 92.19 291 GLY A N 1
ATOM 2420 C CA . GLY A 1 291 ? 0.563 9.231 20.216 1.00 92.19 291 GLY A CA 1
ATOM 2421 C C . GLY A 1 291 ? 1.444 8.290 21.036 1.00 92.19 291 GLY A C 1
ATOM 2422 O O . GLY A 1 291 ? 1.605 7.128 20.664 1.00 92.19 291 GLY A O 1
ATOM 2423 N N . ASP A 1 292 ? 1.962 8.754 22.172 1.00 90.06 292 ASP A N 1
ATOM 2424 C CA . ASP A 1 292 ? 2.784 7.933 23.068 1.00 90.06 292 ASP A CA 1
ATOM 2425 C C . ASP A 1 292 ? 1.955 6.832 23.743 1.00 90.06 292 ASP A C 1
ATOM 2427 O O . ASP A 1 292 ? 2.407 5.690 23.829 1.00 90.06 292 ASP A O 1
ATOM 2431 N N . LEU A 1 293 ? 0.704 7.137 24.110 1.00 91.88 293 LEU A N 1
ATOM 2432 C CA . LEU A 1 293 ? -0.258 6.147 24.603 1.00 91.88 293 LEU A CA 1
ATOM 2433 C C . LEU A 1 293 ? -0.495 5.026 23.577 1.00 91.88 293 LEU A C 1
ATOM 2435 O O . LEU A 1 293 ? -0.425 3.843 23.915 1.00 91.88 293 LEU A O 1
ATOM 2439 N N . LEU A 1 294 ? -0.747 5.384 22.313 1.00 92.56 294 LEU A N 1
ATOM 2440 C CA . LEU A 1 294 ? -0.958 4.411 21.238 1.00 92.56 294 LEU A CA 1
ATOM 2441 C C . LEU A 1 294 ? 0.297 3.562 20.997 1.00 92.56 294 LEU A C 1
ATOM 2443 O O . LEU A 1 294 ? 0.189 2.345 20.856 1.00 92.56 294 LEU A O 1
ATOM 2447 N N . LYS A 1 295 ? 1.490 4.169 21.002 1.00 89.31 295 LYS A N 1
ATOM 2448 C CA . LYS A 1 295 ? 2.760 3.435 20.872 1.00 89.31 295 LYS A CA 1
ATOM 2449 C C . LYS A 1 295 ? 2.986 2.451 22.021 1.00 89.31 295 LYS A C 1
ATOM 2451 O O . LYS A 1 295 ? 3.452 1.350 21.761 1.00 89.31 295 LYS A O 1
ATOM 2456 N N . GLY A 1 296 ? 2.631 2.812 23.257 1.00 88.88 296 GLY A N 1
ATOM 2457 C CA . GLY A 1 296 ? 2.733 1.914 24.415 1.00 88.88 296 GLY A CA 1
ATOM 2458 C C . GLY A 1 296 ? 1.799 0.699 24.332 1.00 88.88 296 GLY A C 1
ATOM 2459 O O . GLY A 1 296 ? 2.103 -0.378 24.851 1.00 88.88 296 GLY A O 1
ATOM 2460 N N . TRP A 1 297 ? 0.667 0.844 23.642 1.00 91.88 297 TRP A N 1
ATOM 2461 C CA . TRP A 1 297 ? -0.254 -0.259 23.384 1.00 91.88 297 TRP A CA 1
ATOM 2462 C C . TRP A 1 297 ? 0.200 -1.168 22.244 1.00 91.88 297 TRP A C 1
ATOM 2464 O O . TRP A 1 297 ? 0.107 -2.392 22.377 1.00 91.88 297 TRP A O 1
ATOM 2474 N N . PHE A 1 298 ? 0.669 -0.574 21.147 1.00 91.44 298 PHE A N 1
ATOM 2475 C CA . PHE A 1 298 ? 1.001 -1.287 19.922 1.00 91.44 298 PHE A CA 1
ATOM 2476 C C . PHE A 1 298 ? 2.179 -2.247 20.109 1.00 91.44 298 PHE A C 1
ATOM 2478 O O . PHE A 1 298 ? 3.150 -1.989 20.812 1.00 91.44 298 PHE A O 1
ATOM 2485 N N . THR A 1 299 ? 2.088 -3.368 19.409 1.00 89.75 299 THR A N 1
ATOM 2486 C CA . THR A 1 299 ? 3.092 -4.424 19.352 1.00 89.75 299 THR A CA 1
ATOM 2487 C C . THR A 1 299 ? 3.602 -4.573 17.914 1.00 89.75 299 THR A C 1
ATOM 2489 O O . THR A 1 299 ? 2.862 -4.270 16.966 1.00 89.75 299 THR A O 1
ATOM 2492 N N . PRO A 1 300 ? 4.838 -5.067 17.713 1.00 86.94 300 PRO A N 1
ATOM 2493 C CA . PRO A 1 300 ? 5.370 -5.331 16.373 1.00 86.94 300 PRO A CA 1
ATOM 2494 C C . PRO A 1 300 ? 4.557 -6.373 15.586 1.00 86.94 300 PRO A C 1
ATOM 2496 O O . PRO A 1 300 ? 4.565 -6.368 14.355 1.00 86.94 300 PRO A O 1
ATOM 2499 N N . THR A 1 301 ? 3.832 -7.252 16.284 1.00 89.00 301 THR A N 1
ATOM 2500 C CA . THR A 1 301 ? 3.001 -8.298 15.685 1.00 89.00 301 THR A CA 1
ATOM 2501 C C . THR A 1 301 ? 1.766 -7.698 15.015 1.00 89.00 301 THR A C 1
ATOM 2503 O O . THR A 1 301 ? 0.854 -7.190 15.671 1.00 89.00 301 THR A O 1
ATOM 2506 N N . LYS A 1 302 ? 1.714 -7.764 13.682 1.00 88.62 302 LYS A N 1
ATOM 2507 C CA . LYS A 1 302 ? 0.570 -7.286 12.892 1.00 88.62 302 LYS A CA 1
ATOM 2508 C C . LYS A 1 302 ? -0.692 -8.085 13.228 1.00 88.62 302 LYS A C 1
ATOM 2510 O O . LYS A 1 302 ? -0.631 -9.293 13.423 1.00 88.62 302 LYS A O 1
ATOM 2515 N N . GLY A 1 303 ? -1.837 -7.405 13.301 1.00 90.44 303 GLY A N 1
ATOM 2516 C CA . GLY A 1 303 ? -3.127 -8.044 13.595 1.00 90.44 303 GLY A CA 1
ATOM 2517 C C . GLY A 1 303 ? -3.308 -8.536 15.034 1.00 90.44 303 GLY A C 1
ATOM 2518 O O . GLY A 1 303 ? -4.313 -9.183 15.323 1.00 90.44 303 GLY A O 1
ATOM 2519 N N . HIS A 1 304 ? -2.371 -8.227 15.933 1.00 94.00 304 HIS A N 1
ATOM 2520 C CA . HIS A 1 304 ? -2.487 -8.544 17.351 1.00 94.00 304 HIS A CA 1
ATOM 2521 C C . HIS A 1 304 ? -3.560 -7.683 18.033 1.00 94.00 304 HIS A C 1
ATOM 2523 O O . HIS A 1 304 ? -3.674 -6.488 17.753 1.00 94.00 304 HIS A O 1
ATOM 2529 N N . ILE A 1 305 ? -4.313 -8.257 18.976 1.00 94.88 305 ILE A N 1
ATOM 2530 C CA . ILE A 1 305 ? -5.453 -7.615 19.648 1.00 94.88 305 ILE A CA 1
ATOM 2531 C C . ILE A 1 305 ? -5.074 -6.288 20.318 1.00 94.88 305 ILE A C 1
ATOM 2533 O O . ILE A 1 305 ? -5.824 -5.314 20.237 1.00 94.88 305 ILE A O 1
ATOM 2537 N N . ARG A 1 306 ? -3.858 -6.192 20.874 1.00 94.00 306 ARG A N 1
ATOM 2538 C CA . ARG A 1 306 ? -3.327 -4.943 21.453 1.00 94.00 306 ARG A CA 1
ATOM 2539 C C . ARG A 1 306 ? -3.153 -3.801 20.448 1.00 94.00 306 ARG A C 1
ATOM 2541 O O . ARG A 1 306 ? -3.121 -2.653 20.867 1.00 94.00 306 ARG A O 1
ATOM 2548 N N . ASN A 1 307 ? -3.078 -4.081 19.148 1.00 94.44 307 ASN A N 1
ATOM 2549 C CA . ASN A 1 307 ? -3.027 -3.045 18.110 1.00 94.44 307 ASN A CA 1
ATOM 2550 C C . ASN A 1 307 ? -4.438 -2.578 17.719 1.00 94.44 307 ASN A C 1
ATOM 2552 O O . ASN A 1 307 ? -4.601 -1.490 17.181 1.00 94.44 307 ASN A O 1
ATOM 2556 N N . ILE A 1 308 ? -5.464 -3.391 17.983 1.00 96.25 308 ILE A N 1
ATOM 2557 C CA . ILE A 1 308 ? -6.850 -3.146 17.564 1.00 96.25 308 ILE A CA 1
ATOM 2558 C C . ILE A 1 308 ? -7.637 -2.421 18.657 1.00 96.25 308 ILE A C 1
ATOM 2560 O O . ILE A 1 308 ? -8.300 -1.427 18.376 1.00 96.25 308 ILE A O 1
ATOM 2564 N N . ILE A 1 309 ? -7.536 -2.875 19.910 1.00 96.56 309 ILE A N 1
ATOM 2565 C CA . ILE A 1 309 ? -8.214 -2.273 21.072 1.00 96.56 309 ILE A CA 1
ATOM 2566 C C . ILE A 1 309 ? -8.029 -0.750 21.167 1.00 96.56 309 ILE A C 1
ATOM 2568 O O . ILE A 1 309 ? -9.044 -0.052 21.189 1.00 96.56 309 ILE A O 1
ATOM 2572 N N . PRO A 1 310 ? -6.803 -0.192 21.159 1.00 96.50 310 PRO A N 1
ATOM 2573 C CA . PRO A 1 310 ? -6.612 1.257 21.231 1.00 96.50 310 PRO A CA 1
ATOM 2574 C C . PRO A 1 310 ? -7.281 2.007 20.070 1.00 96.50 310 PRO A C 1
ATOM 2576 O O . PRO A 1 310 ? -7.825 3.094 20.263 1.00 96.50 310 PRO A O 1
ATOM 2579 N N . VAL A 1 311 ? -7.308 1.409 18.874 1.00 97.94 311 VAL A N 1
ATOM 2580 C CA . VAL A 1 311 ? -7.954 1.998 17.696 1.00 97.94 311 VAL A CA 1
ATOM 2581 C C . VAL A 1 311 ? -9.473 2.054 17.868 1.00 97.94 311 VAL A C 1
ATOM 2583 O O . VAL A 1 311 ? -10.100 3.077 17.584 1.00 97.94 311 VAL A O 1
ATOM 2586 N N . LEU A 1 312 ? -10.066 0.977 18.390 1.00 98.19 312 LEU A N 1
ATOM 2587 C CA . LEU A 1 312 ? -11.492 0.914 18.706 1.00 98.19 312 LEU A CA 1
ATOM 2588 C C . LEU A 1 312 ? -11.875 1.892 19.824 1.00 98.19 312 LEU A C 1
ATOM 2590 O O . LEU A 1 312 ? -12.904 2.558 19.714 1.00 98.19 312 LEU A O 1
ATOM 2594 N N . ILE A 1 313 ? -11.051 2.013 20.870 1.00 98.25 313 ILE A N 1
ATOM 2595 C CA . ILE A 1 313 ? -11.274 2.961 21.971 1.00 98.25 313 ILE A CA 1
ATOM 2596 C C . ILE A 1 313 ? -11.338 4.388 21.426 1.00 98.25 313 ILE A C 1
ATOM 2598 O O . ILE A 1 313 ? -12.324 5.086 21.663 1.00 98.25 313 ILE A O 1
ATOM 2602 N N . CYS A 1 314 ? -10.346 4.813 20.638 1.00 98.25 314 CYS A N 1
ATOM 2603 C CA . CYS A 1 314 ? -10.360 6.138 20.024 1.00 98.25 314 CYS A CA 1
ATOM 2604 C C . CYS A 1 314 ? -11.589 6.340 19.125 1.00 98.25 314 CYS A C 1
ATOM 2606 O O . CYS A 1 314 ? -12.239 7.380 19.209 1.00 98.25 314 CYS A O 1
ATOM 2608 N N . TRP A 1 315 ? -11.963 5.349 18.311 1.00 98.50 315 TRP A N 1
ATOM 2609 C CA . TRP A 1 315 ? -13.164 5.442 17.477 1.00 98.50 315 TRP A CA 1
ATOM 2610 C C . TRP A 1 315 ? -14.433 5.706 18.289 1.00 98.50 315 TRP A C 1
ATOM 2612 O O . TRP A 1 315 ? -15.182 6.641 17.995 1.00 98.50 315 TRP A O 1
ATOM 2622 N N . PHE A 1 316 ? -14.673 4.917 19.335 1.00 98.44 316 PHE A N 1
ATOM 2623 C CA . PHE A 1 316 ? -15.892 5.050 20.125 1.00 98.44 316 PHE A CA 1
ATOM 2624 C C . PHE A 1 316 ? -15.868 6.248 21.081 1.00 98.44 316 PHE A C 1
ATOM 2626 O O . PHE A 1 316 ? -16.933 6.807 21.338 1.00 98.44 316 PHE A O 1
ATOM 2633 N N . LEU A 1 317 ? -14.696 6.714 21.526 1.00 98.31 317 LEU A N 1
ATOM 2634 C CA . LEU A 1 317 ? -14.565 8.003 22.215 1.00 98.31 317 LEU A CA 1
ATOM 2635 C C . LEU A 1 317 ? -14.941 9.163 21.290 1.00 98.31 317 LEU A C 1
ATOM 2637 O O . LEU A 1 317 ? -15.739 10.017 21.674 1.00 98.31 317 LEU A O 1
ATOM 2641 N N . TRP A 1 318 ? -14.427 9.165 20.056 1.00 97.81 318 TRP A N 1
ATOM 2642 C CA . TRP A 1 318 ? -14.756 10.191 19.066 1.00 97.81 318 TRP A CA 1
ATOM 2643 C C . TRP A 1 318 ? -16.246 10.190 18.719 1.00 97.81 318 TRP A C 1
ATOM 2645 O O . TRP A 1 318 ? -16.891 11.237 18.751 1.00 97.81 318 TRP A O 1
ATOM 2655 N N . SER A 1 319 ? -16.809 9.011 18.440 1.00 97.12 319 SER A N 1
ATOM 2656 C CA . SER A 1 319 ? -18.242 8.852 18.176 1.00 97.12 319 SER A CA 1
ATOM 2657 C C . SER A 1 319 ? -19.083 9.316 19.366 1.00 97.12 319 SER A C 1
ATOM 2659 O O . SER A 1 319 ? -19.988 10.121 19.183 1.00 97.12 319 SER A O 1
ATOM 2661 N N . SER A 1 320 ? -18.756 8.897 20.593 1.00 96.94 320 SER A N 1
ATOM 2662 C CA . SER A 1 320 ? -19.504 9.312 21.782 1.00 96.94 320 SER A CA 1
ATOM 2663 C C . SER A 1 320 ? -19.422 10.819 22.028 1.00 96.94 320 SER A C 1
ATOM 2665 O O . SER A 1 320 ? -20.430 11.414 22.397 1.00 96.94 320 SER A O 1
ATOM 2667 N N . ARG A 1 321 ? -18.262 11.450 21.796 1.00 96.12 321 ARG A N 1
ATOM 2668 C CA . ARG A 1 321 ? -18.124 12.911 21.873 1.00 96.12 321 ARG A CA 1
ATOM 2669 C C . ARG A 1 321 ? -19.002 13.600 20.835 1.00 96.12 321 ARG A C 1
ATOM 2671 O O . ARG A 1 321 ? -19.636 14.600 21.156 1.00 96.12 321 ARG A O 1
ATOM 2678 N N . ASN A 1 322 ? -19.038 13.103 19.599 1.00 95.44 322 ASN A N 1
ATOM 2679 C CA . ASN A 1 322 ? -19.843 13.715 18.541 1.00 95.44 322 ASN A CA 1
ATOM 2680 C C . ASN A 1 322 ? -21.340 13.597 18.828 1.00 95.44 322 ASN A C 1
ATOM 2682 O O . ASN A 1 322 ? -22.047 14.587 18.678 1.00 95.44 322 ASN A O 1
ATOM 2686 N N . ASN A 1 323 ? -21.806 12.449 19.321 1.00 96.19 323 ASN A N 1
ATOM 2687 C CA . ASN A 1 323 ? -23.197 12.294 19.743 1.00 96.19 323 ASN A CA 1
ATOM 2688 C C . ASN A 1 323 ? -23.527 13.225 20.921 1.00 96.19 323 ASN A C 1
ATOM 2690 O O . ASN A 1 323 ? -24.584 13.845 20.939 1.00 96.19 323 ASN A O 1
ATOM 2694 N N . ALA A 1 324 ? -22.607 13.411 21.870 1.00 95.19 324 ALA A N 1
ATOM 2695 C CA . ALA A 1 324 ? -22.810 14.378 22.948 1.00 95.19 324 ALA A CA 1
ATOM 2696 C C . ALA A 1 324 ? -22.906 15.818 22.433 1.00 95.19 324 ALA A C 1
ATOM 2698 O O . ALA A 1 324 ? -23.769 16.568 22.875 1.00 95.19 324 ALA A O 1
ATOM 2699 N N . LYS A 1 325 ? -22.064 16.188 21.462 1.00 92.56 325 LYS A N 1
ATOM 2700 C CA . LYS A 1 325 ? -22.014 17.546 20.911 1.00 92.56 325 LYS A CA 1
ATOM 2701 C C . LYS A 1 325 ? -23.170 17.875 19.961 1.00 92.56 325 LYS A C 1
ATOM 2703 O O . LYS A 1 325 ? -23.587 19.026 19.906 1.00 92.56 325 LYS A O 1
ATOM 2708 N N . HIS A 1 326 ? -23.638 16.903 19.180 1.00 92.69 326 HIS A N 1
ATOM 2709 C CA . HIS A 1 326 ? -24.584 17.136 18.082 1.00 92.69 326 HIS A CA 1
ATOM 2710 C C . HIS A 1 326 ? -25.971 16.534 18.323 1.00 92.69 326 HIS A C 1
ATOM 2712 O O . HIS A 1 326 ? -26.942 17.017 17.754 1.00 92.69 326 HIS A O 1
ATOM 2718 N N . GLU A 1 327 ? -26.074 15.516 19.177 1.00 93.88 327 GLU A N 1
ATOM 2719 C CA . GLU A 1 327 ? -27.322 14.797 19.468 1.00 93.88 327 GLU A CA 1
ATOM 2720 C C . GLU A 1 327 ? -27.712 14.900 20.954 1.00 93.88 327 GLU A C 1
ATOM 2722 O O . GLU A 1 327 ? -28.702 14.311 21.375 1.00 93.88 327 GLU A O 1
ATOM 2727 N N . ASN A 1 328 ? -26.940 15.637 21.767 1.00 91.44 328 ASN A N 1
ATOM 2728 C CA . ASN A 1 328 ? -27.115 15.767 23.220 1.00 91.44 328 ASN A CA 1
ATOM 2729 C C . ASN A 1 328 ? -27.118 14.427 23.989 1.00 91.44 328 ASN A C 1
ATOM 2731 O O . ASN A 1 328 ? -27.626 14.338 25.109 1.00 91.44 328 ASN A O 1
ATOM 2735 N N . ILE A 1 329 ? -26.511 13.376 23.427 1.00 94.38 329 ILE A N 1
ATOM 2736 C CA . ILE A 1 329 ? -26.383 12.072 24.090 1.00 94.38 329 ILE A CA 1
ATOM 2737 C C . ILE A 1 329 ? -25.137 12.083 24.976 1.00 94.38 329 ILE A C 1
ATOM 2739 O O . ILE A 1 329 ? -24.013 12.084 24.477 1.00 94.38 329 ILE A O 1
ATOM 2743 N N . LYS A 1 330 ? -25.319 12.066 26.301 1.00 93.00 330 LYS A N 1
ATOM 2744 C CA . LYS A 1 330 ? -24.201 12.116 27.258 1.00 93.00 330 LYS A CA 1
ATOM 2745 C C . LYS A 1 330 ? -23.172 11.012 27.001 1.00 93.00 330 LYS A C 1
ATOM 2747 O O . LYS A 1 330 ? -23.516 9.863 26.733 1.00 93.00 330 LYS A O 1
ATOM 2752 N N . MET A 1 331 ? -21.897 11.369 27.143 1.00 95.75 331 MET A N 1
ATOM 2753 C CA . MET A 1 331 ? -20.811 10.397 27.085 1.00 95.75 331 MET A CA 1
ATOM 2754 C C . MET A 1 331 ? -20.851 9.488 28.313 1.00 95.75 331 MET A C 1
ATOM 2756 O O . MET A 1 331 ? -20.832 9.975 29.443 1.00 95.75 331 MET A O 1
ATOM 2760 N N . ASP A 1 332 ? -20.837 8.178 28.086 1.00 95.69 332 ASP A N 1
ATOM 2761 C CA . ASP A 1 332 ? -20.818 7.171 29.143 1.00 95.69 332 ASP A CA 1
ATOM 2762 C C . ASP A 1 332 ? -19.733 6.117 28.881 1.00 95.69 332 ASP A C 1
ATOM 2764 O O . ASP A 1 332 ? -19.655 5.517 27.804 1.00 95.69 332 ASP A O 1
ATOM 2768 N N . ALA A 1 333 ? -18.886 5.891 29.887 1.00 97.62 333 ALA A N 1
ATOM 2769 C CA . ALA A 1 333 ? -17.741 4.993 29.779 1.00 97.62 333 ALA A CA 1
ATOM 2770 C C . ALA A 1 333 ? -18.178 3.530 29.604 1.00 97.62 333 ALA A C 1
ATOM 2772 O O . ALA A 1 333 ? -17.596 2.819 28.785 1.00 97.62 333 ALA A O 1
ATOM 2773 N N . SER A 1 334 ? -19.222 3.091 30.313 1.00 97.75 334 SER A N 1
ATOM 2774 C CA . SER A 1 334 ? -19.728 1.713 30.249 1.00 97.75 334 SER A CA 1
ATOM 2775 C C . SER A 1 334 ? -20.282 1.380 28.861 1.00 97.75 334 SER A C 1
ATOM 2777 O O . SER A 1 334 ? -20.012 0.310 28.306 1.00 97.75 334 SER A O 1
ATOM 2779 N N . THR A 1 335 ? -20.985 2.334 28.251 1.00 97.31 335 THR A N 1
ATOM 2780 C CA . THR A 1 335 ? -21.492 2.243 26.878 1.00 97.31 335 THR A CA 1
ATOM 2781 C C . THR A 1 335 ? -20.350 2.137 25.868 1.00 97.31 335 THR A C 1
ATOM 2783 O O . THR A 1 335 ? -20.394 1.297 24.967 1.00 97.31 335 THR A O 1
ATOM 2786 N N . ILE A 1 336 ? -19.297 2.949 26.014 1.00 98.25 336 ILE A N 1
ATOM 2787 C CA . ILE A 1 336 ? -18.114 2.890 25.141 1.00 98.25 336 ILE A CA 1
ATOM 2788 C C . ILE A 1 336 ? -17.390 1.544 25.286 1.00 98.25 336 ILE A C 1
ATOM 2790 O O . ILE A 1 336 ? -17.084 0.916 24.273 1.00 98.25 336 ILE A O 1
ATOM 2794 N N . ILE A 1 337 ? -17.162 1.070 26.517 1.00 98.38 337 ILE A N 1
ATOM 2795 C CA . ILE A 1 337 ? -16.533 -0.234 26.793 1.00 98.38 337 ILE A CA 1
ATOM 2796 C C . ILE A 1 337 ? -17.321 -1.361 26.118 1.00 98.38 337 ILE A C 1
ATOM 2798 O O . ILE A 1 337 ? -16.738 -2.187 25.414 1.00 98.38 337 ILE A O 1
ATOM 2802 N N . SER A 1 338 ? -18.648 -1.353 26.258 1.00 97.62 338 SER A N 1
ATOM 2803 C CA . SER A 1 338 ? -19.529 -2.347 25.635 1.00 97.62 338 SER A CA 1
ATOM 2804 C C . SER A 1 338 ? -19.448 -2.303 24.106 1.00 97.62 338 SER A C 1
ATOM 2806 O O . SER A 1 338 ? -19.333 -3.343 23.461 1.00 97.62 338 SER A O 1
ATOM 2808 N N . LYS A 1 339 ? -19.422 -1.105 23.503 1.00 98.00 339 LYS A N 1
ATOM 2809 C CA . LYS A 1 339 ? -19.243 -0.935 22.050 1.00 98.00 339 LYS A CA 1
ATOM 2810 C C . LYS A 1 339 ? -17.895 -1.469 21.560 1.00 98.00 339 LYS A C 1
ATOM 2812 O O . LYS A 1 339 ? -17.858 -2.137 20.527 1.00 98.00 339 LYS A O 1
ATOM 2817 N N . VAL A 1 340 ? -16.806 -1.222 22.295 1.00 98.19 340 VAL A N 1
ATOM 2818 C CA . VAL A 1 340 ? -15.480 -1.785 21.980 1.00 98.19 340 VAL A CA 1
ATOM 2819 C C . VAL A 1 340 ? -15.535 -3.311 22.031 1.00 98.19 340 VAL A C 1
ATOM 2821 O O . VAL A 1 340 ? -15.156 -3.954 21.052 1.00 98.19 340 VAL A O 1
ATOM 2824 N N . LYS A 1 341 ? -16.059 -3.890 23.122 1.00 97.19 341 LYS A N 1
ATOM 2825 C CA . LYS A 1 341 ? -16.161 -5.347 23.286 1.00 97.19 341 LYS A CA 1
ATOM 2826 C C . LYS A 1 341 ? -16.976 -5.997 22.162 1.00 97.19 341 LYS A C 1
ATOM 2828 O O . LYS A 1 341 ? -16.492 -6.909 21.494 1.00 97.19 341 LYS A O 1
ATOM 2833 N N . ASN A 1 342 ? -18.153 -5.445 21.871 1.00 96.06 342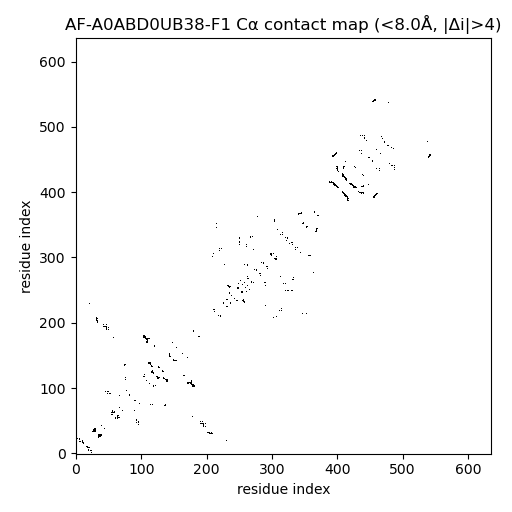 ASN A N 1
ATOM 2834 C CA . ASN A 1 342 ? -19.021 -5.912 20.789 1.00 96.06 342 ASN A CA 1
ATOM 2835 C C . ASN A 1 342 ? -18.348 -5.801 19.418 1.00 96.06 342 ASN A C 1
ATOM 2837 O O . ASN A 1 342 ? -18.521 -6.676 18.571 1.00 96.06 342 ASN A O 1
ATOM 2841 N N . LYS A 1 343 ? -17.556 -4.748 19.175 1.00 96.38 343 LYS A N 1
ATOM 2842 C CA . LYS A 1 343 ? -16.856 -4.603 17.897 1.00 96.38 343 LYS A CA 1
ATOM 2843 C C . LYS A 1 343 ? -15.749 -5.640 17.730 1.00 96.38 343 LYS A C 1
ATOM 2845 O O . LYS A 1 343 ? -15.596 -6.159 16.630 1.00 96.38 343 LYS A O 1
ATOM 2850 N N . VAL A 1 344 ? -15.020 -5.983 18.794 1.00 96.38 344 VAL A N 1
ATOM 2851 C CA . VAL A 1 344 ? -14.043 -7.087 18.768 1.00 96.38 344 VAL A CA 1
ATOM 2852 C C . VAL A 1 344 ? -14.733 -8.405 18.418 1.00 96.38 344 VAL A C 1
ATOM 2854 O O . VAL A 1 344 ? -14.279 -9.100 17.509 1.00 96.38 344 VAL A O 1
ATOM 2857 N N . PHE A 1 345 ? -15.867 -8.703 19.060 1.00 93.12 345 PHE A N 1
ATOM 2858 C CA . PHE A 1 345 ? -16.675 -9.881 18.743 1.00 93.12 345 PHE A CA 1
ATOM 2859 C C . PHE A 1 345 ? -17.100 -9.907 17.266 1.00 93.12 345 PHE A C 1
ATOM 2861 O O . PHE A 1 345 ? -16.874 -10.893 16.568 1.00 93.12 345 PHE A O 1
ATOM 2868 N N . GLN A 1 346 ? -17.628 -8.795 16.744 1.00 93.19 346 GLN A N 1
ATOM 2869 C CA . GLN A 1 346 ? -18.014 -8.677 15.333 1.00 93.19 346 GLN A CA 1
ATOM 2870 C C . GLN A 1 346 ? -16.836 -8.892 14.373 1.00 93.19 346 GLN A C 1
ATOM 2872 O O . GLN A 1 346 ? -16.992 -9.568 13.360 1.00 93.19 346 GLN A O 1
ATOM 2877 N N . LEU A 1 347 ? -15.658 -8.332 14.674 1.00 93.38 347 LEU A N 1
ATOM 2878 C CA . LEU A 1 347 ? -14.461 -8.520 13.847 1.00 93.38 347 LEU A CA 1
ATOM 2879 C C . LEU A 1 347 ? -13.996 -9.985 13.846 1.00 93.38 347 LEU A C 1
ATOM 2881 O O . LEU A 1 347 ? -13.528 -10.478 12.819 1.00 93.38 347 LEU A O 1
ATOM 2885 N N . PHE A 1 348 ? -14.155 -10.692 14.966 1.00 91.62 348 PHE A N 1
ATOM 2886 C CA . PHE A 1 348 ? -13.878 -12.123 15.050 1.00 91.62 348 PHE A CA 1
ATOM 2887 C C . PHE A 1 348 ? -14.880 -12.956 14.239 1.00 91.62 348 PHE A C 1
ATOM 2889 O O . PHE A 1 348 ? -14.468 -13.766 13.411 1.00 91.62 348 PHE A O 1
ATOM 2896 N N . VAL A 1 349 ? -16.186 -12.708 14.391 1.00 89.31 349 VAL A N 1
ATOM 2897 C CA . VAL A 1 349 ? -17.241 -13.390 13.612 1.00 89.31 349 VAL A CA 1
ATOM 2898 C C . VAL A 1 349 ? -17.064 -13.159 12.107 1.00 89.31 349 VAL A C 1
ATOM 2900 O O . VAL A 1 349 ? -17.205 -14.087 11.312 1.00 89.31 349 VAL A O 1
ATOM 2903 N N . ALA A 1 350 ? -16.666 -11.948 11.710 1.00 89.44 350 ALA A N 1
ATOM 2904 C CA . ALA A 1 350 ? -16.348 -11.598 10.327 1.00 89.44 350 ALA A CA 1
ATOM 2905 C C . ALA A 1 350 ? -15.019 -12.194 9.813 1.00 89.44 350 ALA A C 1
ATOM 2907 O O . ALA A 1 350 ? -14.636 -11.931 8.676 1.00 89.44 350 ALA A O 1
ATOM 2908 N N . LYS A 1 351 ? -14.304 -12.988 10.626 1.00 89.94 351 LYS A N 1
ATOM 2909 C CA . LYS A 1 351 ? -13.003 -13.611 10.310 1.00 89.94 351 LYS A CA 1
ATOM 2910 C C . LYS A 1 351 ? -11.879 -12.614 10.006 1.00 89.94 351 LYS A C 1
ATOM 2912 O O . LYS A 1 351 ? -10.881 -12.970 9.381 1.00 89.94 351 LYS A O 1
ATOM 2917 N N . LEU A 1 352 ? -12.023 -11.375 10.474 1.00 89.19 352 LEU A N 1
ATOM 2918 C CA . LEU A 1 352 ? -10.979 -10.350 10.416 1.00 89.19 352 LEU A CA 1
ATOM 2919 C C . LEU A 1 352 ? -10.007 -10.467 11.601 1.00 89.19 352 LEU A C 1
ATOM 2921 O O . LEU A 1 352 ? -8.859 -10.032 11.499 1.00 89.19 352 LEU A O 1
ATOM 2925 N N . LEU A 1 353 ? -10.448 -11.087 12.702 1.00 91.75 353 LEU A N 1
ATOM 2926 C CA . LEU A 1 353 ? -9.608 -11.543 13.812 1.00 91.75 353 LEU A CA 1
ATOM 2927 C C . LEU A 1 353 ? -9.576 -13.065 13.871 1.00 91.75 353 LEU A C 1
ATOM 2929 O O . LEU A 1 353 ? -10.565 -13.728 13.563 1.00 91.75 353 LEU A O 1
ATOM 2933 N N . LYS A 1 354 ? -8.435 -13.604 14.293 1.00 90.31 354 LYS A N 1
ATOM 2934 C CA . LYS A 1 354 ? -8.219 -15.041 14.501 1.00 90.31 354 LYS A CA 1
ATOM 2935 C C . LYS A 1 354 ? -7.864 -15.296 15.963 1.00 90.31 354 LYS A C 1
ATOM 2937 O O . LYS A 1 354 ? -7.528 -14.355 16.678 1.00 90.31 354 LYS A O 1
ATOM 2942 N N . ALA A 1 355 ? -7.896 -16.554 16.399 1.00 87.94 355 ALA A N 1
ATOM 2943 C CA . ALA A 1 355 ? -7.418 -16.921 17.736 1.00 87.94 355 ALA A CA 1
ATOM 2944 C C . ALA A 1 355 ? -5.965 -16.451 17.953 1.00 87.94 355 ALA A C 1
ATOM 2946 O O . ALA A 1 355 ? -5.672 -15.815 18.959 1.00 87.94 355 ALA A O 1
ATOM 2947 N N . ASP A 1 356 ? -5.111 -16.592 16.934 1.00 89.19 356 ASP A N 1
ATOM 2948 C CA . ASP A 1 356 ? -3.715 -16.127 16.951 1.00 89.19 356 ASP A CA 1
ATOM 2949 C C . ASP A 1 356 ? -3.564 -14.615 17.199 1.00 89.19 356 ASP A C 1
ATOM 2951 O O . ASP A 1 356 ? -2.539 -14.165 17.713 1.00 89.19 356 ASP A O 1
ATOM 2955 N N . SER A 1 357 ? -4.587 -13.807 16.886 1.00 92.69 357 SER A N 1
ATOM 2956 C CA . SER A 1 357 ? -4.594 -12.374 17.214 1.00 92.69 357 SER A CA 1
ATOM 2957 C C . SER A 1 357 ? -4.551 -12.127 18.726 1.00 92.69 357 SER A C 1
ATOM 2959 O O . SER A 1 357 ? -4.152 -11.043 19.145 1.00 92.69 357 SER A O 1
ATOM 2961 N N . PHE A 1 358 ? -4.947 -13.108 19.540 1.00 92.75 358 PHE A N 1
ATOM 2962 C CA . PHE A 1 358 ? -4.947 -13.074 21.002 1.00 92.75 358 PHE A CA 1
ATOM 2963 C C . PHE A 1 358 ? -3.751 -13.817 21.608 1.00 92.75 358 PHE A C 1
ATOM 2965 O O . PHE A 1 358 ? -3.793 -14.179 22.784 1.00 92.75 358 PHE A O 1
ATOM 2972 N N . ASN A 1 359 ? -2.678 -14.052 20.846 1.00 89.38 359 ASN A N 1
ATOM 2973 C CA . ASN A 1 359 ? -1.491 -14.714 21.378 1.00 89.38 359 ASN A CA 1
ATOM 2974 C C . ASN A 1 359 ? -0.976 -14.021 22.660 1.00 89.38 359 ASN A C 1
ATOM 2976 O O . ASN A 1 359 ? -0.872 -12.800 22.723 1.00 89.38 359 ASN A O 1
ATOM 2980 N N . GLY A 1 360 ? -0.718 -14.794 23.717 1.00 86.25 360 GLY A N 1
ATOM 2981 C CA . GLY A 1 360 ? -0.382 -14.273 25.053 1.00 86.25 360 GLY A CA 1
ATOM 2982 C C . GLY A 1 360 ? -1.547 -13.680 25.870 1.00 86.25 360 GLY A C 1
ATOM 2983 O O . GLY A 1 360 ? -1.349 -13.358 27.037 1.00 86.25 360 GLY A O 1
ATOM 2984 N N . PHE A 1 361 ? -2.756 -13.574 25.305 1.00 88.69 361 PHE A N 1
ATOM 2985 C CA . PHE A 1 361 ? -3.956 -12.994 25.935 1.00 88.69 361 PHE A CA 1
ATOM 2986 C C . PHE A 1 361 ? -5.236 -13.819 25.688 1.00 88.69 361 PHE A C 1
ATOM 2988 O O . PHE A 1 361 ? -6.345 -13.286 25.723 1.00 88.69 361 PHE A O 1
ATOM 2995 N N . HIS A 1 362 ? -5.113 -15.128 25.445 1.00 84.50 362 HIS A N 1
ATOM 2996 C CA . HIS A 1 362 ? -6.260 -16.013 25.193 1.00 84.50 362 HIS A CA 1
ATOM 2997 C C . HIS A 1 362 ? -7.261 -16.038 26.358 1.00 84.50 362 HIS A C 1
ATOM 2999 O O . HIS A 1 362 ? -8.464 -16.106 26.133 1.00 84.50 362 HIS A O 1
ATOM 3005 N N . ASN A 1 363 ? -6.785 -15.912 27.598 1.00 84.38 363 ASN A N 1
ATOM 3006 C CA . ASN A 1 363 ? -7.627 -15.815 28.794 1.00 84.38 363 ASN A CA 1
ATOM 3007 C C . ASN A 1 363 ? -8.545 -14.579 28.785 1.00 84.38 363 ASN A C 1
ATOM 3009 O O . ASN A 1 363 ? -9.604 -14.593 29.402 1.00 84.38 363 ASN A O 1
ATOM 3013 N N . VAL A 1 364 ? -8.151 -13.519 28.075 1.00 88.81 364 VAL A N 1
ATOM 3014 C CA . VAL A 1 364 ? -8.934 -12.286 27.943 1.00 88.81 364 VAL A CA 1
ATOM 3015 C C . VAL A 1 364 ? -10.047 -12.439 26.901 1.00 88.81 364 VAL A C 1
ATOM 3017 O O . VAL A 1 364 ? -10.996 -11.667 26.890 1.00 88.81 364 VAL A O 1
ATOM 3020 N N . ALA A 1 365 ? -9.995 -13.448 26.032 1.00 88.62 365 ALA A N 1
ATOM 3021 C CA . ALA A 1 365 ? -10.989 -13.641 24.976 1.00 88.62 365 ALA A CA 1
ATOM 3022 C C . ALA A 1 365 ? -12.426 -13.753 25.510 1.00 88.62 365 ALA A C 1
ATOM 3024 O O . ALA A 1 365 ? -13.347 -13.168 24.933 1.00 88.62 365 ALA A O 1
ATOM 3025 N N . CYS A 1 366 ? -12.603 -14.412 26.659 1.00 88.06 366 CYS A N 1
ATOM 3026 C CA . CYS A 1 366 ? -13.902 -14.563 27.311 1.00 88.06 366 CYS A CA 1
ATOM 3027 C C . CYS A 1 366 ? -14.546 -13.210 27.659 1.00 88.06 366 CYS A C 1
ATOM 3029 O O . CYS A 1 366 ? -15.761 -13.068 27.552 1.00 88.06 366 CYS A O 1
ATOM 3031 N N . GLU A 1 367 ? -13.748 -12.182 27.974 1.00 89.88 367 GLU A N 1
ATOM 3032 C CA . GLU A 1 367 ? -14.237 -10.819 28.243 1.00 89.88 367 GLU A CA 1
ATOM 3033 C C . GLU A 1 367 ? -14.903 -10.162 27.028 1.00 89.88 367 GLU A C 1
ATOM 3035 O O . GLU A 1 367 ? -15.666 -9.204 27.183 1.00 89.88 367 GLU A O 1
ATOM 3040 N N . PHE A 1 368 ? -14.613 -10.671 25.828 1.00 91.31 368 PHE A N 1
ATOM 3041 C CA . PHE A 1 368 ? -15.190 -10.256 24.551 1.00 91.31 368 PHE A CA 1
ATOM 3042 C C . PHE A 1 368 ? -16.317 -11.185 24.074 1.00 91.31 368 PHE A C 1
ATOM 3044 O O . PHE A 1 368 ? -16.767 -11.052 22.939 1.00 91.31 368 PHE A O 1
ATOM 3051 N N . GLY A 1 369 ? -16.757 -12.139 24.903 1.00 87.00 369 GLY A N 1
ATOM 3052 C CA . GLY A 1 369 ? -17.724 -13.164 24.505 1.00 87.00 369 GLY A CA 1
ATOM 3053 C C . GLY A 1 369 ? -17.146 -14.196 23.532 1.00 87.00 369 GLY A C 1
ATOM 3054 O O . GLY A 1 369 ? -17.895 -14.836 22.796 1.00 87.00 369 GLY A O 1
ATOM 3055 N N . LEU A 1 370 ? -15.817 -14.337 23.489 1.00 88.56 370 LEU A N 1
ATOM 3056 C CA . LEU A 1 370 ? -15.128 -15.292 22.629 1.00 88.56 370 LEU A CA 1
ATOM 3057 C C . LEU A 1 370 ? -14.690 -16.504 23.444 1.00 88.56 370 LEU A C 1
ATOM 3059 O O . LEU A 1 370 ? -14.010 -16.370 24.458 1.00 88.56 370 LEU A O 1
ATOM 3063 N N . VAL A 1 371 ? -15.040 -17.690 22.956 1.00 80.75 371 VAL A N 1
ATOM 3064 C CA . VAL A 1 371 ? -14.540 -18.957 23.486 1.00 80.75 371 VAL A CA 1
ATOM 3065 C C . VAL A 1 371 ? -13.613 -19.546 22.441 1.00 80.75 371 VAL A C 1
ATOM 3067 O O . VAL A 1 371 ? -14.041 -19.930 21.351 1.00 80.75 371 VAL A O 1
ATOM 3070 N N . PHE A 1 372 ? -12.327 -19.595 22.763 1.00 77.69 372 PHE A N 1
ATOM 3071 C CA . PHE A 1 372 ? -11.384 -20.382 21.990 1.00 77.69 372 PHE A CA 1
ATOM 3072 C C . PHE A 1 372 ? -11.459 -21.811 22.509 1.00 77.69 372 PHE A C 1
ATOM 3074 O O . PHE A 1 372 ? -11.406 -22.034 23.719 1.00 77.69 372 PHE A O 1
ATOM 3081 N N . GLY A 1 373 ? -11.635 -22.777 21.604 1.00 59.34 373 GLY A N 1
ATOM 3082 C CA . GLY A 1 373 ? -11.498 -24.181 21.977 1.00 59.34 373 GLY A CA 1
ATOM 3083 C C . GLY A 1 373 ? -10.130 -24.415 22.630 1.00 59.34 373 GLY A C 1
ATOM 3084 O O . GLY A 1 373 ? -9.212 -23.618 22.398 1.00 59.34 373 GLY A O 1
ATOM 3085 N N . PRO A 1 374 ? -9.970 -25.469 23.450 1.00 52.69 374 PRO A N 1
ATOM 3086 C CA . PRO A 1 374 ? -8.654 -25.829 23.960 1.00 52.69 374 PRO A CA 1
ATOM 3087 C C . PRO A 1 374 ? -7.680 -25.863 22.782 1.00 52.69 374 PRO A C 1
ATOM 3089 O O . PRO A 1 374 ? -7.990 -26.457 21.747 1.00 52.69 374 PRO A O 1
ATOM 3092 N N . ILE A 1 375 ? -6.544 -25.169 22.917 1.00 47.09 375 ILE A N 1
ATOM 3093 C CA . ILE A 1 375 ? -5.457 -25.227 21.940 1.00 47.09 375 ILE A CA 1
ATOM 3094 C C . ILE A 1 375 ? -4.911 -26.650 22.017 1.00 47.09 375 ILE A C 1
ATOM 3096 O O . ILE A 1 375 ? -3.945 -26.936 22.717 1.00 47.09 375 ILE A O 1
ATOM 3100 N N . THR A 1 376 ? -5.562 -27.580 21.331 1.00 38.81 376 THR A N 1
ATOM 3101 C CA . THR A 1 376 ? -4.897 -28.793 20.915 1.00 38.81 376 THR A CA 1
ATOM 3102 C C . THR A 1 376 ? -3.909 -28.328 19.866 1.00 38.81 376 THR A C 1
ATOM 3104 O O . THR A 1 376 ? -4.303 -27.960 18.757 1.00 38.81 376 THR A O 1
ATOM 3107 N N . VAL A 1 377 ? -2.626 -28.318 20.224 1.00 40.69 377 VAL A N 1
ATOM 3108 C CA . VAL A 1 377 ? -1.550 -28.462 19.246 1.00 40.69 377 VAL A CA 1
ATOM 3109 C C . VAL A 1 377 ? -1.756 -29.837 18.615 1.00 40.69 377 VAL A C 1
ATOM 3111 O O . VAL A 1 377 ? -1.123 -30.821 18.966 1.00 40.69 377 VAL A O 1
ATOM 3114 N N . THR A 1 378 ? -2.753 -29.949 17.746 1.00 37.25 378 THR A N 1
ATOM 3115 C CA . THR A 1 378 ? -2.698 -30.929 16.689 1.00 37.25 378 THR A CA 1
ATOM 3116 C C . THR A 1 378 ? -1.759 -30.282 15.700 1.00 37.25 378 THR A C 1
ATOM 3118 O O . THR A 1 378 ? -2.152 -29.328 15.018 1.00 37.25 378 THR A O 1
ATOM 3121 N N . ASP A 1 379 ? -0.531 -30.782 15.620 1.00 38.88 379 ASP A N 1
ATOM 3122 C CA . ASP A 1 379 ? 0.118 -30.867 14.324 1.00 38.88 379 ASP A CA 1
ATOM 3123 C C . ASP A 1 379 ? -0.901 -31.546 13.411 1.00 38.88 379 ASP A C 1
ATOM 3125 O O . ASP A 1 379 ? -1.019 -32.769 13.360 1.00 38.88 379 ASP A O 1
ATOM 3129 N N . ASN A 1 380 ? -1.747 -30.745 12.763 1.00 39.59 380 ASN A N 1
ATOM 3130 C CA . ASN A 1 380 ? -2.642 -31.217 11.730 1.00 39.59 380 ASN A CA 1
ATOM 3131 C C . ASN A 1 380 ? -1.754 -31.458 10.515 1.00 39.59 380 ASN A C 1
ATOM 3133 O O . ASN A 1 380 ? -1.858 -30.777 9.495 1.00 39.59 380 ASN A O 1
ATOM 3137 N N . ILE A 1 381 ? -0.906 -32.480 10.619 1.00 44.97 381 ILE A N 1
ATOM 3138 C CA . ILE A 1 381 ? -0.608 -33.342 9.495 1.00 44.97 381 ILE A CA 1
ATOM 3139 C C . ILE A 1 381 ? -1.973 -33.912 9.104 1.00 44.97 381 ILE A C 1
ATOM 3141 O O . ILE A 1 381 ? -2.406 -34.967 9.563 1.00 44.97 381 ILE A O 1
ATOM 3145 N N . ARG A 1 382 ? -2.718 -33.151 8.296 1.00 43.38 382 ARG A N 1
ATOM 3146 C CA . ARG A 1 382 ? -3.821 -33.704 7.526 1.00 43.38 382 ARG A CA 1
ATOM 3147 C C . ARG A 1 382 ? -3.160 -34.675 6.566 1.00 43.38 382 ARG A C 1
ATOM 3149 O O . ARG A 1 382 ? -2.609 -34.267 5.550 1.00 43.38 382 ARG A O 1
ATOM 3156 N N . LEU A 1 383 ? -3.186 -35.952 6.919 1.00 47.88 383 LEU A N 1
ATOM 3157 C CA . LEU A 1 383 ? -2.906 -37.025 5.982 1.00 47.88 383 LEU A CA 1
ATOM 3158 C C . LEU A 1 383 ? -4.003 -36.949 4.912 1.00 47.88 383 LEU A C 1
ATOM 3160 O O . LEU A 1 383 ? -5.132 -37.390 5.126 1.00 47.88 383 LEU A O 1
ATOM 3164 N N . ILE A 1 384 ? -3.695 -36.283 3.796 1.00 56.56 384 ILE A N 1
ATOM 3165 C CA . ILE A 1 384 ? -4.568 -36.226 2.622 1.00 56.56 384 ILE A CA 1
ATOM 3166 C C . ILE A 1 384 ? -4.474 -37.601 1.967 1.00 56.56 384 ILE A C 1
ATOM 3168 O O . ILE A 1 384 ? -3.615 -37.861 1.130 1.00 56.56 384 ILE A O 1
ATOM 3172 N N . LEU A 1 385 ? -5.323 -38.518 2.422 1.00 67.81 385 LEU A N 1
ATOM 3173 C CA . LEU A 1 385 ? -5.460 -39.836 1.827 1.00 67.81 385 LEU A CA 1
ATOM 3174 C C . LEU A 1 385 ? -6.499 -39.754 0.713 1.00 67.81 385 LEU A C 1
ATOM 3176 O O . LEU A 1 385 ? -7.641 -39.353 0.947 1.00 67.81 385 LEU A O 1
ATOM 3180 N N . TRP A 1 386 ? -6.108 -40.153 -0.498 1.00 79.38 386 TRP A N 1
ATOM 3181 C CA . TRP A 1 386 ? -7.059 -40.343 -1.588 1.00 79.38 386 TRP A CA 1
ATOM 3182 C C . TRP A 1 386 ? -8.127 -41.353 -1.153 1.00 79.38 386 TRP A C 1
ATOM 3184 O O . TRP A 1 386 ? -7.817 -42.474 -0.741 1.00 79.38 386 TRP A O 1
ATOM 3194 N N . LYS A 1 387 ? -9.398 -40.947 -1.218 1.00 81.88 387 LYS A N 1
ATOM 3195 C CA . LYS A 1 387 ? -10.530 -41.789 -0.827 1.00 81.88 387 LYS A CA 1
ATOM 3196 C C . LYS A 1 387 ? -11.088 -42.525 -2.044 1.00 81.88 387 LYS A C 1
ATOM 3198 O O . LYS A 1 387 ? -11.513 -41.870 -3.000 1.00 81.88 387 LYS A O 1
ATOM 3203 N N . LYS A 1 388 ? -11.121 -43.860 -1.973 1.00 86.25 388 LYS A N 1
ATOM 3204 C CA . LYS A 1 388 ? -11.721 -44.721 -3.005 1.00 86.25 388 LYS A CA 1
ATOM 3205 C C . LYS A 1 388 ? -13.234 -44.459 -3.121 1.00 86.25 388 LYS A C 1
ATOM 3207 O O . LYS A 1 388 ? -13.856 -44.177 -2.087 1.00 86.25 388 LYS A O 1
ATOM 3212 N N . PRO A 1 389 ? -13.829 -44.525 -4.327 1.00 86.06 389 PRO A N 1
ATOM 3213 C CA . PRO A 1 389 ? -15.277 -44.420 -4.479 1.00 86.06 389 PRO A CA 1
ATOM 3214 C C . PRO A 1 389 ? -15.978 -45.650 -3.875 1.00 86.06 389 PRO A C 1
ATOM 3216 O O . PRO A 1 389 ? -15.349 -46.677 -3.615 1.00 86.06 389 PRO A O 1
ATOM 3219 N N . SER A 1 390 ? -17.279 -45.536 -3.598 1.00 85.88 390 SER A N 1
ATOM 3220 C CA . SER A 1 390 ? -18.086 -46.670 -3.122 1.00 85.88 390 SER A CA 1
ATOM 3221 C C . SER A 1 390 ? -18.143 -47.797 -4.157 1.00 85.88 390 SER A C 1
ATOM 3223 O O . SER A 1 390 ? -17.996 -47.542 -5.347 1.00 85.88 390 SER A O 1
ATOM 3225 N N . GLU A 1 391 ? -18.391 -49.029 -3.712 1.00 85.12 391 GLU A N 1
ATOM 3226 C CA . GLU A 1 391 ? -18.556 -50.193 -4.593 1.00 85.12 391 GLU A CA 1
ATOM 3227 C C . GLU A 1 391 ? -19.598 -49.923 -5.694 1.00 85.12 391 GLU A C 1
ATOM 3229 O O . GLU A 1 391 ? -20.667 -49.372 -5.420 1.00 85.12 391 GLU A O 1
ATOM 3234 N N . GLY A 1 392 ? -19.251 -50.241 -6.945 1.00 82.62 392 GLY A N 1
ATOM 3235 C CA . GLY A 1 392 ? -20.074 -49.942 -8.126 1.00 82.62 392 GLY A CA 1
ATOM 3236 C C . GLY A 1 392 ? -19.988 -48.497 -8.643 1.00 82.62 392 GLY A C 1
ATOM 3237 O O . GLY A 1 392 ? -20.644 -48.172 -9.630 1.00 82.62 392 GLY A O 1
ATOM 3238 N N . CYS A 1 393 ? -19.182 -47.633 -8.017 1.00 87.31 393 CYS A N 1
ATOM 3239 C CA . CYS A 1 393 ? -18.907 -46.276 -8.487 1.00 87.31 393 CYS A CA 1
ATOM 3240 C C . CYS A 1 393 ? -17.463 -46.145 -8.977 1.00 87.31 393 CYS A C 1
ATOM 3242 O O . CYS A 1 393 ? -16.540 -46.757 -8.439 1.00 87.31 393 CYS A O 1
ATOM 3244 N N . PHE A 1 394 ? -17.272 -45.261 -9.947 1.00 91.94 394 PHE A N 1
ATOM 3245 C CA . PHE A 1 394 ? -15.962 -44.874 -10.454 1.00 91.94 394 PHE A CA 1
ATOM 3246 C C . PHE A 1 394 ? -15.603 -43.485 -9.948 1.00 91.94 394 PHE A C 1
ATOM 3248 O O . PHE A 1 394 ? -16.458 -42.746 -9.460 1.00 91.94 394 PHE A O 1
ATOM 3255 N N . LYS A 1 395 ? -14.331 -43.118 -10.046 1.00 94.25 395 LYS A N 1
ATOM 3256 C CA . LYS A 1 395 ? -13.846 -41.800 -9.658 1.00 94.25 395 LYS A CA 1
ATOM 3257 C C . LYS A 1 395 ? -13.049 -41.177 -10.785 1.00 94.25 395 LYS A C 1
ATOM 3259 O O . LYS A 1 395 ? -12.046 -41.754 -11.189 1.00 94.25 395 LYS A O 1
ATOM 3264 N N . LEU A 1 396 ? -13.507 -40.024 -11.253 1.00 94.31 396 LEU A N 1
ATOM 3265 C CA . LEU A 1 396 ? -12.861 -39.193 -12.256 1.00 94.31 396 LEU A CA 1
ATOM 3266 C C . LEU A 1 396 ? -12.153 -38.036 -11.544 1.00 94.31 396 LEU A C 1
ATOM 3268 O O . LEU A 1 396 ? -12.799 -37.197 -10.918 1.00 94.31 396 LEU A O 1
ATOM 3272 N N . ASN A 1 397 ? -10.830 -38.000 -11.641 1.00 94.88 397 ASN A N 1
ATOM 3273 C CA . ASN A 1 397 ? -10.005 -36.876 -11.214 1.00 94.88 397 ASN A CA 1
ATOM 3274 C C . ASN A 1 397 ? -9.486 -36.157 -12.468 1.00 94.88 397 ASN A C 1
ATOM 3276 O O . ASN A 1 397 ? -8.903 -36.830 -13.317 1.00 94.88 397 ASN A O 1
ATOM 3280 N N . THR A 1 398 ? -9.674 -34.841 -12.593 1.00 94.75 398 THR A N 1
ATOM 3281 C CA . THR A 1 398 ? -9.205 -34.051 -13.755 1.00 94.75 398 THR A CA 1
ATOM 3282 C C . THR A 1 398 ? -8.365 -32.852 -13.328 1.00 94.75 398 THR A C 1
ATOM 3284 O O . THR A 1 398 ? -8.535 -32.368 -12.212 1.00 94.75 398 THR A O 1
ATOM 3287 N N . ASP A 1 399 ? -7.475 -32.404 -14.215 1.00 92.81 399 ASP A N 1
ATOM 3288 C CA . ASP A 1 399 ? -6.588 -31.246 -14.030 1.00 92.81 399 ASP A CA 1
ATOM 3289 C C . ASP A 1 399 ? -6.353 -30.535 -15.379 1.00 92.81 399 ASP A C 1
ATOM 3291 O O . ASP A 1 399 ? -6.253 -31.177 -16.436 1.00 92.81 399 ASP A O 1
ATOM 3295 N N . GLY A 1 400 ? -6.266 -29.208 -15.337 1.00 90.19 400 GLY A N 1
ATOM 3296 C CA . GLY A 1 400 ? -5.993 -28.325 -16.464 1.00 90.19 400 GLY A CA 1
ATOM 3297 C C . GLY A 1 400 ? -4.703 -27.534 -16.251 1.00 90.19 400 GLY A C 1
ATOM 3298 O O . GLY A 1 400 ? -4.615 -26.646 -15.406 1.00 90.19 400 GLY A O 1
ATOM 3299 N N . ALA A 1 401 ? -3.694 -27.769 -17.088 1.00 86.38 401 ALA A N 1
ATOM 3300 C CA . ALA A 1 401 ? -2.389 -27.134 -16.960 1.00 86.38 401 ALA A CA 1
ATOM 3301 C C . ALA A 1 401 ? -2.143 -26.090 -18.056 1.00 86.38 401 ALA A C 1
ATOM 3303 O O . ALA A 1 401 ? -2.213 -26.366 -19.254 1.00 86.38 401 ALA A O 1
ATOM 3304 N N . LYS A 1 402 ? -1.740 -24.883 -17.643 1.00 85.69 402 LYS A N 1
ATOM 3305 C CA . LYS A 1 402 ? -1.286 -23.820 -18.547 1.00 85.69 402 LYS A CA 1
ATOM 3306 C C . LYS A 1 402 ? 0.062 -23.254 -18.109 1.00 85.69 402 LYS A C 1
ATOM 3308 O O . LYS A 1 402 ? 0.225 -22.836 -16.964 1.00 85.69 402 LYS A O 1
ATOM 3313 N N . ASN A 1 403 ? 1.001 -23.143 -19.046 1.00 82.06 403 ASN A N 1
ATOM 3314 C CA . ASN A 1 403 ? 2.187 -22.300 -18.903 1.00 82.06 403 ASN A CA 1
ATOM 3315 C C . ASN A 1 403 ? 2.250 -21.263 -20.048 1.00 82.06 403 ASN A C 1
ATOM 3317 O O . ASN A 1 403 ? 1.283 -21.087 -20.787 1.00 82.06 403 ASN A O 1
ATOM 3321 N N . ASN A 1 404 ? 3.347 -20.509 -20.164 1.00 75.88 404 ASN A N 1
ATOM 3322 C CA . ASN A 1 404 ? 3.456 -19.442 -21.171 1.00 75.88 404 ASN A CA 1
ATOM 3323 C C . ASN A 1 404 ? 3.517 -19.950 -22.622 1.00 75.88 404 ASN A C 1
ATOM 3325 O O . ASN A 1 404 ? 3.290 -19.158 -23.530 1.00 75.88 404 ASN A O 1
ATOM 3329 N N . PHE A 1 405 ? 3.845 -21.226 -22.832 1.00 77.12 405 PHE A N 1
ATOM 3330 C CA . PHE A 1 405 ? 4.122 -21.803 -24.149 1.00 77.12 405 PHE A CA 1
ATOM 3331 C C . PHE A 1 405 ? 3.175 -22.956 -24.509 1.00 77.12 405 PHE A C 1
ATOM 3333 O O . PHE A 1 405 ? 2.853 -23.124 -25.678 1.00 77.12 405 PHE A O 1
ATOM 3340 N N . ASN A 1 406 ? 2.698 -23.711 -23.516 1.00 85.25 406 ASN A N 1
ATOM 3341 C CA . ASN A 1 406 ? 1.920 -24.935 -23.683 1.00 85.25 406 ASN A CA 1
ATOM 3342 C C . ASN A 1 406 ? 0.672 -24.920 -22.795 1.00 85.25 406 ASN A C 1
ATOM 3344 O O . ASN A 1 406 ? 0.705 -24.440 -21.653 1.00 85.25 406 ASN A O 1
ATOM 3348 N N . VAL A 1 407 ? -0.397 -25.525 -23.308 1.00 89.75 407 VAL A N 1
ATOM 3349 C CA . VAL A 1 407 ? -1.655 -25.742 -22.593 1.00 89.75 407 VAL A CA 1
ATOM 3350 C C . VAL A 1 407 ? -2.106 -27.179 -22.822 1.00 89.75 407 VAL A C 1
ATOM 3352 O O . VAL A 1 407 ? -1.976 -27.715 -23.923 1.00 89.75 407 VAL A O 1
ATOM 3355 N N . GLY A 1 408 ? -2.592 -27.821 -21.771 1.00 91.38 408 GLY A N 1
ATOM 3356 C CA . GLY A 1 408 ? -3.064 -29.195 -21.831 1.00 91.38 408 GLY A CA 1
ATOM 3357 C C . GLY A 1 408 ? -4.002 -29.502 -20.682 1.00 91.38 408 GLY A C 1
ATOM 3358 O O . GLY A 1 408 ? -4.032 -28.794 -19.677 1.00 91.38 408 GLY A O 1
ATOM 3359 N N . CYS A 1 409 ? -4.759 -30.571 -20.834 1.00 93.62 409 CYS A N 1
ATOM 3360 C CA . CYS A 1 409 ? -5.669 -31.065 -19.819 1.00 93.62 409 CYS A CA 1
ATOM 3361 C C . CYS A 1 409 ? -5.568 -32.586 -19.739 1.00 93.62 409 CYS A C 1
ATOM 3363 O O . CYS A 1 409 ? -5.058 -33.248 -20.649 1.00 93.62 409 CYS A O 1
ATOM 3365 N N . GLY A 1 410 ? -6.017 -33.156 -18.631 1.00 94.06 410 GLY A N 1
ATOM 3366 C CA . GLY A 1 410 ? -5.984 -34.597 -18.456 1.00 94.06 410 GLY A CA 1
ATOM 3367 C C . GLY A 1 410 ? -6.768 -35.060 -17.249 1.00 94.06 410 GLY A C 1
ATOM 3368 O O . GLY A 1 410 ? -7.337 -34.271 -16.492 1.00 94.06 410 GLY A O 1
ATOM 3369 N N . GLY A 1 411 ? -6.791 -36.371 -17.070 1.00 95.56 411 GLY A N 1
ATOM 3370 C CA . GLY A 1 411 ? -7.474 -36.972 -15.948 1.00 95.56 411 GLY A CA 1
ATOM 3371 C C . GLY A 1 411 ? -7.270 -38.469 -15.847 1.00 95.56 411 GLY A C 1
ATOM 3372 O O . GLY A 1 411 ? -6.629 -39.111 -16.677 1.00 95.56 411 GLY A O 1
ATOM 3373 N N . ILE A 1 412 ? -7.818 -39.024 -14.775 1.00 95.62 412 ILE A N 1
ATOM 3374 C CA . ILE A 1 412 ? -7.720 -40.436 -14.442 1.00 95.62 412 ILE A CA 1
ATOM 3375 C C . ILE A 1 412 ? -9.052 -40.938 -13.897 1.00 95.62 412 ILE A C 1
ATOM 3377 O O . ILE A 1 412 ? -9.660 -40.315 -13.025 1.00 95.62 412 ILE A O 1
ATOM 3381 N N . ILE A 1 413 ? -9.491 -42.083 -14.411 1.00 94.62 413 ILE A N 1
ATOM 3382 C CA . ILE A 1 413 ? -10.691 -42.798 -13.989 1.00 94.62 413 ILE A CA 1
ATOM 3383 C C . ILE A 1 413 ? -10.252 -44.034 -13.210 1.00 94.62 413 ILE A C 1
ATOM 3385 O O . ILE A 1 413 ? -9.472 -44.851 -13.702 1.00 94.62 413 ILE A O 1
ATOM 3389 N N . ARG A 1 414 ? -10.757 -44.185 -11.987 1.00 93.75 414 ARG A N 1
ATOM 3390 C CA . ARG A 1 414 ? -10.470 -45.331 -11.114 1.00 93.75 414 ARG A CA 1
ATOM 3391 C C . ARG A 1 414 ? -11.743 -46.042 -10.682 1.00 93.75 414 ARG A C 1
ATOM 3393 O O . ARG A 1 414 ? -12.778 -45.398 -10.527 1.00 93.75 414 ARG A O 1
ATOM 3400 N N . ASP A 1 415 ? -11.657 -47.345 -10.450 1.00 92.25 415 ASP A N 1
ATOM 3401 C CA . ASP A 1 415 ? -12.751 -48.132 -9.871 1.00 92.25 415 ASP A CA 1
ATOM 3402 C C . ASP A 1 415 ? -12.815 -48.010 -8.333 1.00 92.25 415 ASP A C 1
ATOM 3404 O O . ASP A 1 415 ? -12.006 -47.330 -7.688 1.00 92.25 415 ASP A O 1
ATOM 3408 N N . SER A 1 416 ? -13.772 -48.708 -7.719 1.00 91.19 416 SER A N 1
ATOM 3409 C CA . SER A 1 416 ? -13.932 -48.793 -6.261 1.00 91.19 416 SER A CA 1
ATOM 3410 C C . SER A 1 416 ? -12.795 -49.520 -5.537 1.00 91.19 416 SER A C 1
ATOM 3412 O O . SER A 1 416 ? -12.585 -49.297 -4.343 1.00 91.19 416 SER A O 1
ATOM 3414 N N . ASN A 1 417 ? -12.004 -50.333 -6.243 1.00 89.06 417 ASN A N 1
ATOM 3415 C CA . ASN A 1 417 ? -10.792 -50.947 -5.698 1.00 89.06 417 ASN A CA 1
ATOM 3416 C C . ASN A 1 417 ? -9.602 -49.974 -5.702 1.00 89.06 417 ASN A C 1
ATOM 3418 O O . ASN A 1 417 ? -8.609 -50.197 -5.001 1.00 89.06 417 ASN A O 1
ATOM 3422 N N . GLY A 1 418 ? -9.729 -48.845 -6.403 1.00 86.12 418 GLY A N 1
ATOM 3423 C CA . GLY A 1 418 ? -8.681 -47.853 -6.609 1.00 86.12 418 GLY A CA 1
ATOM 3424 C C . GLY A 1 418 ? -7.743 -48.182 -7.765 1.00 86.12 418 GLY A C 1
ATOM 3425 O O . GLY A 1 418 ? -6.729 -47.498 -7.914 1.00 86.12 418 GLY A O 1
ATOM 3426 N N . SER A 1 419 ? -8.085 -49.194 -8.561 1.00 90.06 419 SER A N 1
ATOM 3427 C CA . SER A 1 419 ? -7.390 -49.558 -9.787 1.00 90.06 419 SER A CA 1
ATOM 3428 C C . SER A 1 419 ? -7.671 -48.516 -10.860 1.00 90.06 419 SER A C 1
ATOM 3430 O O . SER A 1 419 ? -8.789 -48.010 -10.974 1.00 90.06 419 SER A O 1
ATOM 3432 N N . VAL A 1 420 ? -6.648 -48.179 -11.639 1.00 92.62 420 VAL A N 1
ATOM 3433 C CA . VAL A 1 420 ? -6.789 -47.282 -12.789 1.00 92.62 420 VAL A CA 1
ATOM 3434 C C . VAL A 1 420 ? -7.501 -48.035 -13.902 1.00 92.62 420 VAL A C 1
ATOM 3436 O O . VAL A 1 420 ? -7.073 -49.122 -14.276 1.00 92.62 420 VAL A O 1
ATOM 3439 N N . ILE A 1 421 ? -8.596 -47.462 -14.391 1.00 92.94 421 ILE A N 1
ATOM 3440 C CA . ILE A 1 421 ? -9.366 -47.993 -15.515 1.00 92.94 421 ILE A CA 1
ATOM 3441 C C . ILE A 1 421 ? -8.855 -47.368 -16.804 1.00 92.94 421 ILE A C 1
ATOM 3443 O O . ILE A 1 421 ? -8.489 -48.087 -17.727 1.00 92.94 421 ILE A O 1
ATOM 3447 N N . VAL A 1 422 ? -8.781 -46.036 -16.831 1.00 93.19 422 VAL A N 1
ATOM 3448 C CA . VAL A 1 422 ? -8.198 -45.261 -17.930 1.00 93.19 422 VAL A CA 1
ATOM 3449 C C . VAL A 1 422 ? -7.561 -43.992 -17.370 1.00 93.19 422 VAL A C 1
ATOM 3451 O O . VAL A 1 422 ? -8.109 -43.370 -16.458 1.00 93.19 422 VAL A O 1
ATOM 3454 N N . ASP A 1 423 ? -6.426 -43.590 -17.924 1.00 93.94 423 ASP A N 1
ATOM 3455 C CA . ASP A 1 423 ? -5.875 -42.243 -17.840 1.00 93.94 423 ASP A CA 1
ATOM 3456 C C . ASP A 1 423 ? -5.872 -41.580 -19.226 1.00 93.94 423 ASP A C 1
ATOM 3458 O O . ASP A 1 423 ? -5.878 -42.242 -20.264 1.00 93.94 423 ASP A O 1
ATOM 3462 N N . PHE A 1 424 ? -5.950 -40.252 -19.256 1.00 94.75 424 PHE A N 1
ATOM 3463 C CA . PHE A 1 424 ? -5.964 -39.492 -20.501 1.00 94.75 424 PHE A CA 1
ATOM 3464 C C . PHE A 1 424 ? -5.246 -38.156 -20.341 1.00 94.75 424 PHE A C 1
ATOM 3466 O O . PHE A 1 424 ? -5.238 -37.549 -19.268 1.00 94.75 424 PHE A O 1
ATOM 3473 N N . ALA A 1 425 ? -4.669 -37.686 -21.441 1.00 94.00 425 ALA A N 1
ATOM 3474 C CA . ALA A 1 425 ? -4.098 -36.357 -21.567 1.00 94.00 425 ALA A CA 1
ATOM 3475 C C . ALA A 1 425 ? -4.312 -35.859 -22.999 1.00 94.00 425 ALA A C 1
ATOM 3477 O O . ALA A 1 425 ? -4.164 -36.628 -23.950 1.00 94.00 425 ALA A O 1
ATOM 3478 N N . ALA A 1 426 ? -4.649 -34.583 -23.150 1.00 89.69 426 ALA A N 1
ATOM 3479 C CA . ALA A 1 426 ? -4.873 -33.951 -24.440 1.00 89.69 426 ALA A CA 1
ATOM 3480 C C . ALA A 1 426 ? -4.222 -32.557 -24.486 1.00 89.69 426 ALA A C 1
ATOM 3482 O O . ALA A 1 426 ? -4.217 -31.842 -23.476 1.00 89.69 426 ALA A O 1
ATOM 3483 N N . PRO A 1 427 ? -3.655 -32.148 -25.637 1.00 89.44 427 PRO A N 1
ATOM 3484 C CA . PRO A 1 427 ? -3.303 -30.752 -25.852 1.00 89.44 427 PRO A CA 1
ATOM 3485 C C . PRO A 1 427 ? -4.582 -29.908 -25.856 1.00 89.44 427 PRO A C 1
ATOM 3487 O O . PRO A 1 427 ? -5.607 -30.329 -26.386 1.00 89.44 427 PRO A O 1
ATOM 3490 N N . SER A 1 428 ? -4.506 -28.717 -25.274 1.00 84.94 428 SER A N 1
ATOM 3491 C CA . SER A 1 428 ? -5.635 -27.796 -25.154 1.00 84.94 428 SER A CA 1
ATOM 3492 C C . SER A 1 428 ? -5.329 -26.504 -25.907 1.00 84.94 428 SER A C 1
ATOM 3494 O O . SER A 1 428 ? -4.180 -26.061 -25.964 1.00 84.94 428 SER A O 1
ATOM 3496 N N . THR A 1 429 ? -6.354 -25.885 -26.490 1.00 81.12 429 THR A N 1
ATOM 3497 C CA . THR A 1 429 ? -6.258 -24.549 -27.106 1.00 81.12 429 THR A CA 1
ATOM 3498 C C . THR A 1 429 ? -6.671 -23.432 -26.145 1.00 81.12 429 THR A C 1
ATOM 3500 O O . THR A 1 429 ? -6.774 -22.272 -26.544 1.00 81.12 429 THR A O 1
ATOM 3503 N N . ALA A 1 430 ? -6.900 -23.763 -24.873 1.00 81.00 430 ALA A N 1
ATOM 3504 C CA . ALA A 1 430 ? -7.392 -22.850 -23.859 1.00 81.00 430 ALA A CA 1
ATOM 3505 C C . ALA A 1 430 ? -6.504 -21.608 -23.668 1.00 81.00 430 ALA A C 1
ATOM 3507 O O . ALA A 1 430 ? -5.306 -21.674 -23.385 1.00 81.00 430 ALA A O 1
ATOM 3508 N N . ILE A 1 431 ? -7.132 -20.432 -23.702 1.00 80.50 431 ILE A N 1
ATOM 3509 C CA . ILE A 1 431 ? -6.460 -19.155 -23.416 1.00 80.50 431 ILE A CA 1
ATOM 3510 C C . ILE A 1 431 ? -6.228 -18.986 -21.905 1.00 80.50 431 ILE A C 1
ATOM 3512 O O . ILE A 1 431 ? -5.267 -18.333 -21.489 1.00 80.50 431 ILE A O 1
ATOM 3516 N N . HIS A 1 432 ? -7.055 -19.593 -21.052 1.00 81.75 432 HIS A N 1
ATOM 3517 C CA . HIS A 1 432 ? -6.995 -19.456 -19.593 1.00 81.75 432 HIS A CA 1
ATOM 3518 C C . HIS A 1 432 ? -6.897 -20.815 -18.899 1.00 81.75 432 HIS A C 1
ATOM 3520 O O . HIS A 1 432 ? -7.417 -21.803 -19.400 1.00 81.75 432 HIS A O 1
ATOM 3526 N N . ALA A 1 433 ? -6.280 -20.851 -17.711 1.00 84.81 433 ALA A N 1
ATOM 3527 C CA . ALA A 1 433 ? -6.158 -22.086 -16.929 1.00 84.81 433 ALA A CA 1
ATOM 3528 C C . ALA A 1 433 ? -7.531 -22.721 -16.641 1.00 84.81 433 ALA A C 1
ATOM 3530 O O . ALA A 1 433 ? -7.699 -23.911 -16.835 1.00 84.81 433 ALA A O 1
ATOM 3531 N N . ILE A 1 434 ? -8.543 -21.913 -16.300 1.00 83.75 434 ILE A N 1
ATOM 3532 C CA . ILE A 1 434 ? -9.902 -22.412 -16.042 1.00 83.75 434 ILE A CA 1
ATOM 3533 C C . ILE A 1 434 ? -10.572 -23.046 -17.275 1.00 83.75 434 ILE A C 1
ATOM 3535 O O . ILE A 1 434 ? -11.372 -23.956 -17.111 1.00 83.75 434 ILE A O 1
ATOM 3539 N N . GLN A 1 435 ? -10.232 -22.610 -18.494 1.00 84.81 435 GLN A N 1
ATOM 3540 C CA . GLN A 1 435 ? -10.743 -23.246 -19.715 1.00 84.81 435 GLN A CA 1
ATOM 3541 C C . GLN A 1 435 ? -10.104 -24.625 -19.907 1.00 84.81 435 GLN A C 1
ATOM 3543 O O . GLN A 1 435 ? -10.802 -25.577 -20.224 1.00 84.81 435 GLN A O 1
ATOM 3548 N N . ALA A 1 436 ? -8.803 -24.761 -19.625 1.00 89.00 436 ALA A N 1
ATOM 3549 C CA . ALA A 1 436 ? -8.135 -26.063 -19.657 1.00 89.00 436 ALA A CA 1
ATOM 3550 C C . ALA A 1 436 ? -8.743 -27.042 -18.630 1.00 89.00 436 ALA A C 1
ATOM 3552 O O . ALA A 1 436 ? -8.870 -28.230 -18.912 1.00 89.00 436 ALA A O 1
ATOM 3553 N N . GLU A 1 437 ? -9.167 -26.545 -17.463 1.00 92.12 437 GLU A N 1
ATOM 3554 C CA . GLU A 1 437 ? -9.885 -27.332 -16.443 1.00 92.12 437 GLU A CA 1
ATOM 3555 C C . GLU A 1 437 ? -11.260 -27.806 -16.935 1.00 92.12 437 GLU A C 1
ATOM 3557 O O . GLU A 1 437 ? -11.629 -28.966 -16.741 1.00 92.12 437 GLU A O 1
ATOM 3562 N N . ILE A 1 438 ? -12.017 -26.916 -17.590 1.00 90.00 438 ILE A N 1
ATOM 3563 C CA . ILE A 1 438 ? -13.325 -27.232 -18.184 1.00 90.00 438 ILE A CA 1
ATOM 3564 C C . ILE A 1 438 ? -13.167 -28.285 -19.283 1.00 90.00 438 ILE A C 1
ATOM 3566 O O . ILE A 1 438 ? -13.874 -29.292 -19.261 1.00 90.00 438 ILE A O 1
ATOM 3570 N N . GLU A 1 439 ? -12.213 -28.095 -20.197 1.00 89.69 439 GLU A N 1
ATOM 3571 C CA . GLU A 1 439 ? -11.912 -29.043 -21.274 1.00 89.69 439 GLU A CA 1
ATOM 3572 C C . GLU A 1 439 ? -11.503 -30.415 -20.712 1.00 89.69 439 GLU A C 1
ATOM 3574 O O . GLU A 1 439 ? -11.997 -31.448 -21.168 1.00 89.69 439 GLU A O 1
ATOM 3579 N N . GLY A 1 440 ? -10.659 -30.445 -19.673 1.00 92.44 440 GLY A N 1
ATOM 3580 C CA . GLY A 1 440 ? -10.261 -31.681 -18.993 1.00 92.44 440 GLY A CA 1
ATOM 3581 C C . GLY A 1 440 ? -11.444 -32.429 -18.380 1.00 92.44 440 GLY A C 1
ATOM 3582 O O . GLY A 1 440 ? -11.571 -33.646 -18.551 1.00 92.44 440 GLY A O 1
ATOM 3583 N N . LEU A 1 441 ? -12.347 -31.703 -17.716 1.00 93.81 441 LEU A N 1
ATOM 3584 C CA . LEU A 1 441 ? -13.568 -32.271 -17.150 1.00 93.81 441 LEU A CA 1
ATOM 3585 C C . LEU A 1 441 ? -14.515 -32.799 -18.237 1.00 93.81 441 LEU A C 1
ATOM 3587 O O . LEU A 1 441 ? -15.015 -33.920 -18.121 1.00 93.81 441 LEU A O 1
ATOM 3591 N N . PHE A 1 442 ? -14.745 -32.024 -19.296 1.00 91.44 442 PHE A N 1
ATOM 3592 C CA . PHE A 1 442 ? -15.608 -32.401 -20.415 1.00 91.44 442 PHE A CA 1
ATOM 3593 C C . PHE A 1 442 ? -15.118 -33.680 -21.106 1.00 91.44 442 PHE A C 1
ATOM 3595 O O . PHE A 1 442 ? -15.893 -34.622 -21.299 1.00 91.44 442 PHE A O 1
ATOM 3602 N N . LEU A 1 443 ? -13.816 -33.767 -21.399 1.00 92.12 443 LEU A N 1
ATOM 3603 C CA . LEU A 1 443 ? -13.197 -34.972 -21.958 1.00 92.12 443 LEU A CA 1
ATOM 3604 C C . LEU A 1 443 ? -13.360 -36.178 -21.028 1.00 92.12 443 LEU A C 1
ATOM 3606 O O . LEU A 1 443 ? -13.757 -37.254 -21.479 1.00 92.12 443 LEU A O 1
ATOM 3610 N N . GLY A 1 444 ? -13.122 -35.997 -19.726 1.00 92.88 444 GLY A N 1
ATOM 3611 C CA . GLY A 1 444 ? -13.282 -37.058 -18.733 1.00 92.88 444 GLY A CA 1
ATOM 3612 C C . GLY A 1 444 ? -14.714 -37.594 -18.636 1.00 92.88 444 GLY A C 1
ATOM 3613 O O . GLY A 1 444 ? -14.912 -38.805 -18.520 1.00 92.88 444 GLY A O 1
ATOM 3614 N N . ILE A 1 445 ? -15.723 -36.721 -18.730 1.00 91.00 445 ILE A N 1
ATOM 3615 C CA . ILE A 1 445 ? -17.144 -37.107 -18.731 1.00 91.00 445 ILE A CA 1
ATOM 3616 C C . ILE A 1 445 ? -17.500 -37.878 -20.006 1.00 91.00 445 ILE A C 1
ATOM 3618 O O . ILE A 1 445 ? -18.135 -38.930 -19.926 1.00 91.00 445 ILE A O 1
ATOM 3622 N N . ASN A 1 446 ? -17.068 -37.399 -21.175 1.00 90.25 446 ASN A N 1
ATOM 3623 C CA . ASN A 1 446 ? -17.311 -38.089 -22.445 1.00 90.25 446 ASN A CA 1
ATOM 3624 C C . ASN A 1 446 ? -16.670 -39.477 -22.464 1.00 90.25 446 ASN A C 1
ATOM 3626 O O . ASN A 1 446 ? -17.279 -40.440 -22.932 1.00 90.25 446 ASN A O 1
ATOM 3630 N N . LEU A 1 447 ? -15.476 -39.599 -21.885 1.00 92.00 447 LEU A N 1
ATOM 3631 C CA . LEU A 1 447 ? -14.805 -40.877 -21.728 1.00 92.00 447 LEU A CA 1
ATOM 3632 C C . LEU A 1 447 ? -15.589 -41.811 -20.795 1.00 92.00 447 LEU A C 1
ATOM 3634 O O . LEU A 1 447 ? -15.820 -42.963 -21.159 1.00 92.00 447 LEU A O 1
ATOM 3638 N N . CYS A 1 448 ? -16.088 -41.317 -19.655 1.00 90.81 448 CYS A N 1
ATOM 3639 C CA . CYS A 1 448 ? -16.970 -42.096 -18.776 1.00 90.81 448 CYS A CA 1
ATOM 3640 C C . CYS A 1 448 ? -18.209 -42.613 -19.526 1.00 90.81 448 CYS A C 1
ATOM 3642 O O . CYS A 1 448 ? -18.526 -43.798 -19.431 1.00 90.81 448 CYS A O 1
ATOM 3644 N N . ASN A 1 449 ? -18.856 -41.759 -20.327 1.00 88.25 449 ASN A N 1
ATOM 3645 C CA . ASN A 1 449 ? -20.013 -42.142 -21.139 1.00 88.25 449 ASN A CA 1
ATOM 3646 C C . ASN A 1 449 ? -19.656 -43.219 -22.176 1.00 88.25 449 ASN A C 1
ATOM 3648 O O . ASN A 1 449 ? -20.384 -44.201 -22.312 1.00 88.25 449 ASN A O 1
ATOM 3652 N N . SER A 1 450 ? -18.519 -43.079 -22.867 1.00 89.06 450 SER A N 1
ATOM 3653 C CA . SER A 1 450 ? -18.056 -44.058 -23.864 1.00 89.06 450 SER A CA 1
ATOM 3654 C C . SER A 1 450 ? -17.738 -45.433 -23.262 1.00 89.06 450 SER A C 1
ATOM 3656 O O . SER A 1 450 ? -17.918 -46.455 -23.918 1.00 89.06 450 SER A O 1
ATOM 3658 N N . LEU A 1 451 ? -17.323 -45.460 -21.992 1.00 88.50 451 LEU A N 1
ATOM 3659 C CA . LEU A 1 451 ? -17.039 -46.675 -21.228 1.00 88.50 451 LEU A CA 1
ATOM 3660 C C . LEU A 1 451 ? -18.296 -47.268 -20.564 1.00 88.50 451 LEU A C 1
ATOM 3662 O O . LEU A 1 451 ? -18.194 -48.255 -19.838 1.00 88.50 451 LEU A O 1
ATOM 3666 N N . GLY A 1 452 ? -19.475 -46.671 -20.773 1.00 87.44 452 GLY A N 1
ATOM 3667 C CA . GLY A 1 452 ? -20.726 -47.104 -20.146 1.00 87.44 452 GLY A CA 1
ATOM 3668 C C . GLY A 1 452 ? -20.780 -46.852 -18.635 1.00 87.44 452 GLY A C 1
ATOM 3669 O O . GLY A 1 452 ? -21.546 -47.503 -17.924 1.00 87.44 452 GLY A O 1
ATOM 3670 N N . ILE A 1 453 ? -19.965 -45.926 -18.121 1.00 88.44 453 ILE A N 1
ATOM 3671 C CA . ILE A 1 453 ? -19.889 -45.610 -16.696 1.00 88.44 453 ILE A CA 1
ATOM 3672 C C . ILE A 1 453 ? -20.973 -44.588 -16.337 1.00 88.44 453 ILE A C 1
ATOM 3674 O O . ILE A 1 453 ? -20.886 -43.416 -16.691 1.00 88.44 453 ILE A O 1
ATOM 3678 N N . SER A 1 454 ? -21.971 -45.022 -15.567 1.00 77.75 454 SER A N 1
ATOM 3679 C CA . SER A 1 454 ? -23.140 -44.211 -15.184 1.00 77.75 454 SER A CA 1
ATOM 3680 C C . SER A 1 454 ? -23.108 -43.662 -13.750 1.00 77.75 454 SER A C 1
ATOM 3682 O O . SER A 1 454 ? -23.970 -42.866 -13.375 1.00 77.75 454 SER A O 1
ATOM 3684 N N . SER A 1 455 ? -22.126 -44.065 -12.938 1.00 84.44 455 SER A N 1
ATOM 3685 C CA . SER A 1 455 ? -21.974 -43.633 -11.543 1.00 84.44 455 SER A CA 1
ATOM 3686 C C . SER A 1 455 ? -20.535 -43.200 -11.269 1.00 84.44 455 SER A C 1
ATOM 3688 O O . SER A 1 455 ? -19.640 -44.035 -11.105 1.00 84.44 455 SER A O 1
ATOM 3690 N N . VAL A 1 456 ? -20.306 -41.883 -11.242 1.00 87.06 456 VAL A N 1
ATOM 3691 C CA . VAL A 1 456 ? -18.966 -41.277 -11.175 1.00 87.06 456 VAL A CA 1
ATOM 3692 C C . VAL A 1 456 ? -18.875 -40.263 -10.038 1.00 87.06 456 VAL A C 1
ATOM 3694 O O . VAL A 1 456 ? -19.738 -39.405 -9.856 1.00 87.06 456 VAL A O 1
ATOM 3697 N N . TRP A 1 457 ? -17.793 -40.346 -9.269 1.00 89.12 457 TRP A N 1
ATOM 3698 C CA . TRP A 1 457 ? -17.353 -39.325 -8.327 1.00 89.12 457 TRP A CA 1
ATOM 3699 C C . TRP A 1 457 ? -16.362 -38.423 -9.041 1.00 89.12 457 TRP A C 1
ATOM 3701 O O . TRP A 1 457 ? -15.285 -38.874 -9.418 1.00 89.12 457 TRP A O 1
ATOM 3711 N N . ILE A 1 458 ? -16.725 -37.163 -9.227 1.00 89.69 458 ILE A N 1
ATOM 3712 C CA . ILE A 1 458 ? -15.885 -36.200 -9.933 1.00 89.69 458 ILE A CA 1
ATOM 3713 C C . ILE A 1 458 ? -15.136 -35.363 -8.898 1.00 89.69 458 ILE A C 1
ATOM 3715 O O . ILE A 1 458 ? -15.741 -34.808 -7.980 1.00 89.69 458 ILE A O 1
ATOM 3719 N N . GLU A 1 459 ? -13.820 -35.285 -9.045 1.00 88.75 459 GLU A N 1
ATOM 3720 C CA . GLU A 1 459 ? -12.939 -34.452 -8.234 1.00 88.75 459 GLU A CA 1
ATOM 3721 C C . GLU A 1 459 ? -12.086 -33.570 -9.143 1.00 88.75 459 GLU A C 1
ATOM 3723 O O . GLU A 1 459 ? -11.295 -34.064 -9.944 1.00 88.75 459 GLU A O 1
ATOM 3728 N N . VAL A 1 460 ? -12.237 -32.260 -8.968 1.00 88.38 460 VAL A N 1
ATOM 3729 C CA . VAL A 1 460 ? -11.484 -31.225 -9.679 1.00 88.38 460 VAL A CA 1
ATOM 3730 C C . VAL A 1 460 ? -10.946 -30.249 -8.636 1.00 88.38 460 VAL A C 1
ATOM 3732 O O . VAL A 1 460 ? -11.628 -29.978 -7.642 1.00 88.38 460 VAL A O 1
ATOM 3735 N N . ASP A 1 461 ? -9.738 -29.726 -8.817 1.00 84.00 461 ASP A N 1
ATOM 3736 C CA . ASP A 1 461 ? -9.119 -28.757 -7.901 1.00 84.00 461 ASP A CA 1
ATOM 3737 C C . ASP A 1 461 ? -9.406 -27.287 -8.284 1.00 84.00 461 ASP A C 1
ATOM 3739 O O . ASP A 1 461 ? -9.122 -26.357 -7.517 1.00 84.00 461 ASP A O 1
ATOM 3743 N N . ALA A 1 462 ? -10.115 -27.069 -9.395 1.00 84.81 462 ALA A N 1
ATOM 3744 C CA . ALA A 1 462 ? -10.635 -25.779 -9.827 1.00 84.81 462 ALA A CA 1
ATOM 3745 C C . ALA A 1 462 ? -11.934 -25.367 -9.095 1.00 84.81 462 ALA A C 1
ATOM 3747 O O . ALA A 1 462 ? -13.051 -25.569 -9.575 1.00 84.81 462 ALA A O 1
ATOM 3748 N N . MET A 1 463 ? -11.810 -24.683 -7.950 1.00 77.88 463 MET A N 1
ATOM 3749 C CA . MET A 1 463 ? -12.961 -24.185 -7.160 1.00 77.88 463 MET A CA 1
ATOM 3750 C C . MET A 1 463 ? -13.954 -23.332 -7.975 1.00 77.88 463 MET A C 1
ATOM 3752 O O . MET A 1 463 ? -15.159 -23.363 -7.733 1.00 77.88 463 MET A O 1
ATOM 3756 N N . LEU A 1 464 ? -13.453 -22.544 -8.930 1.00 75.06 464 LEU A N 1
ATOM 3757 C CA . LEU A 1 464 ? -14.295 -21.684 -9.761 1.00 75.06 464 LEU A CA 1
ATOM 3758 C C . LEU A 1 464 ? -15.193 -22.502 -10.706 1.00 75.06 464 LEU A C 1
ATOM 3760 O O . LEU A 1 464 ? -16.364 -22.163 -10.859 1.00 75.06 464 LEU A O 1
ATOM 3764 N N . LEU A 1 465 ? -14.673 -23.602 -11.262 1.00 82.81 465 LEU A N 1
ATOM 3765 C CA . LEU A 1 465 ? -15.427 -24.531 -12.105 1.00 82.81 465 LEU A CA 1
ATOM 3766 C C . LEU A 1 465 ? -16.568 -25.179 -11.317 1.00 82.81 465 LEU A C 1
ATOM 3768 O O . LEU A 1 465 ? -17.709 -25.176 -11.772 1.00 82.81 465 LEU A O 1
ATOM 3772 N N . ILE A 1 466 ? -16.280 -25.645 -10.097 1.00 78.06 466 ILE A N 1
ATOM 3773 C CA . ILE A 1 466 ? -17.288 -26.239 -9.204 1.00 78.06 466 ILE A CA 1
ATOM 3774 C C . ILE A 1 466 ? -18.443 -25.259 -8.973 1.00 78.06 466 ILE A C 1
ATOM 3776 O O . ILE A 1 466 ? -19.605 -25.623 -9.129 1.00 78.06 466 ILE A O 1
ATOM 3780 N N . HIS A 1 467 ? -18.134 -23.997 -8.662 1.00 74.12 467 HIS A N 1
ATOM 3781 C CA . HIS A 1 467 ? -19.167 -22.986 -8.451 1.00 74.12 467 HIS A CA 1
ATOM 3782 C C . HIS A 1 467 ? -20.017 -22.724 -9.696 1.00 74.12 467 HIS A C 1
ATOM 3784 O O . HIS A 1 467 ? -21.221 -22.511 -9.559 1.00 74.12 467 HIS A O 1
ATOM 3790 N N . PHE A 1 468 ? -19.425 -22.710 -10.893 1.00 77.19 468 PHE A N 1
ATOM 3791 C CA . PHE A 1 468 ? -20.204 -22.524 -12.113 1.00 77.19 468 PHE A CA 1
ATOM 3792 C C . PHE A 1 468 ? -21.160 -23.688 -12.344 1.00 77.19 468 PHE A C 1
ATOM 3794 O O . PHE A 1 468 ? -22.354 -23.460 -12.536 1.00 77.19 468 PHE A O 1
ATOM 3801 N N . VAL A 1 469 ? -20.668 -24.922 -12.241 1.00 76.25 469 VAL A N 1
ATOM 3802 C CA . VAL A 1 469 ? -21.500 -26.115 -12.420 1.00 76.25 469 VAL A CA 1
ATOM 3803 C C . VAL A 1 469 ? -22.628 -26.163 -11.385 1.00 76.25 469 VAL A C 1
ATOM 3805 O O . VAL A 1 469 ? -23.777 -26.395 -11.758 1.00 76.25 469 VAL A O 1
ATOM 3808 N N . ASP A 1 470 ? -22.348 -25.851 -10.116 1.00 74.00 470 ASP A N 1
ATOM 3809 C CA . ASP A 1 470 ? -23.367 -25.790 -9.061 1.00 74.00 470 ASP A CA 1
ATOM 3810 C C . ASP A 1 470 ? -24.483 -24.787 -9.394 1.00 74.00 470 ASP A C 1
ATOM 3812 O O . ASP A 1 470 ? -25.659 -25.081 -9.186 1.00 74.00 470 ASP A O 1
ATOM 3816 N N . VAL A 1 471 ? -24.144 -23.615 -9.945 1.00 68.31 471 VAL A N 1
ATOM 3817 C CA . VAL A 1 471 ? -25.138 -22.607 -10.347 1.00 68.31 471 VAL A CA 1
ATOM 3818 C C . VAL A 1 471 ? -26.041 -23.136 -11.460 1.00 68.31 471 VAL A C 1
ATOM 3820 O O . VAL A 1 471 ? -27.260 -23.024 -11.343 1.00 68.31 471 VAL A O 1
ATOM 3823 N N . PHE A 1 472 ? -25.482 -23.745 -12.508 1.00 67.69 472 PHE A N 1
ATOM 3824 C CA . PHE A 1 472 ? -26.280 -24.312 -13.600 1.00 67.69 472 PHE A CA 1
ATOM 3825 C C . PHE A 1 472 ? -27.186 -25.452 -13.118 1.00 67.69 472 PHE A C 1
ATOM 3827 O O . PHE A 1 472 ? -28.374 -25.477 -13.451 1.00 67.69 472 PHE A O 1
ATOM 3834 N N . VAL A 1 473 ? -26.669 -26.339 -12.262 1.00 68.81 473 VAL A N 1
ATOM 3835 C CA . VAL A 1 473 ? -27.452 -27.434 -11.669 1.00 68.81 473 VAL A CA 1
ATOM 3836 C C . VAL A 1 473 ? -28.579 -26.898 -10.779 1.00 68.81 473 VAL A C 1
ATOM 3838 O O . VAL A 1 473 ? -29.700 -27.400 -10.833 1.00 68.81 473 VAL A O 1
ATOM 3841 N N . MET A 1 474 ? -28.336 -25.838 -10.002 1.00 62.12 474 MET A N 1
ATOM 3842 C CA . MET A 1 474 ? -29.370 -25.193 -9.179 1.00 62.12 474 MET A CA 1
ATOM 3843 C C . MET A 1 474 ? -30.495 -24.552 -10.003 1.00 62.12 474 MET A C 1
ATOM 3845 O O . MET A 1 474 ? -31.613 -24.434 -9.504 1.00 62.12 474 MET A O 1
ATOM 3849 N N . VAL A 1 475 ? -30.212 -24.140 -11.241 1.00 54.56 475 VAL A N 1
ATOM 3850 C CA . VAL A 1 475 ? -31.193 -23.545 -12.168 1.00 54.56 475 VAL A CA 1
ATOM 3851 C C . VAL A 1 475 ? -31.930 -24.621 -12.987 1.00 54.56 475 VAL A C 1
ATOM 3853 O O . VAL A 1 475 ? -32.848 -24.307 -13.738 1.00 54.56 475 VAL A O 1
ATOM 3856 N N . GLY A 1 476 ? -31.608 -25.902 -12.779 1.00 58.03 476 GLY A N 1
ATOM 3857 C CA . GLY A 1 476 ? -32.332 -27.041 -13.348 1.00 58.03 476 GLY A CA 1
ATOM 3858 C C . GLY A 1 476 ? -31.672 -27.686 -14.566 1.00 58.03 476 GLY A C 1
ATOM 3859 O O . GLY A 1 476 ? -32.251 -28.610 -15.131 1.00 58.03 476 GLY A O 1
ATOM 3860 N N . PHE A 1 477 ? -30.469 -27.255 -14.963 1.00 63.62 477 PHE A N 1
ATOM 3861 C CA . PHE A 1 477 ? -29.699 -27.951 -15.996 1.00 63.62 477 PHE A CA 1
ATOM 3862 C C . PHE A 1 477 ? -29.109 -29.259 -15.447 1.00 63.62 477 PHE A C 1
ATOM 3864 O O . PHE A 1 477 ? -28.673 -29.332 -14.297 1.00 63.62 477 PHE A O 1
ATOM 3871 N N . GLY A 1 478 ? -29.057 -30.303 -16.278 1.00 73.69 478 GLY A N 1
ATOM 3872 C CA . GLY A 1 478 ? -28.306 -31.516 -15.949 1.00 73.69 478 GLY A CA 1
ATOM 3873 C C . GLY A 1 478 ? -26.807 -31.220 -15.834 1.00 73.69 478 GLY A C 1
ATOM 3874 O O . GLY A 1 478 ? -26.297 -30.347 -16.530 1.00 73.69 478 GLY A O 1
ATOM 3875 N N . PHE A 1 479 ? -26.082 -31.952 -14.980 1.00 79.00 479 PHE A N 1
ATOM 3876 C CA . PHE A 1 479 ? -24.642 -31.737 -14.765 1.00 79.00 479 PHE A CA 1
ATOM 3877 C C . PHE A 1 479 ? -23.832 -31.807 -16.065 1.00 79.00 479 PHE A C 1
ATOM 3879 O O . PHE A 1 479 ? -22.969 -30.966 -16.292 1.00 79.00 479 PHE A O 1
ATOM 3886 N N . ILE A 1 480 ? -24.136 -32.775 -16.939 1.00 79.19 480 ILE A N 1
ATOM 3887 C CA . ILE A 1 480 ? -23.477 -32.879 -18.247 1.00 79.19 480 ILE A CA 1
ATOM 3888 C C . ILE A 1 480 ? -23.757 -31.612 -19.054 1.00 79.19 480 ILE A C 1
ATOM 3890 O O . ILE A 1 480 ? -22.814 -30.933 -19.435 1.00 79.19 480 ILE A O 1
ATOM 3894 N N . SER A 1 481 ? -25.028 -31.239 -19.224 1.00 73.81 481 SER A N 1
ATOM 3895 C CA . SER A 1 481 ? -25.423 -30.031 -19.957 1.00 73.81 481 SER A CA 1
ATOM 3896 C C . SER A 1 481 ? -24.755 -28.767 -19.409 1.00 73.81 481 SER A C 1
ATOM 3898 O O . SER A 1 481 ? -24.332 -27.920 -20.183 1.00 73.81 481 SER A O 1
ATOM 3900 N N . ALA A 1 482 ? -24.596 -28.655 -18.089 1.00 75.12 482 ALA A N 1
ATOM 3901 C CA . ALA A 1 482 ? -23.888 -27.545 -17.459 1.00 75.12 482 ALA A CA 1
ATOM 3902 C C . ALA A 1 482 ? -22.413 -27.467 -17.888 1.00 75.12 482 ALA A C 1
ATOM 3904 O O . ALA A 1 482 ? -21.927 -26.386 -18.204 1.00 75.12 482 ALA A O 1
ATOM 3905 N N . VAL A 1 483 ? -21.703 -28.600 -17.916 1.00 82.31 483 VAL A N 1
ATOM 3906 C CA . VAL A 1 483 ? -20.299 -28.649 -18.357 1.00 82.31 483 VAL A CA 1
ATOM 3907 C C . VAL A 1 483 ? -20.180 -28.391 -19.863 1.00 82.31 483 VAL A C 1
ATOM 3909 O O . VAL A 1 483 ? -19.256 -27.697 -20.268 1.00 82.31 483 VAL A O 1
ATOM 3912 N N . GLN A 1 484 ? -21.126 -28.875 -20.676 1.00 77.94 484 GLN A N 1
ATOM 3913 C CA . GLN A 1 484 ? -21.167 -28.596 -22.121 1.00 77.94 484 GLN A CA 1
ATOM 3914 C C . GLN A 1 484 ? -21.337 -27.096 -22.394 1.00 77.94 484 GLN A C 1
ATOM 3916 O O . GLN A 1 484 ? -20.561 -26.513 -23.137 1.00 77.94 484 GLN A O 1
ATOM 3921 N N . ILE A 1 485 ? -22.290 -26.449 -21.716 1.00 72.44 485 ILE A N 1
ATOM 3922 C CA . ILE A 1 485 ? -22.502 -25.000 -21.829 1.00 72.44 485 ILE A CA 1
ATOM 3923 C C . ILE A 1 485 ? -21.240 -24.233 -21.413 1.00 72.44 485 ILE A C 1
ATOM 3925 O O . ILE A 1 485 ? -20.893 -23.237 -22.035 1.00 72.44 485 ILE A O 1
ATOM 3929 N N . LEU A 1 486 ? -20.544 -24.679 -20.364 1.00 76.88 486 LEU A N 1
ATOM 3930 C CA . LEU A 1 486 ? -19.317 -24.027 -19.902 1.00 76.88 486 LEU A CA 1
ATOM 3931 C C . LEU A 1 486 ? -18.149 -24.144 -20.882 1.00 76.88 486 LEU A C 1
ATOM 3933 O O . LEU A 1 486 ? -17.333 -23.230 -20.917 1.00 76.88 486 LEU A O 1
ATOM 3937 N N . GLU A 1 487 ? -18.065 -25.230 -21.647 1.00 80.12 487 GLU A N 1
ATOM 3938 C CA . GLU A 1 487 ? -17.036 -25.417 -22.676 1.00 80.12 487 GLU A CA 1
ATOM 3939 C C . GLU A 1 487 ? -17.260 -24.488 -23.880 1.00 80.12 487 GLU A C 1
ATOM 3941 O O . GLU A 1 487 ? -16.297 -23.925 -24.399 1.00 80.12 487 GLU A O 1
ATOM 3946 N N . GLU A 1 488 ? -18.525 -24.231 -24.231 1.00 71.06 488 GLU A N 1
ATOM 3947 C CA . GLU A 1 488 ? -18.925 -23.362 -25.347 1.00 71.06 488 GLU A CA 1
ATOM 3948 C C . GLU A 1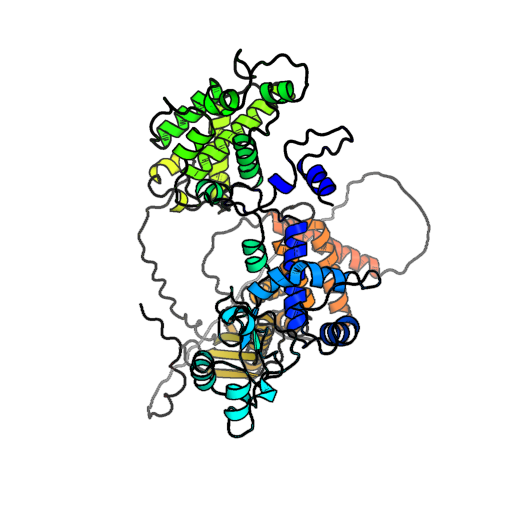 488 ? -18.949 -21.854 -25.000 1.00 71.06 488 GLU A C 1
ATOM 3950 O O . GLU A 1 488 ? -19.080 -21.006 -25.888 1.00 71.06 488 GLU A O 1
ATOM 3955 N N . LEU A 1 489 ? -18.847 -21.484 -23.716 1.00 66.88 489 LEU A N 1
ATOM 3956 C CA . LEU A 1 489 ? -18.944 -20.093 -23.260 1.00 66.88 489 LEU A CA 1
ATOM 3957 C C . LEU A 1 489 ? -17.630 -19.313 -23.424 1.00 66.88 489 LEU A C 1
ATOM 3959 O O . LEU A 1 489 ? -16.555 -19.754 -23.025 1.00 66.88 489 LEU A O 1
ATOM 3963 N N . ASP A 1 490 ? -17.736 -18.065 -23.892 1.00 61.84 490 ASP A N 1
ATOM 3964 C CA . ASP A 1 490 ? -16.606 -17.132 -23.896 1.00 61.84 490 ASP A CA 1
ATOM 3965 C C . ASP A 1 490 ? -16.247 -16.698 -22.460 1.00 61.84 490 ASP A C 1
ATOM 3967 O O . ASP A 1 490 ? -16.986 -15.985 -21.769 1.00 61.84 490 ASP A O 1
ATOM 3971 N N . ILE A 1 491 ? -15.083 -17.141 -21.992 1.00 60.16 491 ILE A N 1
ATOM 3972 C CA . ILE A 1 491 ? -14.614 -16.944 -20.619 1.00 60.16 491 ILE A CA 1
ATOM 3973 C C . ILE A 1 491 ? -14.203 -15.505 -20.302 1.00 60.16 491 ILE A C 1
ATOM 3975 O O . ILE A 1 491 ? -14.175 -15.146 -19.117 1.00 60.16 491 ILE A O 1
ATOM 3979 N N . GLU A 1 492 ? -13.953 -14.641 -21.292 1.00 54.62 492 GLU A N 1
ATOM 3980 C CA . GLU A 1 492 ? -13.707 -13.219 -21.009 1.00 54.62 492 GLU A CA 1
ATOM 3981 C C . GLU A 1 492 ? -14.923 -12.568 -20.313 1.00 54.62 492 GLU A C 1
ATOM 3983 O O . GLU A 1 492 ? -14.758 -11.766 -19.383 1.00 54.62 492 GLU A O 1
ATOM 3988 N N . LEU A 1 493 ? -16.146 -13.000 -20.649 1.00 52.25 493 LEU A N 1
ATOM 3989 C CA . LEU A 1 493 ? -17.390 -12.590 -19.978 1.00 52.25 493 LEU A CA 1
ATOM 3990 C C . LEU A 1 493 ? -17.500 -13.134 -18.539 1.00 52.25 493 LEU A C 1
ATOM 3992 O O . LEU A 1 493 ? -17.993 -12.435 -17.646 1.00 52.25 493 LEU A O 1
ATOM 3996 N N . LEU A 1 494 ? -16.986 -14.340 -18.272 1.00 52.88 494 LEU A N 1
ATOM 3997 C CA . LEU A 1 494 ? -16.963 -14.960 -16.936 1.00 52.88 494 LEU A CA 1
ATOM 3998 C C . LEU A 1 494 ? -15.913 -14.321 -16.010 1.00 52.88 494 LEU A C 1
ATOM 4000 O O . LEU A 1 494 ? -16.173 -14.129 -14.817 1.00 52.88 494 LEU A O 1
ATOM 4004 N N . TYR A 1 495 ? -14.751 -13.923 -16.538 1.00 48.59 495 TYR A N 1
ATOM 4005 C CA . TYR A 1 495 ? -13.744 -13.180 -15.771 1.00 48.59 495 TYR A CA 1
ATOM 4006 C C . TYR A 1 495 ? -14.217 -11.770 -15.406 1.00 48.59 495 TYR A C 1
ATOM 4008 O O . TYR A 1 495 ? -13.982 -11.337 -14.275 1.00 48.59 495 TYR A O 1
ATOM 4016 N N . LEU A 1 496 ? -14.932 -11.077 -16.302 1.00 49.34 496 LEU A N 1
ATOM 4017 C CA . LEU A 1 496 ? -15.598 -9.804 -15.994 1.00 49.34 496 LEU A CA 1
ATOM 4018 C C . LEU A 1 496 ? -16.570 -9.952 -14.810 1.00 49.34 496 LEU A C 1
ATOM 4020 O O . LEU A 1 496 ? -16.560 -9.123 -13.899 1.00 49.34 496 LEU A O 1
ATOM 4024 N N . TYR A 1 497 ? -17.331 -11.047 -14.754 1.00 45.22 497 TYR A N 1
ATOM 4025 C CA . TYR A 1 497 ? -18.214 -11.363 -13.628 1.00 45.22 497 TYR A CA 1
ATOM 4026 C C . TYR A 1 497 ? -17.445 -11.660 -12.323 1.00 45.22 497 TYR A C 1
ATOM 4028 O O . TYR A 1 497 ? -17.783 -11.126 -11.260 1.00 45.22 497 TYR A O 1
ATOM 4036 N N . GLY A 1 498 ? -16.368 -12.452 -12.390 1.00 43.91 498 GLY A N 1
ATOM 4037 C CA . GLY A 1 498 ? -15.522 -12.786 -11.237 1.00 43.91 498 GLY A CA 1
ATOM 4038 C C . GLY A 1 498 ? -14.801 -11.576 -10.624 1.00 43.91 498 GLY A C 1
ATOM 4039 O O . GLY A 1 498 ? -14.725 -11.457 -9.399 1.00 43.91 498 GLY A O 1
ATOM 4040 N N . PHE A 1 499 ? -14.329 -10.642 -11.459 1.00 40.75 499 PHE A N 1
ATOM 4041 C CA . PHE A 1 499 ? -13.644 -9.419 -11.020 1.00 40.75 499 PHE A CA 1
ATOM 4042 C C . PHE A 1 499 ? -14.599 -8.417 -10.353 1.00 40.75 499 PHE A C 1
ATOM 4044 O O . PHE A 1 499 ? -14.243 -7.793 -9.352 1.00 40.75 499 PHE A O 1
ATOM 4051 N N . TRP A 1 500 ? -15.832 -8.290 -10.858 1.00 33.50 500 TRP A N 1
ATOM 4052 C CA . TRP A 1 500 ? -16.849 -7.406 -10.275 1.00 33.50 500 TRP A CA 1
ATOM 4053 C C . TRP A 1 500 ? -17.401 -7.936 -8.944 1.00 33.50 500 TRP A C 1
ATOM 4055 O O . TRP A 1 500 ? -17.640 -7.153 -8.024 1.00 33.50 500 TRP A O 1
ATOM 4065 N N . CYS A 1 501 ? -17.514 -9.258 -8.786 1.00 40.16 501 CYS A N 1
ATOM 4066 C CA . CYS A 1 501 ? -17.967 -9.878 -7.536 1.00 40.16 501 CYS A CA 1
ATOM 4067 C C . CYS A 1 501 ? -16.976 -9.721 -6.366 1.00 40.16 501 CYS A C 1
ATOM 4069 O O . CYS A 1 501 ? -17.386 -9.817 -5.210 1.00 40.16 501 CYS A O 1
ATOM 4071 N N . TRP A 1 502 ? -15.690 -9.467 -6.636 1.00 36.00 502 TRP A N 1
ATOM 4072 C CA . TRP A 1 502 ? -14.656 -9.281 -5.605 1.00 36.00 502 TRP A CA 1
ATOM 4073 C C . TRP A 1 502 ? -14.416 -7.814 -5.203 1.00 36.00 502 TRP A C 1
ATOM 4075 O O . TRP A 1 502 ? -13.749 -7.560 -4.200 1.00 36.00 502 TRP A O 1
ATOM 4085 N N . GLY A 1 503 ? -14.948 -6.844 -5.957 1.00 33.69 503 GLY A N 1
ATOM 4086 C CA . GLY A 1 503 ? -14.616 -5.420 -5.809 1.00 33.69 503 GLY A CA 1
ATOM 4087 C C . GLY A 1 503 ? -15.634 -4.528 -5.084 1.00 33.69 503 GLY A C 1
ATOM 4088 O O . GLY A 1 503 ? -15.298 -3.383 -4.786 1.00 33.69 503 GLY A O 1
ATOM 4089 N N . ALA A 1 504 ? -16.854 -4.989 -4.790 1.00 33.19 504 ALA A N 1
ATOM 4090 C CA . ALA A 1 504 ? -17.932 -4.127 -4.283 1.00 33.19 504 ALA A CA 1
ATOM 4091 C C . ALA A 1 504 ? -18.287 -4.419 -2.810 1.00 33.19 504 ALA A C 1
ATOM 4093 O O . ALA A 1 504 ? -18.705 -5.521 -2.469 1.00 33.19 504 ALA A O 1
ATOM 4094 N N . GLN A 1 505 ? -18.128 -3.416 -1.935 1.00 38.72 505 GLN A N 1
ATOM 4095 C CA . GLN A 1 505 ? -18.398 -3.487 -0.487 1.00 38.72 505 GLN A CA 1
ATOM 4096 C C . GLN A 1 505 ? -19.827 -3.072 -0.073 1.00 38.72 505 GLN A C 1
ATOM 4098 O O . GLN A 1 505 ? -20.105 -3.042 1.123 1.00 38.72 505 GLN A O 1
ATOM 4103 N N . ASP A 1 506 ? -20.744 -2.813 -1.014 1.00 34.34 506 ASP A N 1
ATOM 4104 C CA . ASP A 1 506 ? -22.104 -2.334 -0.711 1.00 34.34 506 ASP A CA 1
ATOM 4105 C C . ASP A 1 506 ? -23.201 -3.317 -1.167 1.00 34.34 506 ASP A C 1
ATOM 4107 O O . ASP A 1 506 ? -23.306 -3.681 -2.339 1.00 34.34 506 ASP A O 1
ATOM 4111 N N . TYR A 1 507 ? -24.036 -3.742 -0.213 1.00 37.72 507 TYR A N 1
ATOM 4112 C CA . TYR A 1 507 ? -25.011 -4.838 -0.342 1.00 37.72 507 TYR A CA 1
ATOM 4113 C C . TYR A 1 507 ? -26.306 -4.446 -1.089 1.00 37.72 507 TYR A C 1
ATOM 4115 O O . TYR A 1 507 ? -26.998 -5.313 -1.613 1.00 37.72 507 TYR A O 1
ATOM 4123 N N . GLU A 1 508 ? -26.642 -3.156 -1.192 1.00 33.91 508 GLU A N 1
ATOM 4124 C CA . GLU A 1 508 ? -27.896 -2.701 -1.831 1.00 33.91 508 GLU A CA 1
ATOM 4125 C C . GLU A 1 508 ? -27.802 -2.575 -3.363 1.00 33.91 508 GLU A C 1
ATOM 4127 O O . GLU A 1 508 ? -28.797 -2.765 -4.060 1.00 33.91 508 GLU A O 1
ATOM 4132 N N . TYR A 1 509 ? -26.603 -2.369 -3.921 1.00 33.91 509 TYR A N 1
ATOM 4133 C CA . TYR A 1 509 ? -26.373 -2.397 -5.378 1.00 33.91 509 TYR A CA 1
ATOM 4134 C C . TYR A 1 509 ? -26.303 -3.839 -5.934 1.00 33.91 509 TYR A C 1
ATOM 4136 O O . TYR A 1 509 ? -26.471 -4.078 -7.131 1.00 33.91 509 TYR A O 1
ATOM 4144 N N . TYR A 1 510 ? -26.093 -4.811 -5.038 1.00 38.19 510 TYR A N 1
ATOM 4145 C CA . TYR A 1 510 ? -25.873 -6.233 -5.314 1.00 38.19 510 TYR A CA 1
ATOM 4146 C C . TYR A 1 510 ? -27.096 -6.952 -5.911 1.00 38.19 510 TYR A C 1
ATOM 4148 O O . TYR A 1 510 ? -26.938 -7.893 -6.686 1.00 38.19 510 TYR A O 1
ATOM 4156 N N . VAL A 1 511 ? -28.321 -6.528 -5.574 1.00 38.62 511 VAL A N 1
ATOM 4157 C CA . VAL A 1 511 ? -29.559 -7.238 -5.961 1.00 38.62 511 VAL A CA 1
ATOM 4158 C C . VAL A 1 511 ? -30.080 -6.797 -7.336 1.00 38.62 511 VAL A C 1
ATOM 4160 O O . VAL A 1 511 ? -30.576 -7.626 -8.103 1.00 38.62 511 VAL A O 1
ATOM 4163 N N . HIS A 1 512 ? -29.906 -5.520 -7.691 1.00 34.75 512 HIS A N 1
ATOM 4164 C CA . HIS A 1 512 ? -30.409 -4.962 -8.952 1.00 34.75 512 HIS A CA 1
ATOM 4165 C C . HIS A 1 512 ? -29.521 -5.270 -10.170 1.00 34.75 512 HIS A C 1
ATOM 4167 O O . HIS A 1 512 ? -30.052 -5.482 -11.258 1.00 34.75 512 HIS A O 1
ATOM 4173 N N . LEU A 1 513 ? -28.192 -5.358 -10.009 1.00 36.38 513 LEU A N 1
ATOM 4174 C CA . LEU A 1 513 ? -27.303 -5.758 -11.113 1.00 36.38 513 LEU A CA 1
ATOM 4175 C C . LEU A 1 513 ? -27.325 -7.274 -11.374 1.00 36.38 513 LEU A C 1
ATOM 4177 O O . LEU A 1 513 ? -27.225 -7.694 -12.525 1.00 36.38 513 LEU A O 1
ATOM 4181 N N . ARG A 1 514 ? -27.499 -8.097 -10.326 1.00 41.50 514 ARG A N 1
ATOM 4182 C CA . ARG A 1 514 ? -27.559 -9.567 -10.441 1.00 41.50 514 ARG A CA 1
ATOM 4183 C C . ARG A 1 514 ? -28.691 -10.034 -11.347 1.00 41.50 514 ARG A C 1
ATOM 4185 O O . ARG A 1 514 ? -28.493 -10.940 -12.144 1.00 41.50 514 ARG A O 1
ATOM 4192 N N . THR A 1 515 ? -29.863 -9.424 -11.223 1.00 41.41 515 THR A N 1
ATOM 4193 C CA . THR A 1 515 ? -31.060 -9.816 -11.975 1.00 41.41 515 THR A CA 1
ATOM 4194 C C . THR A 1 515 ? -30.945 -9.437 -13.450 1.00 41.41 515 THR A C 1
ATOM 4196 O O . THR A 1 515 ? -31.169 -10.291 -14.300 1.00 41.41 515 THR A O 1
ATOM 4199 N N . HIS A 1 516 ? -30.500 -8.219 -13.772 1.00 39.28 516 HIS A N 1
ATOM 4200 C CA . HIS A 1 516 ? -30.395 -7.756 -15.162 1.00 39.28 516 HIS A CA 1
ATOM 4201 C C . HIS A 1 516 ? -29.286 -8.435 -15.990 1.00 39.28 516 HIS A C 1
ATOM 4203 O O . HIS A 1 516 ? -29.488 -8.654 -17.183 1.00 39.28 516 HIS A O 1
ATOM 4209 N N . MET A 1 517 ? -28.144 -8.801 -15.391 1.00 40.50 517 MET A N 1
ATOM 4210 C CA . MET A 1 517 ? -27.033 -9.449 -16.116 1.00 40.50 517 MET A CA 1
ATOM 4211 C C . MET A 1 517 ? -27.176 -10.973 -16.241 1.00 40.50 517 MET A C 1
ATOM 4213 O O . MET A 1 517 ? -26.807 -11.535 -17.271 1.00 40.50 517 MET A O 1
ATOM 4217 N N . LEU A 1 518 ? -27.751 -11.654 -15.239 1.00 42.50 518 LEU A N 1
ATOM 4218 C CA . LEU A 1 518 ? -28.140 -13.065 -15.393 1.00 42.50 518 LEU A CA 1
ATOM 4219 C C . LEU A 1 518 ? -29.214 -13.208 -16.476 1.00 42.50 518 LEU A C 1
ATOM 4221 O O . LEU A 1 518 ? -29.133 -14.130 -17.281 1.00 42.50 518 LEU A O 1
ATOM 4225 N N . LEU A 1 519 ? -30.156 -12.256 -16.543 1.00 42.75 519 LEU A N 1
ATOM 4226 C CA . LEU A 1 519 ? -31.135 -12.168 -17.625 1.00 42.75 519 LEU A CA 1
ATOM 4227 C C . LEU A 1 519 ? -30.453 -12.032 -18.989 1.00 42.75 519 LEU A C 1
ATOM 4229 O O . LEU A 1 519 ? -30.828 -12.772 -19.882 1.00 42.75 519 LEU A O 1
ATOM 4233 N N . SER A 1 520 ? -29.439 -11.174 -19.166 1.00 45.72 520 SER A N 1
ATOM 4234 C CA . SER A 1 520 ? -28.793 -11.002 -20.479 1.00 45.72 520 SER A CA 1
ATOM 4235 C C . SER A 1 520 ? -27.984 -12.218 -20.929 1.00 45.72 520 SER A C 1
ATOM 4237 O O . SER A 1 520 ? -28.053 -12.568 -22.100 1.00 45.72 520 SER A O 1
ATOM 4239 N N . ILE A 1 521 ? -27.259 -12.877 -20.014 1.00 44.78 521 ILE A N 1
ATOM 4240 C CA . ILE A 1 521 ? -26.452 -14.068 -20.333 1.00 44.78 521 ILE A CA 1
ATOM 4241 C C . ILE A 1 521 ? -27.361 -15.253 -20.670 1.00 44.78 521 ILE A C 1
ATOM 4243 O O . ILE A 1 521 ? -27.114 -15.931 -21.665 1.00 44.78 521 ILE A O 1
ATOM 4247 N N . LEU A 1 522 ? -28.437 -15.467 -19.901 1.00 46.78 522 LEU A N 1
ATOM 4248 C CA . LEU A 1 522 ? -29.452 -16.481 -20.207 1.00 46.78 522 LEU A CA 1
ATOM 4249 C C . LEU A 1 522 ? -30.192 -16.160 -21.512 1.00 46.78 522 LEU A C 1
ATOM 4251 O O . LEU A 1 522 ? -30.448 -17.066 -22.292 1.00 46.78 522 LEU A O 1
ATOM 4255 N N . PHE A 1 523 ? -30.492 -14.890 -21.801 1.00 41.66 523 PHE A N 1
ATOM 4256 C CA . PHE A 1 523 ? -31.185 -14.510 -23.037 1.00 41.66 523 PHE A CA 1
ATOM 4257 C C . PHE A 1 523 ? -30.325 -14.759 -24.282 1.00 41.66 523 PHE A C 1
ATOM 4259 O O . PHE A 1 523 ? -30.837 -15.280 -25.266 1.00 41.66 523 PHE A O 1
ATOM 4266 N N . THR A 1 524 ? -29.022 -14.448 -24.252 1.00 44.91 524 THR A N 1
ATOM 4267 C CA . THR A 1 524 ? -28.133 -14.670 -25.407 1.00 44.91 524 THR A CA 1
ATOM 4268 C C . THR A 1 524 ? -27.766 -16.136 -25.617 1.00 44.91 524 THR A C 1
ATOM 4270 O O . THR A 1 524 ? -27.645 -16.557 -26.763 1.00 44.91 524 THR A O 1
ATOM 4273 N N . SER A 1 525 ? -27.626 -16.921 -24.544 1.00 43.72 525 SER A N 1
ATOM 4274 C CA . SER A 1 525 ? -27.314 -18.358 -24.641 1.00 43.72 525 SER A CA 1
ATOM 4275 C C . SER A 1 525 ? -28.542 -19.212 -24.975 1.00 43.72 525 SER A C 1
ATOM 4277 O O . SER A 1 525 ? -28.438 -20.144 -25.761 1.00 43.72 525 SER A O 1
ATOM 4279 N N . VAL A 1 526 ? -29.740 -18.858 -24.494 1.00 41.72 526 VAL A N 1
ATOM 4280 C CA . VAL A 1 526 ? -30.978 -19.565 -24.875 1.00 41.72 526 VAL A CA 1
ATOM 4281 C C . VAL A 1 526 ? -31.367 -19.280 -26.333 1.00 41.72 526 VAL A C 1
ATOM 4283 O O . VAL A 1 526 ? -31.823 -20.193 -27.015 1.00 41.72 526 VAL A O 1
ATOM 4286 N N . LEU A 1 527 ? -31.123 -18.069 -26.859 1.00 36.47 527 LEU A N 1
ATOM 4287 C CA . LEU A 1 527 ? -31.387 -17.738 -28.271 1.00 36.47 527 LEU A CA 1
ATOM 4288 C C . LEU A 1 527 ? -30.451 -18.443 -29.268 1.00 36.47 527 LEU A C 1
ATOM 4290 O O . LEU A 1 527 ? -30.855 -18.639 -30.411 1.00 36.47 527 LEU A O 1
ATOM 4294 N N . SER A 1 528 ? -29.235 -18.846 -28.871 1.00 36.81 528 SER A N 1
ATOM 4295 C CA . SER A 1 528 ? -28.355 -19.633 -29.754 1.00 36.81 528 SER A CA 1
ATOM 4296 C C . SER A 1 528 ? -28.614 -21.142 -29.690 1.00 36.81 528 SER A C 1
ATOM 4298 O O . SER A 1 528 ? -28.115 -21.873 -30.541 1.00 36.81 528 SER A O 1
ATOM 4300 N N . MET A 1 529 ? -29.387 -21.622 -28.707 1.00 36.31 529 MET A N 1
ATOM 4301 C CA . MET A 1 529 ? -29.601 -23.055 -28.458 1.00 36.31 529 MET A CA 1
ATOM 4302 C C . MET A 1 529 ? -30.979 -23.577 -28.897 1.00 36.31 529 MET A C 1
ATOM 4304 O O . MET A 1 529 ? -31.215 -24.784 -28.845 1.00 36.31 529 MET A O 1
ATOM 4308 N N . THR A 1 530 ? -31.884 -22.726 -29.394 1.00 30.81 530 THR A N 1
ATOM 4309 C CA . THR A 1 530 ? -33.242 -23.127 -29.823 1.00 30.81 530 THR A CA 1
ATOM 4310 C C . THR A 1 530 ? -33.325 -23.998 -31.090 1.00 30.81 530 THR A C 1
ATOM 4312 O O . THR A 1 530 ? -34.427 -24.245 -31.567 1.00 30.81 530 THR A O 1
ATOM 4315 N N . GLU A 1 531 ? -32.217 -24.533 -31.615 1.00 30.50 531 GLU A N 1
ATOM 4316 C CA . GLU A 1 531 ? -32.232 -25.437 -32.784 1.00 30.50 531 GLU A CA 1
ATOM 4317 C C . GLU A 1 531 ? -31.808 -26.891 -32.513 1.00 30.50 531 GLU A C 1
ATOM 4319 O O . GLU A 1 531 ? -31.789 -27.697 -33.443 1.00 30.50 531 GLU A O 1
ATOM 4324 N N . ARG A 1 532 ? -31.509 -27.299 -31.270 1.00 30.61 532 ARG A N 1
ATOM 4325 C CA . ARG A 1 532 ? -31.161 -28.707 -30.990 1.00 30.61 532 ARG A CA 1
ATOM 4326 C C . ARG A 1 532 ? -31.926 -29.268 -29.799 1.00 30.61 532 ARG A C 1
ATOM 4328 O O . ARG A 1 532 ? -31.635 -28.970 -28.647 1.00 30.61 532 ARG A O 1
ATOM 4335 N N . SER A 1 533 ? -32.898 -30.128 -30.094 1.00 26.16 533 SER A N 1
ATOM 4336 C CA . SER A 1 533 ? -33.528 -31.013 -29.114 1.00 26.16 533 SER A CA 1
ATOM 4337 C C . SER A 1 533 ? -32.479 -31.951 -28.510 1.00 26.16 533 SER A C 1
ATOM 4339 O O . SER A 1 533 ? -31.821 -32.675 -29.259 1.00 26.16 533 SER A O 1
ATOM 4341 N N . MET A 1 534 ? -32.341 -31.987 -27.184 1.00 26.39 534 MET A N 1
ATOM 4342 C CA . MET A 1 534 ? -31.518 -32.993 -26.505 1.00 26.39 534 MET A CA 1
ATOM 4343 C C . MET A 1 534 ? -32.291 -33.635 -25.349 1.00 26.39 534 MET A C 1
ATOM 4345 O O . MET A 1 534 ? -32.397 -33.076 -24.261 1.00 26.39 534 MET A O 1
ATOM 4349 N N . ASP A 1 535 ? -32.810 -34.833 -25.618 1.00 29.33 535 ASP A N 1
ATOM 4350 C CA . ASP A 1 535 ? -33.142 -35.864 -24.632 1.00 29.33 535 ASP A CA 1
ATOM 4351 C C . ASP A 1 535 ? -31.844 -36.489 -24.115 1.00 29.33 535 ASP A C 1
ATOM 4353 O O . ASP A 1 535 ? -31.117 -37.061 -24.924 1.00 29.33 535 ASP A O 1
ATOM 4357 N N . VAL A 1 536 ? -31.565 -36.479 -22.803 1.00 29.69 536 VAL A N 1
ATOM 4358 C CA . VAL A 1 536 ? -30.633 -37.466 -22.217 1.00 29.69 536 VAL A CA 1
ATOM 4359 C C . VAL A 1 536 ? -30.950 -37.770 -20.745 1.00 29.69 536 VAL A C 1
ATOM 4361 O O . VAL A 1 536 ? -31.073 -36.880 -19.905 1.00 29.69 536 VAL A O 1
ATOM 4364 N N . HIS A 1 537 ? -31.042 -39.068 -20.445 1.00 28.03 537 HIS A N 1
ATOM 4365 C CA . HIS A 1 537 ? -31.231 -39.676 -19.126 1.00 28.03 537 HIS A CA 1
ATOM 4366 C C . HIS A 1 537 ? -30.046 -39.459 -18.158 1.00 28.03 537 HIS A C 1
ATOM 4368 O O . HIS A 1 537 ? -28.891 -39.354 -18.563 1.00 28.03 537 HIS A O 1
ATOM 4374 N N . GLY A 1 538 ? -30.356 -39.395 -16.856 1.00 31.05 538 GLY A N 1
ATOM 4375 C CA . GLY A 1 538 ? -29.471 -38.905 -15.794 1.00 31.05 538 GLY A CA 1
ATOM 4376 C C . GLY A 1 538 ? -28.380 -39.863 -15.294 1.00 31.05 538 GLY A C 1
ATOM 4377 O O . GLY A 1 538 ? -28.636 -41.025 -14.988 1.00 31.05 538 GLY A O 1
ATOM 4378 N N . LEU A 1 539 ? -27.178 -39.308 -15.104 1.00 33.78 539 LEU A N 1
ATOM 4379 C CA . LEU A 1 539 ? -26.159 -39.823 -14.183 1.00 33.78 539 LEU A CA 1
ATOM 4380 C C . LEU A 1 539 ? -26.534 -39.458 -12.739 1.00 33.78 539 LEU A C 1
ATOM 4382 O O . LEU A 1 539 ? -26.996 -38.350 -12.473 1.00 33.78 539 LEU A O 1
ATOM 4386 N N . ALA A 1 540 ? -26.275 -40.352 -11.786 1.00 33.84 540 ALA A N 1
ATOM 4387 C CA . ALA A 1 540 ? -26.339 -40.022 -10.364 1.00 33.84 540 ALA A CA 1
ATOM 4388 C C . ALA A 1 540 ? -24.958 -39.527 -9.900 1.00 33.84 540 ALA A C 1
ATOM 4390 O O . ALA A 1 540 ? -23.997 -40.294 -9.896 1.00 33.84 540 ALA A O 1
ATOM 4391 N N . TRP A 1 541 ? -24.841 -38.255 -9.501 1.00 39.19 541 TRP A N 1
ATOM 4392 C CA . TRP A 1 541 ? -23.585 -37.672 -9.008 1.00 39.19 541 TRP A CA 1
ATOM 4393 C C . TRP A 1 541 ? -23.652 -37.310 -7.521 1.00 39.19 541 TRP A C 1
ATOM 4395 O O . TRP A 1 541 ? -24.697 -36.943 -6.979 1.00 39.19 541 TRP A O 1
ATOM 4405 N N . ARG A 1 542 ? -22.502 -37.388 -6.839 1.00 31.22 542 ARG A N 1
ATOM 4406 C CA . ARG A 1 542 ? -22.341 -36.982 -5.436 1.00 31.22 542 ARG A CA 1
ATOM 4407 C C . ARG A 1 542 ? -21.065 -36.162 -5.274 1.00 31.22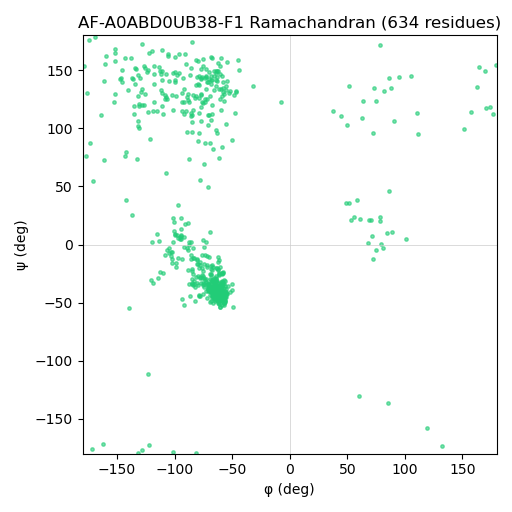 542 ARG A C 1
ATOM 4409 O O . ARG A 1 542 ? -19.971 -36.711 -5.348 1.00 31.22 542 ARG A O 1
ATOM 4416 N N . VAL A 1 543 ? -21.208 -34.872 -4.977 1.00 33.28 543 VAL A N 1
ATOM 4417 C CA . VAL A 1 543 ? -20.087 -34.018 -4.559 1.00 33.28 543 VAL A CA 1
ATOM 4418 C C . VAL A 1 543 ? -19.767 -34.326 -3.096 1.00 33.28 543 VAL A C 1
ATOM 4420 O O . VAL A 1 543 ? -20.614 -34.177 -2.211 1.00 33.28 543 VAL A O 1
ATOM 4423 N N . VAL A 1 544 ? -18.552 -34.798 -2.818 1.00 31.45 544 VAL A N 1
ATOM 4424 C CA . VAL A 1 544 ? -18.081 -35.009 -1.443 1.00 31.45 544 VAL A CA 1
ATOM 4425 C C . VAL A 1 544 ? -17.432 -33.715 -0.958 1.00 31.45 544 VAL A C 1
ATOM 4427 O O . VAL A 1 544 ? -16.266 -33.450 -1.227 1.00 31.45 544 VAL A O 1
ATOM 4430 N N . HIS A 1 545 ? -18.193 -32.895 -0.232 1.00 29.44 545 HIS A N 1
ATOM 4431 C CA . HIS A 1 545 ? -17.647 -31.716 0.441 1.00 29.44 545 HIS A CA 1
ATOM 4432 C C . HIS A 1 545 ? -16.894 -32.114 1.717 1.00 29.44 545 HIS A C 1
ATOM 4434 O O . HIS A 1 545 ? -17.451 -32.780 2.595 1.00 29.44 545 HIS A O 1
ATOM 4440 N N . ASP A 1 546 ? -15.656 -31.643 1.867 1.00 26.27 546 ASP A N 1
ATOM 4441 C CA . ASP A 1 546 ? -14.967 -31.665 3.157 1.00 26.27 546 ASP A CA 1
ATOM 4442 C C . ASP A 1 546 ? -15.617 -30.609 4.083 1.00 26.27 546 ASP A C 1
ATOM 4444 O O . ASP A 1 546 ? -15.820 -29.451 3.712 1.00 26.27 546 ASP A O 1
ATOM 4448 N N . LYS A 1 547 ? -16.056 -31.053 5.265 1.00 27.62 547 LYS A N 1
ATOM 4449 C CA . LYS A 1 547 ? -17.069 -30.422 6.139 1.00 27.62 547 LYS A CA 1
ATOM 4450 C C . LYS A 1 547 ? -16.899 -28.902 6.367 1.00 27.62 547 LYS A C 1
ATOM 4452 O O . LYS A 1 547 ? -15.861 -28.447 6.846 1.00 27.62 547 LYS A O 1
ATOM 4457 N N . ARG A 1 548 ? -17.995 -28.135 6.219 1.00 26.25 548 ARG A N 1
ATOM 4458 C CA . ARG A 1 548 ? -18.215 -26.814 6.859 1.00 26.25 548 ARG A CA 1
ATOM 4459 C C . ARG A 1 548 ? -19.623 -26.706 7.474 1.00 26.25 548 ARG A C 1
ATOM 4461 O O . ARG A 1 548 ? -20.528 -27.404 7.019 1.00 26.25 548 ARG A O 1
ATOM 4468 N N . PRO A 1 549 ? -19.800 -25.886 8.533 1.00 26.81 549 PRO A N 1
ATOM 4469 C CA . PRO A 1 549 ? -21.017 -25.842 9.342 1.00 26.81 549 PRO A CA 1
ATOM 4470 C C . PRO A 1 549 ? -22.197 -25.242 8.573 1.00 26.81 549 PRO A C 1
ATOM 4472 O O . PRO A 1 549 ? -22.015 -24.376 7.718 1.00 26.81 549 PRO A O 1
ATOM 4475 N N . LYS A 1 550 ? -23.400 -25.724 8.907 1.00 29.39 550 LYS A N 1
ATOM 4476 C CA . LYS A 1 550 ? -24.693 -25.254 8.395 1.00 29.39 550 LYS A CA 1
ATOM 4477 C C . LYS A 1 550 ? -24.760 -23.720 8.455 1.00 29.39 550 LYS A C 1
ATOM 4479 O O . LYS A 1 550 ? -24.761 -23.156 9.542 1.00 29.39 550 LYS A O 1
ATOM 4484 N N . LEU A 1 551 ? -24.805 -23.065 7.293 1.00 28.34 551 LEU A N 1
ATOM 4485 C CA . LEU A 1 551 ? -25.402 -21.736 7.174 1.00 28.34 551 LEU A CA 1
ATOM 4486 C C . LEU A 1 551 ? -26.919 -21.928 7.167 1.00 28.34 551 LEU A C 1
ATOM 4488 O O . LEU A 1 551 ? -27.420 -22.729 6.375 1.00 28.34 551 LEU A O 1
ATOM 4492 N N . ASP A 1 552 ? -27.629 -21.191 8.014 1.00 30.19 552 ASP A N 1
ATOM 4493 C CA . ASP A 1 552 ? -29.085 -21.094 7.968 1.00 30.19 552 ASP A CA 1
ATOM 4494 C C . ASP A 1 552 ? -29.514 -20.532 6.602 1.00 30.19 552 ASP A C 1
ATOM 4496 O O . ASP A 1 552 ? -29.152 -19.423 6.205 1.00 30.19 552 ASP A O 1
ATOM 4500 N N . LYS A 1 553 ? -30.230 -21.365 5.837 1.00 36.47 553 LYS A N 1
ATOM 4501 C CA . LYS A 1 553 ? -30.564 -21.185 4.413 1.00 36.47 553 LYS A CA 1
ATOM 4502 C C . LYS A 1 553 ? -31.865 -20.404 4.165 1.00 36.47 553 LYS A C 1
ATOM 4504 O O . LYS A 1 553 ? -32.421 -20.498 3.076 1.00 36.47 553 LYS A O 1
ATOM 4509 N N . GLU A 1 554 ? -32.378 -19.644 5.126 1.00 34.44 554 GLU A N 1
ATOM 4510 C CA . GLU A 1 554 ? -33.742 -19.097 5.007 1.00 34.44 554 GLU A CA 1
ATOM 4511 C C . GLU A 1 554 ? -33.889 -17.773 4.220 1.00 34.44 554 GLU A C 1
ATOM 4513 O O . GLU A 1 554 ? -34.869 -17.652 3.487 1.00 34.44 554 GLU A O 1
ATOM 4518 N N . PRO A 1 555 ? -32.940 -16.811 4.203 1.00 33.66 555 PRO A N 1
ATOM 4519 C CA . PRO A 1 555 ? -33.131 -15.578 3.421 1.00 33.66 555 PRO A CA 1
ATOM 4520 C C . PRO A 1 555 ? -32.881 -15.755 1.912 1.00 33.66 555 PRO A C 1
ATOM 4522 O O . PRO A 1 555 ? -33.476 -15.061 1.091 1.00 33.66 555 PRO A O 1
ATOM 4525 N N . LEU A 1 556 ? -32.002 -16.692 1.528 1.00 36.00 556 LEU A N 1
ATOM 4526 C CA . LEU A 1 556 ? -31.617 -16.921 0.127 1.00 36.00 556 LEU A CA 1
ATOM 4527 C C . LEU A 1 556 ? -32.737 -17.605 -0.676 1.00 36.00 556 LEU A C 1
ATOM 4529 O O . LEU A 1 556 ? -32.895 -17.358 -1.870 1.00 36.00 556 LEU A O 1
ATOM 4533 N N . PHE A 1 557 ? -33.523 -18.450 -0.006 1.00 35.19 557 PHE A N 1
ATOM 4534 C CA . PHE A 1 557 ? -34.583 -19.252 -0.612 1.00 35.19 557 PHE A CA 1
ATOM 4535 C C . PHE A 1 557 ? -35.777 -18.394 -1.059 1.00 35.19 557 PHE A C 1
ATOM 4537 O O . PHE A 1 557 ? -36.320 -18.600 -2.145 1.00 35.19 557 PHE A O 1
ATOM 4544 N N . VAL A 1 558 ? -36.135 -17.374 -0.271 1.00 35.91 558 VAL A N 1
ATOM 4545 C CA . VAL A 1 558 ? -37.23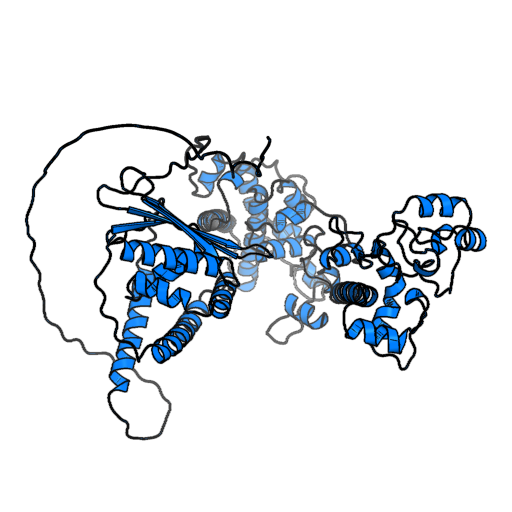2 -16.442 -0.582 1.00 35.91 558 VAL A CA 1
ATOM 4546 C C . VAL A 1 558 ? -36.873 -15.537 -1.766 1.00 35.91 558 VAL A C 1
ATOM 4548 O O . VAL A 1 558 ? -37.701 -15.307 -2.642 1.00 35.91 558 VAL A O 1
ATOM 4551 N N . ILE A 1 559 ? -35.619 -15.082 -1.851 1.00 40.34 559 ILE A N 1
ATOM 4552 C CA . ILE A 1 559 ? -35.163 -14.162 -2.905 1.00 40.34 559 ILE A CA 1
ATOM 4553 C C . ILE A 1 559 ? -35.054 -14.870 -4.265 1.00 40.34 559 ILE A C 1
ATOM 4555 O O . ILE A 1 559 ? -35.465 -14.313 -5.281 1.00 40.34 559 ILE A O 1
ATOM 4559 N N . ILE A 1 560 ? -34.559 -16.113 -4.294 1.00 41.75 560 ILE A N 1
ATOM 4560 C CA . ILE A 1 560 ? -34.449 -16.903 -5.533 1.00 41.75 560 ILE A CA 1
ATOM 4561 C C . ILE A 1 560 ? -35.837 -17.339 -6.030 1.00 41.75 560 ILE A C 1
ATOM 4563 O O . ILE A 1 560 ? -36.111 -17.262 -7.226 1.00 41.75 560 ILE A O 1
ATOM 4567 N N . SER A 1 561 ? -36.746 -17.702 -5.118 1.00 36.84 561 SER A N 1
ATOM 4568 C CA . SER A 1 561 ? -38.121 -18.085 -5.472 1.00 36.84 561 SER A CA 1
ATOM 4569 C C . SER A 1 561 ? -38.926 -16.915 -6.052 1.00 36.84 561 SER A C 1
ATOM 4571 O O . SER A 1 561 ? -39.682 -17.101 -7.003 1.00 36.84 561 SER A O 1
ATOM 4573 N N . LEU A 1 562 ? -38.728 -15.693 -5.538 1.00 38.50 562 LEU A N 1
ATOM 4574 C CA . LEU A 1 562 ? -39.369 -14.480 -6.062 1.00 38.50 562 LEU A CA 1
ATOM 4575 C C . LEU A 1 562 ? -38.817 -14.067 -7.436 1.00 38.50 562 LEU A C 1
ATOM 4577 O O . LEU A 1 562 ? -39.583 -13.613 -8.285 1.00 38.50 562 LEU A O 1
ATOM 4581 N N . ALA A 1 563 ? -37.518 -14.266 -7.684 1.00 43.69 563 ALA A N 1
ATOM 4582 C CA . ALA A 1 563 ? -36.904 -13.987 -8.982 1.00 43.69 563 ALA A CA 1
ATOM 4583 C C . ALA A 1 563 ? -37.371 -14.972 -10.071 1.00 43.69 563 ALA A C 1
ATOM 4585 O O . ALA A 1 563 ? -37.681 -14.547 -11.182 1.00 43.69 563 ALA A O 1
ATOM 4586 N N . LEU A 1 564 ? -37.503 -16.266 -9.747 1.00 41.31 564 LEU A N 1
ATOM 4587 C CA . LEU A 1 564 ? -38.022 -17.272 -10.684 1.00 41.31 564 LEU A CA 1
ATOM 4588 C C . LEU A 1 564 ? -39.523 -17.100 -10.969 1.00 41.31 564 LEU A C 1
ATOM 4590 O O . LEU A 1 564 ? -39.949 -17.232 -12.116 1.00 41.31 564 LEU A O 1
ATOM 4594 N N . ALA A 1 565 ? -40.327 -16.757 -9.955 1.00 39.44 565 ALA A N 1
ATOM 4595 C CA . ALA A 1 565 ? -41.756 -16.483 -10.133 1.00 39.44 565 ALA A CA 1
ATOM 4596 C C . ALA A 1 565 ? -42.006 -15.280 -11.063 1.00 39.44 565 ALA A C 1
ATOM 4598 O O . ALA A 1 565 ? -42.967 -15.278 -11.831 1.00 39.44 565 ALA A O 1
ATOM 4599 N N . PHE A 1 566 ? -41.114 -14.283 -11.041 1.00 39.81 566 PHE A N 1
ATOM 4600 C CA . PHE A 1 566 ? -41.174 -13.120 -11.928 1.00 39.81 566 PHE A CA 1
ATOM 4601 C C . PHE A 1 566 ? -40.828 -13.474 -13.387 1.00 39.81 566 PHE A C 1
ATOM 4603 O O . PHE A 1 566 ? -41.477 -12.984 -14.310 1.00 39.81 566 PHE A O 1
ATOM 4610 N N . VAL A 1 567 ? -39.870 -14.385 -13.603 1.00 44.53 567 VAL A N 1
ATOM 4611 C CA . VAL A 1 567 ? -39.495 -14.897 -14.936 1.00 44.53 567 VAL A CA 1
ATOM 4612 C C . VAL A 1 567 ? -40.611 -15.752 -15.548 1.00 44.53 567 VAL A C 1
ATOM 4614 O O . VAL A 1 567 ? -40.936 -15.586 -16.722 1.00 44.53 567 VAL A O 1
ATOM 4617 N N . LEU A 1 568 ? -41.269 -16.601 -14.752 1.00 39.22 568 LEU A N 1
ATOM 4618 C CA . LEU A 1 568 ? -42.404 -17.410 -15.215 1.00 39.22 568 LEU A CA 1
ATOM 4619 C C . LEU A 1 568 ? -43.659 -16.562 -15.493 1.00 39.22 568 LEU A C 1
ATOM 4621 O O . LEU A 1 568 ? -44.376 -16.838 -16.456 1.00 39.22 568 LEU A O 1
ATOM 4625 N N . MET A 1 569 ? -43.894 -15.492 -14.720 1.00 37.00 569 MET A N 1
ATOM 4626 C CA . MET A 1 569 ? -44.959 -14.521 -15.018 1.00 37.00 569 MET A CA 1
ATOM 4627 C C . MET A 1 569 ? -44.719 -13.784 -16.343 1.00 37.00 569 MET A C 1
ATOM 4629 O O . MET A 1 569 ? -45.652 -13.619 -17.125 1.00 37.00 569 MET A O 1
ATOM 4633 N N . LEU A 1 570 ? -43.479 -13.382 -16.638 1.00 36.56 570 LEU A N 1
ATOM 4634 C CA . LEU A 1 570 ? -43.132 -12.729 -17.907 1.00 36.56 570 LEU A CA 1
ATOM 4635 C C . LEU A 1 570 ? -43.222 -13.684 -19.112 1.00 36.56 570 LEU A C 1
ATOM 4637 O O . LEU A 1 570 ? -43.566 -13.252 -20.215 1.00 36.56 570 LEU A O 1
ATOM 4641 N N . HIS A 1 571 ? -42.992 -14.983 -18.900 1.00 37.44 571 HIS A N 1
ATOM 4642 C CA . HIS A 1 571 ? -43.141 -16.009 -19.935 1.00 37.44 571 HIS A CA 1
ATOM 4643 C C . HIS A 1 571 ? -44.614 -16.304 -20.288 1.00 37.44 571 HIS A C 1
ATOM 4645 O O . HIS A 1 571 ? -44.924 -16.598 -21.438 1.00 37.44 571 HIS A O 1
ATOM 4651 N N . GLN A 1 572 ? -45.554 -16.150 -19.345 1.00 33.75 572 GLN A N 1
ATOM 4652 C CA . GLN A 1 572 ? -46.992 -16.281 -19.641 1.00 33.75 572 GLN A CA 1
ATOM 4653 C C . GLN A 1 572 ? -47.593 -15.047 -20.333 1.00 33.75 572 GLN A C 1
ATOM 4655 O O . GLN A 1 572 ? -48.551 -15.176 -21.093 1.00 33.75 572 GLN A O 1
ATOM 4660 N N . VAL A 1 573 ? -47.029 -13.857 -20.110 1.00 33.50 573 VAL A N 1
ATOM 4661 C CA . VAL A 1 573 ? -47.493 -12.609 -20.747 1.00 33.50 573 VAL A CA 1
ATOM 4662 C C . VAL A 1 573 ? -47.058 -12.513 -22.218 1.00 33.50 573 VAL A C 1
ATOM 4664 O O . VAL A 1 573 ? -47.717 -11.850 -23.011 1.00 33.50 573 VAL A O 1
ATOM 4667 N N . THR A 1 574 ? -46.002 -13.223 -22.620 1.00 33.12 574 THR A N 1
ATOM 4668 C CA . THR A 1 574 ? -45.434 -13.164 -23.980 1.00 33.12 574 THR A CA 1
ATOM 4669 C C . THR A 1 574 ? -46.122 -14.074 -25.008 1.00 33.12 574 THR A C 1
ATOM 4671 O O . THR A 1 574 ? -45.801 -13.992 -26.188 1.00 33.12 574 THR A O 1
ATOM 4674 N N . LEU A 1 575 ? -47.119 -14.876 -24.605 1.00 30.30 575 LEU A N 1
ATOM 4675 C CA . LEU A 1 575 ? -47.920 -15.732 -25.501 1.00 30.30 575 LEU A CA 1
ATOM 4676 C C . LEU A 1 575 ? -49.308 -15.164 -25.863 1.00 30.30 575 LEU A C 1
ATOM 4678 O O . LEU A 1 575 ? -50.132 -15.875 -26.437 1.00 30.30 575 LEU A O 1
ATOM 4682 N N . ARG A 1 576 ? -49.601 -13.894 -25.559 1.00 29.30 576 ARG A N 1
ATOM 4683 C CA . ARG A 1 576 ? -50.804 -13.217 -26.075 1.00 29.30 576 ARG A CA 1
ATOM 4684 C C . ARG A 1 576 ? -50.407 -11.959 -26.833 1.00 29.30 576 ARG A C 1
ATOM 4686 O O . ARG A 1 576 ? -49.863 -11.023 -26.257 1.00 29.30 576 ARG A O 1
ATOM 4693 N N . GLU A 1 577 ? -50.665 -11.982 -28.135 1.00 27.94 577 GLU A N 1
ATOM 4694 C CA . GLU A 1 577 ? -50.415 -10.876 -29.056 1.00 27.94 577 GLU A CA 1
ATOM 4695 C C . GLU A 1 577 ? -51.178 -9.579 -28.700 1.00 27.94 577 GLU A C 1
ATOM 4697 O O . GLU A 1 577 ? -52.148 -9.609 -27.934 1.00 27.94 577 GLU A O 1
ATOM 4702 N N . PRO A 1 578 ? -50.719 -8.425 -29.227 1.00 36.91 578 PRO A N 1
ATOM 4703 C CA . PRO A 1 578 ? -50.884 -7.121 -28.606 1.00 36.91 578 PRO A CA 1
ATOM 4704 C C . PRO A 1 578 ? -52.006 -6.290 -29.239 1.00 36.91 578 PRO A C 1
ATOM 4706 O O . PRO A 1 578 ? -52.176 -6.265 -30.456 1.00 36.91 578 PRO A O 1
ATOM 4709 N N . THR A 1 579 ? -52.674 -5.464 -28.434 1.00 25.89 579 THR A N 1
ATOM 4710 C CA . THR A 1 579 ? -53.352 -4.264 -28.944 1.00 25.89 579 THR A CA 1
ATOM 4711 C C . THR A 1 579 ? -52.990 -3.040 -28.111 1.00 25.89 579 THR A C 1
ATOM 4713 O O . THR A 1 579 ? -53.198 -2.997 -26.901 1.00 25.89 579 THR A O 1
ATOM 4716 N N . LEU A 1 580 ? -52.420 -2.068 -28.824 1.00 27.56 580 LEU A N 1
ATOM 4717 C CA . LEU A 1 580 ? -52.125 -0.676 -28.483 1.00 27.56 580 LEU A CA 1
ATOM 4718 C C . LEU A 1 580 ? -53.112 0.002 -27.511 1.00 27.56 580 LEU A C 1
ATOM 4720 O O . LEU A 1 580 ? -54.309 -0.037 -27.769 1.00 27.56 580 LEU A O 1
ATOM 4724 N N . GLN A 1 581 ? -52.591 0.758 -26.525 1.00 24.67 581 GLN A N 1
ATOM 4725 C CA . GLN A 1 581 ? -52.913 2.187 -26.273 1.00 24.67 581 GLN A CA 1
ATOM 4726 C C . GLN A 1 581 ? -52.216 2.765 -25.008 1.00 24.67 581 GLN A C 1
ATOM 4728 O O . GLN A 1 581 ? -52.493 2.376 -23.884 1.00 24.67 581 GLN A O 1
ATOM 4733 N N . VAL A 1 582 ? -51.281 3.701 -25.226 1.00 23.86 582 VAL A N 1
ATOM 4734 C CA . VAL A 1 582 ? -51.195 5.082 -24.679 1.00 23.86 582 VAL A CA 1
ATOM 4735 C C . VAL A 1 582 ? -51.619 5.386 -23.203 1.00 23.86 582 VAL A C 1
ATOM 4737 O O . VAL A 1 582 ? -52.803 5.473 -22.907 1.00 23.86 582 VAL A O 1
ATOM 4740 N N . TRP A 1 583 ? -50.607 5.798 -22.396 1.00 22.19 583 TRP A N 1
ATOM 4741 C CA . TRP A 1 583 ? -50.569 6.772 -21.248 1.00 22.19 583 TRP A CA 1
ATOM 4742 C C . TRP A 1 583 ? -51.084 6.340 -19.835 1.00 22.19 583 TRP A C 1
ATOM 4744 O O . TRP A 1 583 ? -51.715 5.301 -19.716 1.00 22.19 583 TRP A O 1
ATOM 4754 N N . PRO A 1 584 ? -50.914 7.137 -18.740 1.00 28.31 584 PRO A N 1
ATOM 4755 C CA . PRO A 1 584 ? -49.695 7.610 -18.050 1.00 28.31 584 PRO A CA 1
ATOM 4756 C C . PRO A 1 584 ? -49.753 7.424 -16.489 1.00 28.31 584 PRO A C 1
ATOM 4758 O O . PRO A 1 584 ? -50.739 6.974 -15.922 1.00 28.31 584 PRO A O 1
ATOM 4761 N N . SER A 1 585 ? -48.691 7.833 -15.781 1.00 25.55 585 SER A N 1
ATOM 4762 C CA . SER A 1 585 ? -48.548 8.109 -14.323 1.00 25.55 585 SER A CA 1
ATOM 4763 C C . SER A 1 585 ? -49.781 8.105 -13.375 1.00 25.55 585 SER A C 1
ATOM 4765 O O . SER A 1 585 ? -50.613 9.003 -13.483 1.00 25.55 585 SER A O 1
ATOM 4767 N N . ARG A 1 586 ? -49.772 7.261 -12.317 1.00 22.59 586 ARG A N 1
ATOM 4768 C CA . ARG A 1 586 ? -49.998 7.565 -10.864 1.00 22.59 586 ARG A CA 1
ATOM 4769 C C . ARG A 1 586 ? -50.283 6.293 -10.030 1.00 22.59 586 ARG A C 1
ATOM 4771 O O . ARG A 1 586 ? -50.782 5.302 -10.538 1.00 22.59 586 ARG A O 1
ATOM 4778 N N . LEU A 1 587 ? -49.936 6.377 -8.739 1.00 25.72 587 LEU A N 1
ATOM 4779 C CA . LEU A 1 587 ? -50.178 5.436 -7.626 1.00 25.72 587 LEU A CA 1
ATOM 4780 C C . LEU A 1 587 ? -51.602 4.839 -7.562 1.00 25.72 587 LEU A C 1
ATOM 4782 O O . LEU A 1 587 ? -52.547 5.567 -7.842 1.00 25.72 587 LEU A O 1
ATOM 4786 N N . VAL A 1 588 ? -51.741 3.603 -7.040 1.00 22.55 588 VAL A N 1
ATOM 4787 C CA . VAL A 1 588 ? -52.604 3.188 -5.892 1.00 22.55 588 VAL A CA 1
ATOM 4788 C C . VAL A 1 588 ? -52.690 1.641 -5.768 1.00 22.55 588 VAL A C 1
ATOM 4790 O O . VAL A 1 588 ? -52.567 0.906 -6.738 1.00 22.55 588 VAL A O 1
ATOM 4793 N N . SER A 1 589 ? -52.849 1.192 -4.517 1.00 25.02 589 SER A N 1
ATOM 4794 C CA . SER A 1 589 ? -53.020 -0.154 -3.929 1.00 25.02 589 SER A CA 1
ATOM 4795 C C . SER A 1 589 ? -53.997 -1.144 -4.591 1.00 25.02 589 SER A C 1
ATOM 4797 O O . SER A 1 589 ? -54.967 -0.687 -5.171 1.00 25.02 589 SER A O 1
ATOM 4799 N N . TYR A 1 590 ? -53.827 -2.459 -4.338 1.00 22.58 590 TYR A N 1
ATOM 4800 C CA . TYR A 1 590 ? -54.813 -3.468 -3.832 1.00 22.58 590 TYR A CA 1
ATOM 4801 C C . TYR A 1 590 ? -54.178 -4.883 -3.942 1.00 22.58 590 TYR A C 1
ATOM 4803 O O . TYR A 1 590 ? -53.638 -5.223 -4.985 1.00 22.58 590 TYR A O 1
ATOM 4811 N N . ARG A 1 591 ? -53.932 -5.659 -2.869 1.00 22.11 591 ARG A N 1
ATOM 4812 C CA . ARG A 1 591 ? -54.814 -6.583 -2.106 1.00 22.11 591 ARG A CA 1
ATOM 4813 C C . ARG A 1 591 ? -55.706 -7.517 -2.950 1.00 22.11 591 ARG A C 1
ATOM 4815 O O . ARG A 1 591 ? -56.740 -7.083 -3.435 1.00 22.11 591 ARG A O 1
ATOM 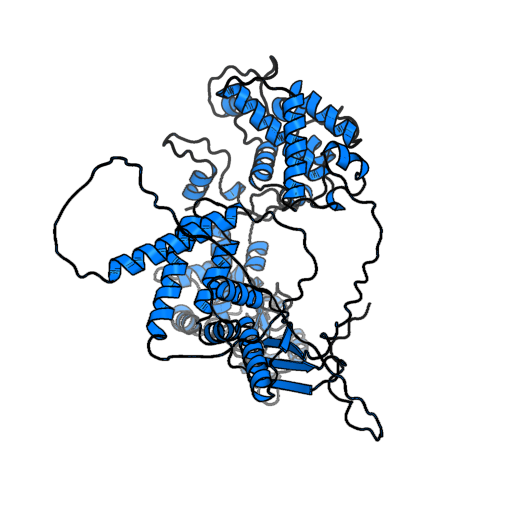4822 N N . GLY A 1 592 ? -55.374 -8.816 -2.908 1.00 21.94 592 GLY A N 1
ATOM 4823 C CA . GLY A 1 592 ? -56.320 -9.941 -2.957 1.00 21.94 592 GLY A CA 1
ATOM 4824 C C . GLY A 1 592 ? -56.311 -10.785 -4.235 1.00 21.94 592 GLY A C 1
ATOM 4825 O O . GLY A 1 592 ? -56.740 -10.303 -5.271 1.00 21.94 592 GLY A O 1
ATOM 4826 N N . LEU A 1 593 ? -55.893 -12.057 -4.131 1.00 24.56 593 LEU A N 1
ATOM 4827 C CA . LEU A 1 593 ? -56.715 -13.246 -4.438 1.00 24.56 593 LEU A CA 1
ATOM 4828 C C . LEU A 1 593 ? -55.874 -14.536 -4.357 1.00 24.56 593 LEU A C 1
ATOM 4830 O O . LEU A 1 593 ? -54.904 -14.724 -5.083 1.00 24.56 593 LEU A O 1
ATOM 4834 N N . ILE A 1 594 ? -56.288 -15.409 -3.438 1.00 24.30 594 ILE A N 1
ATOM 4835 C CA . ILE A 1 594 ? -55.961 -16.840 -3.344 1.00 24.30 594 ILE A CA 1
ATOM 4836 C C . ILE A 1 594 ? -57.071 -17.596 -4.097 1.00 24.30 594 ILE A C 1
ATOM 4838 O O . ILE A 1 594 ? -58.229 -17.181 -4.009 1.00 24.30 594 ILE A O 1
ATOM 4842 N N . PRO A 1 595 ? -56.749 -18.682 -4.814 1.00 24.12 595 PRO A N 1
ATOM 4843 C CA . PRO A 1 595 ? -57.381 -19.990 -4.533 1.00 24.12 595 PRO A CA 1
ATOM 4844 C C . PRO A 1 595 ? -56.312 -21.110 -4.536 1.00 24.12 595 PRO A C 1
ATOM 4846 O O . PRO A 1 595 ? -55.491 -21.170 -5.443 1.00 24.12 595 PRO A O 1
ATOM 4849 N N . SER A 1 596 ? -56.053 -21.874 -3.468 1.00 22.80 596 SER A N 1
ATOM 4850 C CA . SER A 1 596 ? -56.803 -22.980 -2.830 1.00 22.80 596 SER A CA 1
ATOM 4851 C C . SER A 1 596 ? -57.005 -24.255 -3.685 1.00 22.80 596 SER A C 1
ATOM 4853 O O . SER A 1 596 ? -57.634 -24.221 -4.735 1.00 22.80 596 SER A O 1
ATOM 4855 N N . HIS A 1 597 ? -56.543 -25.383 -3.104 1.00 24.34 597 HIS A N 1
ATOM 4856 C CA . HIS A 1 597 ? -56.704 -26.812 -3.474 1.00 24.34 597 HIS A CA 1
ATOM 4857 C C . HIS A 1 597 ? -55.740 -27.328 -4.577 1.00 24.34 597 HIS A C 1
ATOM 4859 O O . HIS A 1 597 ? -55.557 -26.668 -5.583 1.00 24.34 597 HIS A O 1
ATOM 4865 N N . ILE A 1 598 ? -55.025 -28.467 -4.483 1.00 23.44 598 ILE A N 1
ATOM 4866 C CA . ILE A 1 598 ? -55.320 -29.816 -3.946 1.00 23.44 598 ILE A CA 1
ATOM 4867 C C . ILE A 1 598 ? -54.020 -30.510 -3.437 1.00 23.44 598 ILE A C 1
ATOM 4869 O O . ILE A 1 598 ? -52.906 -30.074 -3.704 1.00 23.44 598 ILE A O 1
ATOM 4873 N N . SER A 1 599 ? -54.206 -31.572 -2.650 1.00 20.92 599 SER A N 1
ATOM 4874 C CA . SER A 1 599 ? -53.337 -32.249 -1.676 1.00 20.92 599 SER A CA 1
ATOM 4875 C C . SER A 1 599 ? -52.868 -33.667 -2.092 1.00 20.92 599 SER A C 1
ATOM 4877 O O . SER A 1 599 ? -53.510 -34.284 -2.934 1.00 20.92 599 SER A O 1
ATOM 4879 N N . MET A 1 600 ? -51.864 -34.190 -1.349 1.00 21.11 600 MET A N 1
ATOM 4880 C CA . MET A 1 600 ? -51.502 -35.610 -1.056 1.00 21.11 600 MET A CA 1
ATOM 4881 C C . MET A 1 600 ? -50.831 -36.443 -2.174 1.00 21.11 600 MET A C 1
ATOM 4883 O O . MET A 1 600 ? -51.331 -36.490 -3.282 1.00 21.11 600 MET A O 1
ATOM 4887 N N . LYS A 1 601 ? -49.632 -37.048 -2.025 1.00 21.97 601 LYS A N 1
ATOM 4888 C CA . LYS A 1 601 ? -49.007 -38.039 -1.090 1.00 21.97 601 LYS A CA 1
ATOM 4889 C C . LYS A 1 601 ? -48.877 -39.426 -1.759 1.00 21.97 601 LYS A C 1
ATOM 4891 O O . LYS A 1 601 ? -49.809 -39.879 -2.410 1.00 21.97 601 LYS A O 1
ATOM 4896 N N . THR A 1 602 ? -47.781 -40.121 -1.399 1.00 24.23 602 THR A N 1
ATOM 4897 C CA . THR A 1 602 ? -47.499 -41.587 -1.470 1.00 24.23 602 THR A CA 1
ATOM 4898 C C . THR A 1 602 ? -47.231 -42.187 -2.869 1.00 24.23 602 THR A C 1
ATOM 4900 O O . THR A 1 602 ? -47.903 -41.835 -3.819 1.00 24.23 602 THR A O 1
ATOM 4903 N N . PHE A 1 603 ? -46.219 -43.038 -3.105 1.00 21.23 603 PHE A N 1
ATOM 4904 C CA . PHE A 1 603 ? -45.967 -44.346 -2.481 1.00 21.23 603 PHE A CA 1
ATOM 4905 C C . PHE A 1 603 ? -44.500 -44.823 -2.623 1.00 21.23 603 PHE A C 1
ATOM 4907 O O . PHE A 1 603 ? -43.783 -44.447 -3.544 1.00 21.23 603 PHE A O 1
ATOM 4914 N N . PHE A 1 604 ? -44.104 -45.684 -1.683 1.00 22.52 604 PHE A N 1
ATOM 4915 C CA . PHE A 1 604 ? -42.849 -46.438 -1.567 1.00 22.52 604 PHE A CA 1
ATOM 4916 C C . PHE A 1 604 ? -42.881 -47.760 -2.362 1.00 22.52 604 PHE A C 1
ATOM 4918 O O . PHE A 1 604 ? -43.959 -48.237 -2.715 1.00 22.52 604 PHE A O 1
ATOM 4925 N N . SER A 1 605 ? -41.709 -48.422 -2.377 1.00 23.27 605 SER A N 1
ATOM 4926 C CA . SER A 1 605 ? -41.452 -49.881 -2.502 1.00 23.27 605 SER A CA 1
ATOM 4927 C C . SER A 1 605 ? -41.164 -50.383 -3.933 1.00 23.27 605 SER A C 1
ATOM 4929 O O . SER A 1 605 ? -41.742 -49.864 -4.873 1.00 23.27 605 SER A O 1
ATOM 4931 N N . ASN A 1 606 ? -40.299 -51.369 -4.214 1.00 23.06 606 ASN A N 1
ATOM 4932 C CA . ASN A 1 606 ? -39.477 -52.288 -3.412 1.00 23.06 606 ASN A CA 1
ATOM 4933 C C . ASN A 1 606 ? -38.521 -53.083 -4.352 1.00 23.06 606 ASN A C 1
ATOM 4935 O O . ASN A 1 606 ? -38.575 -52.909 -5.564 1.00 23.06 606 ASN A O 1
ATOM 4939 N N . THR A 1 607 ? -37.768 -54.027 -3.758 1.00 24.28 607 THR A N 1
ATOM 4940 C CA . THR A 1 607 ? -37.036 -55.210 -4.307 1.00 24.28 607 THR A CA 1
ATOM 4941 C C . THR A 1 607 ? -35.568 -54.996 -4.730 1.00 24.28 607 THR A C 1
ATOM 4943 O O . THR A 1 607 ? -35.314 -54.239 -5.655 1.00 24.28 607 THR A O 1
ATOM 4946 N N . THR A 1 608 ? -34.519 -55.458 -4.009 1.00 22.47 608 THR A N 1
ATOM 4947 C CA . THR A 1 608 ? -34.019 -56.841 -3.696 1.00 22.47 608 THR A CA 1
ATOM 4948 C C . THR A 1 608 ? -33.840 -57.713 -4.942 1.00 22.47 608 THR A C 1
ATOM 4950 O O . THR A 1 608 ? -34.774 -57.795 -5.720 1.00 22.47 608 THR A O 1
ATOM 4953 N N . SER A 1 609 ? -32.801 -58.511 -5.189 1.00 23.39 609 SER A N 1
ATOM 4954 C CA . SER A 1 609 ? -31.519 -58.888 -4.570 1.00 23.39 609 SER A CA 1
ATOM 4955 C C . SER A 1 609 ? -30.869 -59.895 -5.550 1.00 23.39 609 SER A C 1
ATOM 4957 O O . SER A 1 609 ? -31.608 -60.579 -6.256 1.00 23.39 609 SER A O 1
ATOM 4959 N N . LYS A 1 610 ? -29.533 -60.038 -5.580 1.00 25.12 610 LYS A N 1
ATOM 4960 C CA . LYS A 1 610 ? -28.795 -61.328 -5.495 1.00 25.12 610 LYS A CA 1
ATOM 4961 C C . LYS A 1 610 ? -27.340 -61.229 -5.973 1.00 25.12 610 LYS A C 1
ATOM 4963 O O . LYS A 1 610 ? -27.028 -60.644 -7.000 1.00 25.12 610 LYS A O 1
ATOM 4968 N N . GLN A 1 611 ? -26.494 -61.854 -5.158 1.00 22.92 611 GLN A N 1
ATOM 4969 C CA . GLN A 1 611 ? -25.055 -62.075 -5.278 1.00 22.92 611 GLN A CA 1
ATOM 4970 C C . GLN A 1 611 ? -24.707 -63.175 -6.295 1.00 22.92 611 GLN A C 1
ATOM 4972 O O . GLN A 1 611 ? -25.504 -64.085 -6.519 1.00 22.92 611 GLN A O 1
ATOM 4977 N N . GLY A 1 612 ? -23.460 -63.157 -6.777 1.00 24.12 61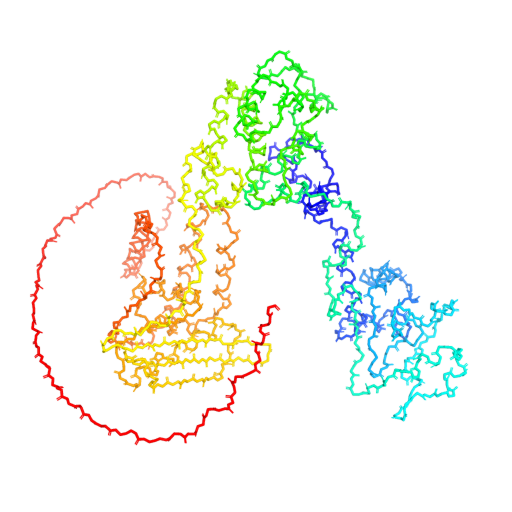2 GLY A N 1
ATOM 4978 C CA . GLY A 1 612 ? -22.788 -64.288 -7.421 1.00 24.12 612 GLY A CA 1
ATOM 4979 C C . GLY A 1 612 ? -21.273 -64.063 -7.499 1.00 24.12 612 GLY A C 1
ATOM 4980 O O . GLY A 1 612 ? -20.812 -63.160 -8.182 1.00 24.12 612 GLY A O 1
ATOM 4981 N N . THR A 1 613 ? -20.525 -64.860 -6.742 1.00 22.47 613 THR A N 1
ATOM 4982 C CA . THR A 1 613 ? -19.072 -64.848 -6.481 1.00 22.47 613 THR A CA 1
ATOM 4983 C C . THR A 1 613 ? -18.282 -65.815 -7.376 1.00 22.47 613 THR A C 1
ATOM 4985 O O . THR A 1 613 ? -18.784 -66.911 -7.587 1.00 22.47 613 THR A O 1
ATOM 4988 N N . SER A 1 614 ? -17.030 -65.479 -7.746 1.00 23.73 614 SER A N 1
ATOM 4989 C CA . SER A 1 614 ? -15.814 -66.351 -7.858 1.00 23.73 614 SER A CA 1
ATOM 4990 C C . SER A 1 614 ? -14.803 -65.686 -8.823 1.00 23.73 614 SER A C 1
ATOM 4992 O O . SER A 1 614 ? -15.187 -65.406 -9.950 1.00 23.73 614 SER A O 1
ATOM 4994 N N . SER A 1 615 ? -13.597 -65.216 -8.470 1.00 22.41 615 SER A N 1
ATOM 4995 C CA . SER A 1 615 ? -12.383 -65.806 -7.854 1.00 22.41 615 SER A CA 1
ATOM 4996 C C . SER A 1 615 ? -11.380 -66.420 -8.853 1.00 22.41 615 SER A C 1
ATOM 4998 O O . SER A 1 615 ? -11.787 -67.258 -9.649 1.00 22.41 615 SER A O 1
ATOM 5000 N N . TYR A 1 616 ? -10.084 -66.106 -8.637 1.00 23.22 616 TYR A N 1
ATOM 5001 C CA . TYR A 1 616 ? -8.820 -66.666 -9.195 1.00 23.22 616 TYR A CA 1
ATOM 5002 C C . TYR A 1 616 ? -8.326 -66.084 -10.533 1.00 23.22 616 TYR A C 1
ATOM 5004 O O . TYR A 1 616 ? -9.130 -65.862 -11.422 1.00 23.22 616 TYR A O 1
ATOM 5012 N N . LYS A 1 617 ? -7.025 -65.894 -10.820 1.00 23.64 617 LYS A N 1
ATOM 5013 C CA . LYS A 1 617 ? -5.716 -65.782 -10.113 1.00 23.64 617 LYS A CA 1
ATOM 5014 C C . LYS A 1 617 ? -4.655 -65.587 -11.231 1.00 23.64 617 LYS A C 1
ATOM 5016 O O . LYS A 1 617 ? -4.853 -66.131 -12.310 1.00 23.64 617 LYS A O 1
ATOM 5021 N N . GLY A 1 618 ? -3.511 -64.961 -10.925 1.00 23.53 618 GLY A N 1
ATOM 5022 C CA . GLY A 1 618 ? -2.252 -65.039 -11.707 1.00 23.53 618 GLY A CA 1
ATOM 5023 C C . GLY A 1 618 ? -1.872 -63.722 -12.399 1.00 23.53 618 GLY A C 1
ATOM 5024 O O . GLY A 1 618 ? -2.513 -63.348 -13.369 1.00 23.53 618 GLY A O 1
ATOM 5025 N N . GLU A 1 619 ? -1.019 -62.857 -11.835 1.00 23.23 619 GLU A N 1
ATOM 5026 C CA . GLU A 1 619 ? 0.464 -62.923 -11.799 1.00 23.23 619 GLU A CA 1
ATOM 5027 C C . GLU A 1 619 ? 1.122 -63.170 -13.169 1.00 23.23 619 GLU A C 1
ATOM 5029 O O . GLU A 1 619 ? 1.175 -64.309 -13.613 1.00 23.23 619 GLU A O 1
ATOM 5034 N N . GLN A 1 620 ? 1.685 -62.117 -13.788 1.00 23.45 620 GLN A N 1
ATOM 5035 C CA . GLN A 1 620 ? 3.136 -61.985 -14.024 1.00 23.45 620 GLN A CA 1
ATOM 5036 C C . GLN A 1 620 ? 3.539 -60.637 -14.675 1.00 23.45 620 GLN A C 1
ATOM 5038 O O . GLN A 1 620 ? 2.978 -60.218 -15.679 1.00 23.45 620 GLN A O 1
ATOM 5043 N N . GLU A 1 621 ? 4.550 -60.022 -14.045 1.00 22.86 621 GLU A N 1
ATOM 5044 C CA . GLU A 1 621 ? 5.703 -59.274 -14.600 1.00 22.86 621 GLU A CA 1
ATOM 5045 C C . GLU A 1 621 ? 5.491 -57.978 -15.422 1.00 22.86 621 GLU A C 1
ATOM 5047 O O . GLU A 1 621 ? 4.954 -57.968 -16.518 1.00 22.86 621 GLU A O 1
ATOM 5052 N N . ILE A 1 622 ? 5.830 -56.796 -14.882 1.00 24.30 622 ILE A N 1
ATOM 5053 C CA . ILE A 1 622 ? 7.178 -56.169 -14.784 1.00 24.30 622 ILE A CA 1
ATOM 5054 C C . ILE A 1 622 ? 7.717 -55.650 -16.137 1.00 24.30 622 ILE A C 1
ATOM 5056 O O . ILE A 1 622 ? 8.384 -56.379 -16.861 1.00 24.30 622 ILE A O 1
ATOM 5060 N N . LYS A 1 623 ? 7.512 -54.341 -16.397 1.00 23.00 623 LYS A N 1
ATOM 5061 C CA . LYS A 1 623 ? 8.491 -53.323 -16.882 1.00 23.00 623 LYS A CA 1
ATOM 5062 C C . LYS A 1 623 ? 7.812 -52.212 -17.698 1.00 23.00 623 LYS A C 1
ATOM 5064 O O . LYS A 1 623 ? 7.615 -52.379 -18.890 1.00 23.00 623 LYS A O 1
ATOM 5069 N N . LEU A 1 624 ? 7.561 -51.059 -17.066 1.00 23.33 624 LEU A N 1
ATOM 5070 C CA . LEU A 1 624 ? 7.929 -49.719 -17.572 1.00 23.33 624 LEU A CA 1
ATOM 5071 C C . LEU A 1 624 ? 7.540 -48.648 -16.526 1.00 23.33 624 LEU A C 1
ATOM 5073 O O . LEU A 1 624 ? 6.531 -47.966 -16.634 1.00 23.33 624 LEU A O 1
ATOM 5077 N N . MET A 1 625 ? 8.329 -48.526 -15.458 1.00 22.88 625 MET A N 1
ATOM 5078 C CA . MET A 1 625 ? 8.193 -47.463 -14.450 1.00 22.88 625 MET A CA 1
ATOM 5079 C C . MET A 1 625 ? 9.572 -46.875 -14.178 1.00 22.88 625 MET A C 1
ATOM 5081 O O . MET A 1 625 ? 10.183 -47.178 -13.157 1.00 22.88 625 MET A O 1
ATOM 5085 N N . THR A 1 626 ? 10.104 -46.080 -15.112 1.00 25.55 626 THR A N 1
ATOM 5086 C CA . THR A 1 626 ? 11.177 -45.111 -14.815 1.00 25.55 626 THR A CA 1
ATOM 5087 C C . THR A 1 626 ? 11.281 -44.029 -15.897 1.00 25.55 626 THR A C 1
ATOM 5089 O O . THR A 1 626 ? 12.217 -44.000 -16.684 1.00 25.55 626 THR A O 1
ATOM 5092 N N . ALA A 1 627 ? 10.323 -43.110 -15.937 1.00 25.06 627 ALA A N 1
ATOM 5093 C CA . ALA A 1 627 ? 10.539 -41.749 -16.427 1.00 25.06 627 ALA A CA 1
ATOM 5094 C C . ALA A 1 627 ? 9.387 -40.891 -15.898 1.00 25.06 627 ALA A C 1
ATOM 5096 O O . ALA A 1 627 ? 8.252 -41.347 -15.896 1.00 25.06 627 ALA A O 1
ATOM 5097 N N . ILE A 1 628 ? 9.664 -39.655 -15.481 1.00 24.56 628 ILE A N 1
ATOM 5098 C CA . ILE A 1 628 ? 8.714 -38.702 -14.868 1.00 24.56 628 ILE A CA 1
ATOM 5099 C C . ILE A 1 628 ? 8.555 -38.856 -13.338 1.00 24.56 628 ILE A C 1
ATOM 5101 O O . ILE A 1 628 ? 7.474 -38.768 -12.772 1.00 24.56 628 ILE A O 1
ATOM 5105 N N . THR A 1 629 ? 9.674 -38.975 -12.622 1.00 24.88 629 THR A N 1
ATOM 5106 C CA . THR A 1 629 ? 9.777 -38.503 -11.227 1.00 24.88 629 THR A CA 1
ATOM 5107 C C . THR A 1 629 ? 11.159 -37.900 -10.980 1.00 24.88 629 THR A C 1
ATOM 5109 O O . THR A 1 629 ? 12.012 -38.559 -10.399 1.00 24.88 629 THR A O 1
ATOM 5112 N N . SER A 1 630 ? 11.397 -36.654 -11.407 1.00 23.22 630 SER A N 1
ATOM 5113 C CA . SER A 1 630 ? 12.418 -35.783 -10.787 1.00 23.22 630 SER A CA 1
ATOM 5114 C C . SER A 1 630 ? 12.399 -34.356 -11.351 1.00 23.22 630 SER A C 1
ATOM 5116 O O . SER A 1 630 ? 13.173 -34.045 -12.248 1.00 23.22 630 SER A O 1
ATOM 5118 N N . SER A 1 631 ? 11.579 -33.461 -10.788 1.00 22.77 631 SER A N 1
ATOM 5119 C CA . 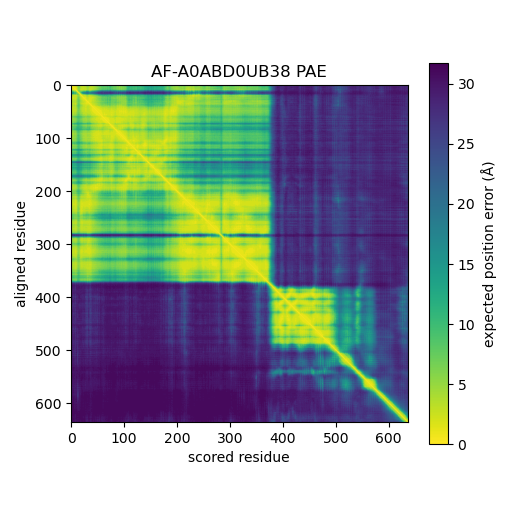SER A 1 631 ? 11.947 -32.033 -10.667 1.00 22.77 631 SER A CA 1
ATOM 5120 C C . SER A 1 631 ? 10.973 -31.228 -9.792 1.00 22.77 631 SER A C 1
ATOM 5122 O O . SER A 1 631 ? 10.458 -30.200 -10.219 1.00 22.77 631 SER A O 1
ATOM 5124 N N . ARG A 1 632 ? 10.727 -31.644 -8.545 1.00 26.28 632 ARG A N 1
ATOM 5125 C CA . ARG A 1 632 ? 10.389 -30.704 -7.455 1.00 26.28 632 ARG A CA 1
ATOM 5126 C C . ARG A 1 632 ? 11.036 -31.192 -6.166 1.00 26.28 632 ARG A C 1
ATOM 5128 O O . ARG A 1 632 ? 10.398 -31.781 -5.303 1.00 26.28 632 ARG A O 1
ATOM 5135 N N . GLY A 1 633 ? 12.345 -30.969 -6.082 1.00 23.72 633 GLY A N 1
ATOM 5136 C CA . GLY A 1 633 ? 13.079 -31.044 -4.828 1.00 23.72 633 GLY A CA 1
ATOM 5137 C C . GLY A 1 633 ? 12.705 -29.853 -3.952 1.00 23.72 633 GLY A C 1
ATOM 5138 O O . GLY A 1 633 ? 13.176 -28.744 -4.178 1.00 23.72 633 GLY A O 1
ATOM 5139 N N . LEU A 1 634 ? 11.855 -30.099 -2.961 1.00 23.78 634 LEU A N 1
ATOM 5140 C CA . LEU A 1 634 ? 11.818 -29.334 -1.721 1.00 23.78 634 LEU A CA 1
ATOM 5141 C C . LEU A 1 634 ? 12.855 -29.974 -0.792 1.00 23.78 634 LEU A C 1
ATOM 5143 O O . LEU A 1 634 ? 12.698 -31.127 -0.394 1.00 23.78 634 LEU A O 1
ATOM 5147 N N . ARG A 1 635 ? 13.931 -29.246 -0.485 1.00 22.86 635 ARG A N 1
ATOM 5148 C CA . ARG A 1 635 ? 14.751 -29.513 0.698 1.00 22.86 635 ARG A CA 1
ATOM 5149 C C . ARG A 1 635 ? 14.345 -28.538 1.798 1.00 22.86 635 ARG A C 1
ATOM 5151 O O . ARG A 1 635 ? 14.048 -27.378 1.517 1.00 22.86 635 ARG A O 1
ATOM 5158 N N . ILE A 1 636 ? 14.314 -29.114 2.996 1.00 28.66 636 ILE A N 1
ATOM 5159 C CA . ILE A 1 636 ? 14.285 -28.501 4.328 1.00 28.66 636 ILE A CA 1
ATOM 5160 C C . ILE A 1 636 ? 15.310 -27.374 4.428 1.00 28.66 636 ILE A C 1
ATOM 5162 O O . ILE A 1 636 ? 16.421 -27.563 3.875 1.00 28.66 636 ILE A O 1
#

pLDDT: mean 75.0, std 25.62, range [20.92, 98.5]

Solvent-accessible surface area (backbone atoms only — not comparable to full-atom values): 38767 Å² total; per-residue (Å²): 108,64,68,57,53,37,43,64,76,37,48,53,95,80,79,56,93,46,73,73,77,69,55,54,72,73,40,28,37,53,39,36,48,72,25,73,53,41,76,48,65,68,50,52,52,52,24,52,46,41,54,50,45,52,49,38,72,60,47,78,44,72,67,23,45,51,50,37,62,76,75,41,55,74,49,52,74,82,76,54,76,69,56,93,85,51,53,71,67,55,44,55,46,53,74,42,42,80,65,46,52,76,43,49,32,37,48,75,18,50,22,89,50,46,49,43,80,38,21,59,76,54,97,47,21,55,21,68,75,70,75,45,86,75,81,69,63,55,35,42,42,81,40,41,54,100,93,41,75,36,60,71,60,41,64,76,74,46,60,70,78,55,50,64,54,56,74,72,58,80,81,38,74,92,39,74,62,40,73,28,20,74,90,37,97,84,28,54,84,52,59,68,58,47,37,65,71,74,44,95,77,64,78,72,38,70,69,37,50,38,46,70,24,86,55,45,60,66,72,47,36,51,49,51,54,30,58,73,69,69,60,54,91,35,47,58,50,36,45,77,70,72,47,93,70,86,60,56,32,79,80,51,91,46,69,25,33,70,45,32,60,65,44,70,29,73,48,34,38,52,42,48,52,55,53,28,64,68,69,68,46,79,78,84,83,80,59,92,41,57,61,53,47,51,55,73,47,44,56,93,59,67,57,26,47,56,52,46,52,62,47,42,49,48,47,42,45,52,51,34,48,48,36,26,73,76,68,69,41,75,62,52,41,69,61,40,47,50,52,40,32,52,48,53,38,51,33,38,76,70,65,46,40,55,78,74,24,32,68,97,42,61,84,52,33,53,80,38,78,40,81,78,72,82,84,69,84,63,81,73,75,72,78,84,68,89,76,64,36,58,84,91,24,28,30,39,39,35,47,34,48,64,61,98,87,54,35,25,20,22,34,39,34,22,38,38,88,60,48,78,75,48,74,51,73,46,83,41,90,47,92,45,49,70,48,17,34,44,51,13,43,49,52,51,50,54,50,34,54,76,70,69,54,58,35,49,36,71,47,68,86,54,66,69,57,54,54,52,42,52,52,36,39,75,76,68,42,52,68,66,58,30,49,54,53,59,64,75,48,69,57,73,63,52,49,55,51,57,55,56,71,75,69,67,95,60,77,80,65,53,62,66,54,53,55,59,51,52,47,50,54,51,52,59,54,53,69,74,48,78,83,64,92,77,90,79,86,82,66,64,73,60,83,85,74,81,88,77,81,88,70,88,66,68,73,64,53,58,56,52,53,54,54,52,54,52,53,55,53,55,59,62,59,71,78,58,87,86,80,93,83,88,88,82,93,81,90,82,90,83,88,90,86,86,85,86,89,90,82,88,84,89,85,85,88,84,83,90,88,87,88,89,89,84,87,90,85,84,91,83,84,93,89,88,89,88,81,92,87,87,88,81,86,82,78,133